Protein AF-0000000076350198 (afdb_homodimer)

InterPro domains:
  IPR001647 DNA-binding HTH domain, TetR-type [PF00440] (26-71)
  IPR001647 DNA-binding HTH domain, TetR-type [PR00455] (26-39)
  IPR001647 DNA-binding HTH domain, TetR-type [PR00455] (47-70)
  IPR001647 DNA-binding HTH domain, TetR-type [PS50977] (20-80)
  IPR009057 Homedomain-like superfamily [SSF46689] (16-76)
  IPR036271 Tetracyclin repressor-like, C-terminal domain superfamily [SSF48498] (87-195)
  IPR041678 Tetracyclin repressor-like, C-terminal domain 16 [PF17920] (88-193)
  IPR050109 HTH-type, TetR-like transcriptional regulator [PTHR30055] (11-186)

Radius of gyration: 24.88 Å; Cα contacts (8 Å, |Δi|>4): 495; chains: 2; bounding box: 140×50×43 Å

Foldseek 3Di:
DDPPPPPPPPVVVVVVVVLVLLLVLLLLLLLVCVLPDALVPDDLCSSQVRSVHDSVSVCVVQVDSVSSVVVSLACQVVQCQLQVDQLQCNLLSNLLSLVVCCVVSFLSSLSSLVCLVVHVPSSVSSVVNCCVRHQVVLLVNADDPPSSVLSVVLVVLSSVLSCVCRPVNPPVSVVDDSNVCSVVRSVVSSCSRDPD/DDPPPPPPPPVVVVVVVVLVLLLVLLLLLLLVCVLPDALVPDDLCSSQVRSVHDSVSVCVVQVDSVSSVVVSLACQVVQCQLQVDQLQCNLLSNLLSLVVCCVVSFLSSLSSLVCLVVHVPSSVSSVVNCCVRHQVVLLVNADDPPSSVLSVVLVVLSSVLSCVCRPVNPPVSVVDDSNVCSVVRSVVSSCSRDPD

Organism: Streptomyces venezuelae (NCBI:txid54571)

Solvent-accessible surface area (backbone atoms only — not comparable to full-atom values): 20639 Å² total; per-residue (Å²): 136,84,79,78,74,80,75,76,68,70,60,58,60,52,50,49,52,49,47,52,52,48,50,50,32,38,47,52,26,42,39,52,47,56,49,76,41,44,66,91,75,60,48,64,58,58,27,17,59,67,36,71,48,56,50,68,54,52,33,69,75,41,63,42,71,66,53,44,48,55,55,57,51,48,41,52,73,60,29,54,66,50,61,66,49,57,76,92,49,27,26,44,47,32,45,43,44,52,53,53,46,32,72,72,65,40,44,52,80,61,32,52,52,70,44,18,82,68,33,60,72,61,14,54,50,35,33,50,32,41,40,56,42,40,37,46,51,48,15,72,70,35,71,74,81,62,24,55,37,29,26,43,52,36,52,10,37,50,50,6,45,46,40,30,49,50,60,50,47,37,65,51,57,69,71,44,55,66,68,56,52,26,68,68,49,14,60,59,37,29,43,45,57,58,64,130,136,84,80,78,74,79,76,75,70,69,60,59,60,55,51,49,52,49,47,52,50,48,52,50,33,38,46,53,27,42,40,52,46,55,50,73,41,47,66,92,74,60,48,63,59,58,28,16,59,66,37,71,49,55,48,69,55,52,35,69,75,42,61,44,71,67,52,44,48,53,56,56,52,48,40,52,73,62,31,53,65,48,62,65,49,60,74,92,49,28,26,46,47,33,44,44,46,52,54,51,47,32,74,73,66,40,45,53,79,60,33,50,52,70,43,19,81,70,33,61,73,60,14,53,50,34,35,51,34,42,42,56,43,40,37,45,50,48,16,73,70,37,70,72,80,62,23,55,37,29,25,42,52,36,51,10,36,51,50,6,46,47,40,32,48,51,62,49,46,37,66,50,56,70,71,44,54,66,68,59,52,26,67,68,49,15,60,59,35,28,44,45,57,58,65,128

Nearest PDB structures (foldseek):
  2guh-assembly1_B  TM=8.917E-01  e=3.271E-09  Rhodococcus jostii RHA1
  5nz1-assembly2_C  TM=6.014E-01  e=7.403E-03  Mycobacterium tuberculosis H37Rv
  2pz9-assembly1_A-2  TM=5.288E-01  e=4.277E-03  Streptomyces coelicolor A3(2)
  3q0v-assembly1_A  TM=5.458E-01  e=6.166E-03  Mycobacterium tuberculosis
  5cw8-assembly1_A  TM=5.151E-01  e=6.756E-03  Mycobacterium tuberculosis H37Rv

Sequence (392 aa):
MKDAGDRSHPAQSGGRRDAEASKAAIVRAARHLLARHAHGDITLKAVADRAGVSAPLVLKYFGNKDALFSQVMSFEADADTFLDAPVDDLGRHMVLHLLTVQAERGADPILRIVFAPLHGEQGDILRANFRVQVAQRLSERLAGPDAGLRAELAVGMLLGLGVMYGIARGPHLRATEIAEITDRYAPAVQALLTPHMKDAGDRSHPAQSGGRRDAEASKAAIVRAARHLLARHAHGDITLKAVADRAGVSAPLVLKYFGNKDALFSQVMSFEADADTFLDAPVDDLGRHMVLHLLTVQAERGADPILRIVFAPLHGEQGDILRANFRVQVAQRLSERLAGPDAGLRAELAVGMLLGLGVMYGIARGPHLRATEIAEITDRYAPAVQALLTPH

Secondary structure (DSSP, 8-state):
---------THHHHHHHHHHHHHHHHHHHHHHHHTTS-GGG--HHHHHHHHTS-HHHHHHHHSSHHHHHHHHH--HHHHHHHT-S-HHHHHHHHHHHHHHHHHHHTTHHHHHHHTGGGGHHHHHHHHHHHIIIIIHHHHHH--STTHHHHHHHHHHHHHHHHIIIIIS--HHHHHS-HHHHHHHHHHHHHHHHS--/---------THHHHHHHHHHHHHHHHHHHHHHHHTTS-GGG--HHHHHHHHTS-HHHHHHHHSSHHHHHHHHH--HHHHHHHT-S-HHHHHHHHHHHHHHHHHHHTTHHHHHHHTGGGGHHHHHHHHHHHIIIIIHHHHHH--STTHHHHHHHHHHHHHHHHIIIIIS--HHHHHS-HHHHHHHHHHHHHHHHS--

pLDDT: mean 90.04, std 13.98, range [31.53, 98.88]

Structure (mmCIF, N/CA/C/O backbone):
data_AF-0000000076350198-model_v1
#
loop_
_entity.id
_entity.type
_entity.pdbx_description
1 polymer 'TetR family transcriptional regulator'
#
loop_
_atom_site.group_PDB
_atom_site.id
_atom_site.type_symbol
_atom_site.label_atom_id
_atom_site.label_alt_id
_atom_site.label_comp_id
_atom_site.label_asym_id
_atom_site.label_entity_id
_atom_site.label_seq_id
_atom_site.pdbx_PDB_ins_code
_atom_site.Cartn_x
_atom_site.Cartn_y
_atom_site.Cartn_z
_atom_site.occupancy
_atom_site.B_iso_or_equiv
_atom_site.auth_seq_id
_atom_site.auth_comp_id
_atom_site.auth_asym_id
_atom_site.auth_atom_id
_atom_site.pdbx_PDB_model_num
ATOM 1 N N . MET A 1 1 ? 71.688 3.539 1.487 1 32.88 1 MET A N 1
ATOM 2 C CA . MET A 1 1 ? 70.562 3.98 0.705 1 32.88 1 MET A CA 1
ATOM 3 C C . MET A 1 1 ? 69.25 3.432 1.288 1 32.88 1 MET A C 1
ATOM 5 O O . MET A 1 1 ? 69 2.232 1.204 1 32.88 1 MET A O 1
ATOM 9 N N . LYS A 1 2 ? 68.75 3.988 2.447 1 39.25 2 LYS A N 1
ATOM 10 C CA . LYS A 1 2 ? 67.562 3.668 3.26 1 39.25 2 LYS A CA 1
ATOM 11 C C . LYS A 1 2 ? 66.312 3.738 2.434 1 39.25 2 LYS A C 1
ATOM 13 O O . LYS A 1 2 ? 66.062 4.75 1.788 1 39.25 2 LYS A O 1
ATOM 18 N N . ASP A 1 3 ? 65.75 2.654 1.967 1 36 3 ASP A N 1
ATOM 19 C CA . ASP A 1 3 ? 64.5 2.438 1.242 1 36 3 ASP A CA 1
ATOM 20 C C . ASP A 1 3 ? 63.312 2.977 2.029 1 36 3 ASP A C 1
ATOM 22 O O . ASP A 1 3 ? 63.062 2.541 3.152 1 36 3 ASP A O 1
ATOM 26 N N . ALA A 1 4 ? 63 4.301 1.953 1 43.69 4 ALA A N 1
ATOM 27 C CA . ALA A 1 4 ? 61.75 4.887 2.461 1 43.69 4 ALA A CA 1
ATOM 28 C C . ALA A 1 4 ? 60.531 4.09 1.998 1 43.69 4 ALA A C 1
ATOM 30 O O . ALA A 1 4 ? 60.25 4.031 0.801 1 43.69 4 ALA A O 1
ATOM 31 N N . GLY A 1 5 ? 60.188 2.986 2.619 1 41 5 GLY A N 1
ATOM 32 C CA . GLY A 1 5 ? 58.938 2.281 2.381 1 41 5 GLY A CA 1
ATOM 33 C C . GLY A 1 5 ? 57.75 3.211 2.223 1 41 5 GLY A C 1
ATOM 34 O O . GLY A 1 5 ? 57.656 4.219 2.924 1 41 5 GLY A O 1
ATOM 35 N N . ASP A 1 6 ? 57.219 3.365 1.048 1 42.31 6 ASP A N 1
ATOM 36 C CA . ASP A 1 6 ? 55.969 4.012 0.636 1 42.31 6 ASP A CA 1
ATOM 37 C C . ASP A 1 6 ? 54.844 3.682 1.599 1 42.31 6 ASP A C 1
ATOM 39 O O . ASP A 1 6 ? 54.375 2.537 1.666 1 42.31 6 ASP A O 1
ATOM 43 N N . ARG A 1 7 ? 54.812 4.172 2.844 1 41.44 7 ARG A N 1
ATOM 44 C CA . ARG A 1 7 ? 53.594 4.086 3.639 1 41.44 7 ARG A CA 1
ATOM 45 C C . ARG A 1 7 ? 52.375 4.547 2.836 1 41.44 7 ARG A C 1
ATOM 47 O O . ARG A 1 7 ? 52.156 5.75 2.654 1 41.44 7 ARG A O 1
ATOM 54 N N . SER A 1 8 ? 52 3.857 1.79 1 45.38 8 SER A N 1
ATOM 55 C CA . SER A 1 8 ? 50.656 4.008 1.201 1 45.38 8 SER A CA 1
ATOM 56 C C . SER A 1 8 ? 49.625 4.246 2.273 1 45.38 8 SER A C 1
ATOM 58 O O . SER A 1 8 ? 49.562 3.514 3.264 1 45.38 8 SER A O 1
ATOM 60 N N . HIS A 1 9 ? 49.188 5.453 2.607 1 45.12 9 HIS A N 1
ATOM 61 C CA . HIS A 1 9 ? 48.25 6.016 3.576 1 45.12 9 HIS A CA 1
ATOM 62 C C . HIS A 1 9 ? 46.938 5.234 3.596 1 45.12 9 HIS A C 1
ATOM 64 O O . HIS A 1 9 ? 46.188 5.242 2.619 1 45.12 9 HIS A O 1
ATOM 70 N N . PRO A 1 10 ? 46.688 4.176 4.273 1 48.28 10 PRO A N 1
ATOM 71 C CA . PRO A 1 10 ? 45.406 3.561 4.621 1 48.28 10 PRO A CA 1
ATOM 72 C C . PRO A 1 10 ? 44.312 4.59 4.895 1 48.28 10 PRO A C 1
ATOM 74 O O . PRO A 1 10 ? 43.156 4.227 5.09 1 48.28 10 PRO A O 1
ATOM 77 N N . ALA A 1 11 ? 44.562 5.895 5.078 1 51.19 11 ALA A N 1
ATOM 78 C CA . ALA A 1 11 ? 43.594 6.926 5.438 1 51.19 11 ALA A CA 1
ATOM 79 C C . ALA A 1 11 ? 42.594 7.145 4.312 1 51.19 11 ALA A C 1
ATOM 81 O O . ALA A 1 11 ? 41.469 7.574 4.555 1 51.19 11 ALA A O 1
ATOM 82 N N . GLN A 1 12 ? 43 6.961 3.09 1 56.25 12 GLN A N 1
ATOM 83 C CA . GLN A 1 12 ? 42.094 7.246 1.979 1 56.25 12 GLN A CA 1
ATOM 84 C C . GLN A 1 12 ? 40.906 6.273 1.967 1 56.25 12 GLN A C 1
ATOM 86 O O . GLN A 1 12 ? 39.781 6.664 1.668 1 56.25 12 GLN A O 1
ATOM 91 N N . SER A 1 13 ? 41.188 4.996 2.279 1 61.12 13 SER A N 1
ATOM 92 C CA . SER A 1 13 ? 40.125 3.998 2.266 1 61.12 13 SER A CA 1
ATOM 93 C C . SER A 1 13 ? 39.094 4.266 3.361 1 61.12 13 SER A C 1
ATOM 95 O O . SER A 1 13 ? 37.906 4.105 3.148 1 61.12 13 SER A O 1
ATOM 97 N N . GLY A 1 14 ? 39.594 4.699 4.48 1 62.28 14 GLY A N 1
ATOM 98 C CA . GLY A 1 14 ? 38.719 5.039 5.586 1 62.28 14 GLY A CA 1
ATOM 99 C C . GLY A 1 14 ? 37.812 6.219 5.285 1 62.28 14 GLY A C 1
ATOM 100 O O . GLY A 1 14 ? 36.625 6.184 5.578 1 62.28 14 GLY A O 1
ATOM 101 N N . GLY A 1 15 ? 38.438 7.195 4.66 1 67.38 15 GLY A N 1
ATOM 102 C CA . GLY A 1 15 ? 37.719 8.391 4.281 1 67.38 15 GLY A CA 1
ATOM 103 C C . GLY A 1 15 ? 36.594 8.109 3.275 1 67.38 15 GLY A C 1
ATOM 104 O O . GLY A 1 15 ? 35.5 8.633 3.4 1 67.38 15 GLY A O 1
ATOM 105 N N . ARG A 1 16 ? 37.062 7.305 2.26 1 70.56 16 ARG A N 1
ATOM 106 C CA . ARG A 1 16 ? 36.062 6.961 1.238 1 70.56 16 ARG A CA 1
ATOM 107 C C . ARG A 1 16 ? 34.938 6.152 1.835 1 70.56 16 ARG A C 1
ATOM 109 O O . ARG A 1 16 ? 33.75 6.387 1.508 1 70.56 16 ARG A O 1
ATOM 116 N N . ARG A 1 17 ? 35.25 5.176 2.699 1 72.88 17 ARG A N 1
ATOM 117 C CA . ARG A 1 17 ? 34.219 4.363 3.363 1 72.88 17 ARG A CA 1
ATOM 118 C C . ARG A 1 17 ? 33.312 5.23 4.223 1 72.88 17 ARG A C 1
ATOM 120 O O . ARG A 1 17 ? 32.094 5.012 4.262 1 72.88 17 ARG A O 1
ATOM 127 N N . ASP A 1 18 ? 33.906 6.195 4.77 1 82.5 18 ASP A N 1
ATOM 128 C CA . ASP A 1 18 ? 33.125 7.117 5.598 1 82.5 18 ASP A CA 1
ATOM 129 C C . ASP A 1 18 ? 32.219 7.988 4.746 1 82.5 18 ASP A C 1
ATOM 131 O O . ASP A 1 18 ? 31.078 8.242 5.117 1 82.5 18 ASP A O 1
ATOM 135 N N . ALA A 1 19 ? 32.781 8.266 3.527 1 87.12 19 ALA A N 1
ATOM 136 C CA . ALA A 1 19 ? 31.969 9.094 2.623 1 87.12 19 ALA A CA 1
ATOM 137 C C . ALA A 1 19 ? 30.766 8.32 2.096 1 87.12 19 ALA A C 1
ATOM 139 O O . ALA A 1 19 ? 29.656 8.852 2.059 1 87.12 19 ALA A O 1
ATOM 140 N N . GLU A 1 20 ? 31.031 7.102 1.723 1 89.69 20 GLU A N 1
ATOM 141 C CA . GLU A 1 20 ? 29.938 6.266 1.207 1 89.69 20 GLU A CA 1
ATOM 142 C C . GLU A 1 20 ? 28.891 5.992 2.283 1 89.69 20 GLU A C 1
ATOM 144 O O . GLU A 1 20 ? 27.703 5.984 2.002 1 89.69 20 GLU A O 1
ATOM 149 N N . ALA A 1 21 ? 29.359 5.762 3.402 1 92 21 ALA A N 1
ATOM 150 C CA . ALA A 1 21 ? 28.469 5.527 4.527 1 92 21 ALA A CA 1
ATOM 151 C C . ALA A 1 21 ? 27.609 6.762 4.812 1 92 21 ALA A C 1
ATOM 153 O O . ALA A 1 21 ? 26.422 6.652 5.082 1 92 21 ALA A O 1
ATOM 154 N N . SER A 1 22 ? 28.219 7.922 4.734 1 93.75 22 SER A N 1
ATOM 155 C CA . SER A 1 22 ? 27.5 9.164 4.961 1 93.75 22 SER A CA 1
ATOM 156 C C . SER A 1 22 ? 26.469 9.414 3.865 1 93.75 22 SER A C 1
ATOM 158 O O . SER A 1 22 ? 25.328 9.805 4.148 1 93.75 22 SER A O 1
ATOM 160 N N . LYS A 1 23 ? 26.844 9.125 2.625 1 94.06 23 LYS A N 1
ATOM 161 C CA . LYS A 1 23 ? 25.922 9.289 1.513 1 94.06 23 LYS A CA 1
ATOM 162 C C . LYS A 1 23 ? 24.703 8.383 1.676 1 94.06 23 LYS A C 1
ATOM 164 O O . LYS A 1 23 ? 23.562 8.82 1.485 1 94.06 23 LYS A O 1
ATOM 169 N N . ALA A 1 24 ? 25 7.172 2.086 1 91.88 24 ALA A N 1
ATOM 170 C CA . ALA A 1 24 ? 23.922 6.211 2.289 1 91.88 24 ALA A CA 1
ATOM 171 C C . ALA A 1 24 ? 23 6.656 3.426 1 91.88 24 ALA A C 1
ATOM 173 O O . ALA A 1 24 ? 21.781 6.531 3.328 1 91.88 24 ALA A O 1
ATOM 174 N N . ALA A 1 25 ? 23.562 7.145 4.434 1 94.5 25 ALA A N 1
ATOM 175 C CA . ALA A 1 25 ? 22.797 7.625 5.574 1 94.5 25 ALA A CA 1
ATOM 176 C C . ALA A 1 25 ? 21.906 8.797 5.18 1 94.5 25 ALA A C 1
ATOM 178 O O . ALA A 1 25 ? 20.75 8.891 5.613 1 94.5 25 ALA A O 1
ATOM 179 N N . ILE A 1 26 ? 22.453 9.672 4.375 1 95.5 26 ILE A N 1
ATOM 180 C CA . ILE A 1 26 ? 21.719 10.844 3.926 1 95.5 26 ILE A CA 1
ATOM 181 C C . ILE A 1 26 ? 20.531 10.414 3.059 1 95.5 26 ILE A C 1
ATOM 183 O O . ILE A 1 26 ? 19.406 10.891 3.244 1 95.5 26 ILE A O 1
ATOM 187 N N . VAL A 1 27 ? 20.828 9.461 2.184 1 92.62 27 VAL A N 1
ATOM 188 C CA . VAL A 1 27 ? 19.766 8.984 1.301 1 92.62 27 VAL A CA 1
ATOM 189 C C . VAL A 1 27 ? 18.672 8.297 2.123 1 92.62 27 VAL A C 1
ATOM 191 O O . VAL A 1 27 ? 17.484 8.531 1.913 1 92.62 27 VAL A O 1
ATOM 194 N N . ARG A 1 28 ? 19.078 7.492 3.061 1 91.12 28 ARG A N 1
ATOM 195 C CA . ARG A 1 28 ? 18.125 6.805 3.934 1 91.12 28 ARG A CA 1
ATOM 196 C C . ARG A 1 28 ? 17.297 7.801 4.727 1 91.12 28 ARG A C 1
ATOM 198 O O . ARG A 1 28 ? 16.078 7.621 4.883 1 91.12 28 ARG A O 1
ATOM 205 N N . ALA A 1 29 ? 17.906 8.812 5.188 1 94.12 29 ALA A N 1
ATOM 206 C CA . ALA A 1 29 ? 17.219 9.852 5.945 1 94.12 29 ALA A CA 1
ATOM 207 C C . ALA A 1 29 ? 16.203 10.586 5.066 1 94.12 29 ALA A C 1
ATOM 209 O O . ALA A 1 29 ? 15.062 10.805 5.473 1 94.12 29 ALA A O 1
ATOM 210 N N . ALA A 1 30 ? 16.672 10.977 3.881 1 93.5 30 ALA A N 1
ATOM 211 C CA . ALA A 1 30 ? 15.805 11.695 2.953 1 93.5 30 ALA A CA 1
ATOM 212 C C . ALA A 1 30 ? 14.609 10.836 2.557 1 93.5 30 ALA A C 1
ATOM 214 O O . ALA A 1 30 ? 13.477 11.328 2.482 1 93.5 30 ALA A O 1
ATOM 215 N N . ARG A 1 31 ? 14.844 9.523 2.359 1 89.75 31 ARG A N 1
ATOM 216 C CA . ARG A 1 31 ? 13.766 8.602 2.018 1 89.75 31 ARG A CA 1
ATOM 217 C C . ARG A 1 31 ? 12.766 8.484 3.162 1 89.75 31 ARG A C 1
ATOM 219 O O . ARG A 1 31 ? 11.547 8.492 2.934 1 89.75 31 ARG A O 1
ATOM 226 N N . HIS A 1 32 ? 13.289 8.367 4.289 1 87.94 32 HIS A N 1
ATOM 227 C CA . HIS A 1 32 ? 12.445 8.289 5.477 1 87.94 32 HIS A CA 1
ATOM 228 C C . HIS A 1 32 ? 11.539 9.508 5.598 1 87.94 32 HIS A C 1
ATOM 230 O O . HIS A 1 32 ? 10.344 9.375 5.848 1 87.94 32 HIS A O 1
ATOM 236 N N . LEU A 1 33 ? 12.078 10.664 5.375 1 87.88 33 LEU A N 1
ATOM 237 C CA . LEU A 1 33 ? 11.32 11.906 5.504 1 87.88 33 LEU A CA 1
ATOM 238 C C . LEU A 1 33 ? 10.305 12.039 4.371 1 87.88 33 LEU A C 1
ATOM 240 O O . LEU A 1 33 ? 9.172 12.469 4.598 1 87.88 33 LEU A O 1
ATOM 244 N N . LEU A 1 34 ? 10.742 11.625 3.172 1 85.5 34 LEU A N 1
ATOM 245 C CA . LEU A 1 34 ? 9.859 11.727 2.014 1 85.5 34 LEU A CA 1
ATOM 246 C C . LEU A 1 34 ? 8.664 10.789 2.164 1 85.5 34 LEU A C 1
ATOM 248 O O . LEU A 1 34 ? 7.602 11.031 1.583 1 85.5 34 LEU A O 1
ATOM 252 N N . ALA A 1 35 ? 8.844 9.734 2.945 1 79.38 35 ALA A N 1
ATOM 253 C CA . ALA A 1 35 ? 7.785 8.75 3.158 1 79.38 35 ALA A CA 1
ATOM 254 C C . ALA A 1 35 ? 6.75 9.266 4.156 1 79.38 35 ALA A C 1
ATOM 256 O O . ALA A 1 35 ? 5.691 8.656 4.332 1 79.38 35 ALA A O 1
ATOM 257 N N . ARG A 1 36 ? 6.977 10.422 4.754 1 76.94 36 ARG A N 1
ATOM 258 C CA . ARG A 1 36 ? 6.133 10.836 5.871 1 76.94 36 ARG A CA 1
ATOM 259 C C . ARG A 1 36 ? 5.711 12.289 5.727 1 76.94 36 ARG A C 1
ATOM 261 O O . ARG A 1 36 ? 4.762 12.734 6.375 1 76.94 36 ARG A O 1
ATOM 268 N N . HIS A 1 37 ? 6.438 13.023 4.871 1 78.19 37 HIS A N 1
ATOM 269 C CA . HIS A 1 37 ? 6.191 14.453 4.719 1 78.19 37 HIS A CA 1
ATOM 270 C C . HIS A 1 37 ? 6.113 14.844 3.244 1 78.19 37 HIS A C 1
ATOM 272 O O . HIS A 1 37 ? 6.707 14.18 2.391 1 78.19 37 HIS A O 1
ATOM 278 N N . ALA A 1 38 ? 5.352 15.953 3.059 1 78.06 38 ALA A N 1
ATOM 279 C CA . ALA A 1 38 ? 5.402 16.531 1.721 1 78.06 38 ALA A CA 1
ATOM 280 C C . ALA A 1 38 ? 6.805 17.031 1.396 1 78.06 38 ALA A C 1
ATOM 282 O O . ALA A 1 38 ? 7.496 17.578 2.266 1 78.06 38 ALA A O 1
ATOM 283 N N . HIS A 1 39 ? 7.125 16.875 0.152 1 82.62 39 HIS A N 1
ATOM 284 C CA . HIS A 1 39 ? 8.453 17.25 -0.317 1 82.62 39 HIS A CA 1
ATOM 285 C C . HIS A 1 39 ? 8.805 18.672 0.101 1 82.62 39 HIS A C 1
ATOM 287 O O . HIS A 1 39 ? 9.922 18.938 0.554 1 82.62 39 HIS A O 1
ATOM 293 N N . GLY A 1 40 ? 7.879 19.609 -0.09 1 83.06 40 GLY A N 1
ATOM 294 C CA . GLY A 1 40 ? 8.102 21.016 0.215 1 83.06 40 GLY A CA 1
ATOM 295 C C . GLY A 1 40 ? 8.375 21.266 1.686 1 83.06 40 GLY A C 1
ATOM 296 O O . GLY A 1 40 ? 8.961 22.297 2.045 1 83.06 40 GLY A O 1
ATOM 297 N N . ASP A 1 41 ? 8.078 20.359 2.535 1 84.69 41 ASP A N 1
ATOM 298 C CA . ASP A 1 41 ? 8.211 20.516 3.98 1 84.69 41 ASP A CA 1
ATOM 299 C C . ASP A 1 41 ? 9.523 19.922 4.484 1 84.69 41 ASP A C 1
ATOM 301 O O . ASP A 1 41 ? 9.859 20.047 5.664 1 84.69 41 ASP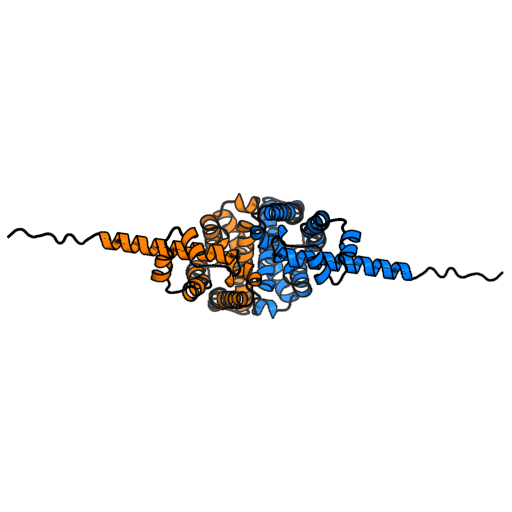 A O 1
ATOM 305 N N . ILE A 1 42 ? 10.195 19.297 3.621 1 89.62 42 ILE A N 1
ATOM 306 C CA . ILE A 1 42 ? 11.438 18.641 4.023 1 89.62 42 ILE A CA 1
ATOM 307 C C . ILE A 1 42 ? 12.609 19.594 3.795 1 89.62 42 ILE A C 1
ATOM 309 O O . ILE A 1 42 ? 12.781 20.125 2.695 1 89.62 42 ILE A O 1
ATOM 313 N N . THR A 1 43 ? 13.414 19.828 4.855 1 93.06 43 THR A N 1
ATOM 314 C CA . THR A 1 43 ? 14.57 20.703 4.746 1 93.06 43 THR A CA 1
ATOM 315 C C . THR A 1 43 ? 15.867 19.891 4.742 1 93.06 43 THR A C 1
ATOM 317 O O . THR A 1 43 ? 15.891 18.75 5.215 1 93.06 43 THR A O 1
ATOM 320 N N . LEU A 1 44 ? 16.859 20.5 4.246 1 94.31 44 LEU A N 1
ATOM 321 C CA . LEU A 1 44 ? 18.172 19.859 4.285 1 94.31 44 LEU A CA 1
ATOM 322 C C . LEU A 1 44 ? 18.641 19.672 5.727 1 94.31 44 LEU A C 1
ATOM 324 O O . LEU A 1 44 ? 19.328 18.688 6.043 1 94.31 44 LEU A O 1
ATOM 328 N N . LYS A 1 45 ? 18.312 20.578 6.52 1 95.06 45 LYS A N 1
ATOM 329 C CA . LYS A 1 45 ? 18.672 20.469 7.934 1 95.06 45 LYS A CA 1
ATOM 330 C C . LYS A 1 45 ? 18.031 19.25 8.57 1 95.06 45 LYS A C 1
ATOM 332 O O . LYS A 1 45 ? 18.688 18.5 9.297 1 95.06 45 LYS A O 1
ATOM 337 N N . ALA A 1 46 ? 16.781 19.047 8.258 1 95.81 46 ALA A N 1
ATOM 338 C CA . ALA A 1 46 ? 16.094 17.875 8.805 1 95.81 46 ALA A CA 1
ATOM 339 C C . ALA A 1 46 ? 16.719 16.578 8.32 1 95.81 46 ALA A C 1
ATOM 341 O O . ALA A 1 46 ? 16.859 15.625 9.086 1 95.81 46 ALA A O 1
ATOM 342 N N . VAL A 1 47 ? 17.062 16.562 7.066 1 97 47 VAL A N 1
ATOM 343 C CA . VAL A 1 47 ? 17.719 15.391 6.492 1 97 47 VAL A CA 1
ATOM 344 C C . VAL A 1 47 ? 19.062 15.164 7.18 1 97 47 VAL A C 1
ATOM 346 O O . VAL A 1 47 ? 19.375 14.039 7.586 1 97 47 VAL A O 1
ATOM 349 N N . ALA A 1 48 ? 19.828 16.25 7.312 1 97.38 48 ALA A N 1
ATOM 350 C CA . ALA A 1 48 ? 21.141 16.172 7.941 1 97.38 48 ALA A CA 1
ATOM 351 C C . ALA A 1 48 ? 21.031 15.68 9.383 1 97.38 48 ALA A C 1
ATOM 353 O O . ALA A 1 48 ? 21.766 14.781 9.789 1 97.38 48 ALA A O 1
ATOM 354 N N . ASP A 1 49 ? 20.156 16.219 10.109 1 97.5 49 ASP A N 1
ATOM 355 C CA . ASP A 1 49 ? 19.938 15.836 11.5 1 97.5 49 ASP A CA 1
ATOM 356 C C . ASP A 1 49 ? 19.625 14.344 11.625 1 97.5 49 ASP A C 1
ATOM 358 O O . ASP A 1 49 ? 20.188 13.648 12.461 1 97.5 49 ASP A O 1
ATOM 362 N N . ARG A 1 50 ? 18.797 13.852 10.766 1 95.12 50 ARG A N 1
ATOM 363 C CA . ARG A 1 50 ? 18.406 12.445 10.82 1 95.12 50 ARG A CA 1
ATOM 364 C C . ARG A 1 50 ? 19.562 11.539 10.406 1 95.12 50 ARG A C 1
ATOM 366 O O . ARG A 1 50 ? 19.719 10.438 10.93 1 95.12 50 ARG A O 1
ATOM 373 N N . ALA A 1 51 ? 20.281 12.031 9.484 1 96.81 51 ALA A N 1
ATOM 374 C CA . ALA A 1 51 ? 21.406 11.234 8.977 1 96.81 51 ALA A CA 1
ATOM 375 C C . ALA A 1 51 ? 22.578 11.273 9.938 1 96.81 51 ALA A C 1
ATOM 377 O O . ALA A 1 51 ? 23.531 10.484 9.805 1 96.81 51 ALA A O 1
ATOM 378 N N . GLY A 1 52 ? 22.562 12.203 10.883 1 97.06 52 GLY A N 1
ATOM 379 C CA . GLY A 1 52 ? 23.672 12.359 11.812 1 97.06 52 GLY A CA 1
ATOM 380 C C . GLY A 1 52 ? 24.891 13.016 11.188 1 97.06 52 GLY A C 1
ATOM 381 O O . GLY A 1 52 ? 26.016 12.633 11.484 1 97.06 52 GLY A O 1
ATOM 382 N N . VAL A 1 53 ? 24.641 13.891 10.258 1 96.62 53 VAL A N 1
ATOM 383 C CA . VAL A 1 53 ? 25.719 14.617 9.602 1 96.62 53 VAL A CA 1
ATOM 384 C C . VAL A 1 53 ? 25.422 16.109 9.602 1 96.62 53 VAL A C 1
ATOM 386 O O . VAL A 1 53 ? 24.328 16.531 10.031 1 96.62 53 VAL A O 1
ATOM 389 N N . SER A 1 54 ? 26.422 16.891 9.188 1 94.31 54 SER A N 1
ATOM 390 C CA . SER A 1 54 ? 26.219 18.328 9.086 1 94.31 54 SER A CA 1
ATOM 391 C C . SER A 1 54 ? 25.531 18.688 7.766 1 94.31 54 SER A C 1
ATOM 393 O O . SER A 1 54 ? 25.719 18 6.758 1 94.31 54 SER A O 1
ATOM 395 N N . ALA A 1 55 ? 24.781 19.75 7.738 1 93.69 55 ALA A N 1
ATOM 396 C CA . ALA A 1 55 ? 24.109 20.219 6.531 1 93.69 55 ALA A CA 1
ATOM 397 C C . ALA A 1 55 ? 25.109 20.531 5.426 1 93.69 55 ALA A C 1
ATOM 399 O O . ALA A 1 55 ? 24.891 20.172 4.262 1 93.69 55 ALA A O 1
ATOM 400 N N . PRO A 1 56 ? 26.266 21.125 5.715 1 94.12 56 PRO A N 1
ATOM 401 C CA . PRO A 1 56 ? 27.266 21.375 4.668 1 94.12 56 PRO A CA 1
ATOM 402 C C . PRO A 1 56 ? 27.766 20.094 4.008 1 94.12 56 PRO A C 1
ATOM 404 O O . PRO A 1 56 ? 28.062 20.078 2.812 1 94.12 56 PRO A O 1
ATOM 407 N N . LEU A 1 57 ? 27.766 19.062 4.738 1 94.75 57 LEU A N 1
ATOM 408 C CA . LEU A 1 57 ? 28.188 17.781 4.188 1 94.75 57 LEU A CA 1
ATOM 409 C C . LEU A 1 57 ? 27.172 17.25 3.184 1 94.75 57 LEU A C 1
ATOM 411 O O . LEU A 1 57 ? 27.531 16.625 2.182 1 94.75 57 LEU A O 1
ATOM 415 N N . VAL A 1 58 ? 25.875 17.453 3.49 1 96.12 58 VAL A N 1
ATOM 416 C CA . VAL A 1 58 ? 24.828 17.062 2.545 1 96.12 58 VAL A CA 1
ATOM 417 C C . VAL A 1 58 ? 25.016 17.812 1.231 1 96.12 58 VAL A C 1
ATOM 419 O O . VAL A 1 58 ? 24.953 17.219 0.153 1 96.12 58 VAL A O 1
ATOM 422 N N . LEU A 1 59 ? 25.344 19.109 1.318 1 95 59 LEU A N 1
ATOM 423 C CA . LEU A 1 59 ? 25.547 19.938 0.138 1 95 59 LEU A CA 1
ATOM 424 C C . LEU A 1 59 ? 26.797 19.5 -0.627 1 95 59 LEU A C 1
ATOM 426 O O . LEU A 1 59 ? 26.812 19.531 -1.859 1 95 59 LEU A O 1
ATOM 430 N N . LYS A 1 60 ? 27.703 19.156 0.149 1 94.75 60 LYS A N 1
ATOM 431 C CA . LYS A 1 60 ? 28.953 18.703 -0.47 1 94.75 60 LYS A CA 1
ATOM 432 C C . LYS A 1 60 ? 28.719 17.469 -1.327 1 94.75 60 LYS A C 1
ATOM 434 O O . LYS A 1 60 ? 29.203 17.391 -2.457 1 94.75 60 LYS A O 1
ATOM 439 N N . TYR A 1 61 ? 27.938 16.547 -0.819 1 94.94 61 TYR A N 1
ATOM 440 C CA . TYR A 1 61 ? 27.781 15.266 -1.486 1 94.94 61 TYR A CA 1
ATOM 441 C C . TYR A 1 61 ? 26.703 15.344 -2.572 1 94.94 61 TYR A C 1
ATOM 443 O O . TYR A 1 61 ? 26.797 14.648 -3.588 1 94.94 61 TYR A O 1
ATOM 451 N N . PHE A 1 62 ? 25.688 16.156 -2.396 1 95.62 62 PHE A N 1
ATOM 452 C CA . PHE A 1 62 ? 24.547 16.062 -3.303 1 95.62 62 PHE A CA 1
ATOM 453 C C . PHE A 1 62 ? 24.312 17.406 -4.012 1 95.62 62 PHE A C 1
ATOM 455 O O . PHE A 1 62 ? 23.531 17.469 -4.961 1 95.62 62 PHE A O 1
ATOM 462 N N . GLY A 1 63 ? 25.031 18.453 -3.604 1 92.88 63 GLY A N 1
ATOM 463 C CA . GLY A 1 63 ? 24.953 19.75 -4.258 1 92.88 63 GLY A CA 1
ATOM 464 C C . GLY A 1 63 ? 23.828 20.609 -3.732 1 92.88 63 GLY A C 1
ATOM 465 O O . GLY A 1 63 ? 24.078 21.656 -3.125 1 92.88 63 GLY A O 1
ATOM 466 N N . ASN A 1 64 ? 22.562 20.219 -4 1 90.69 64 ASN A N 1
ATOM 467 C CA . ASN A 1 64 ? 21.391 20.953 -3.543 1 90.69 64 ASN A CA 1
ATOM 468 C C . ASN A 1 64 ? 20.234 20.031 -3.219 1 90.69 64 ASN A C 1
ATOM 470 O O . ASN A 1 64 ? 20.312 18.828 -3.451 1 90.69 64 ASN A O 1
ATOM 474 N N . LYS A 1 65 ? 19.219 20.609 -2.688 1 90.62 65 LYS A N 1
ATOM 475 C CA . LYS A 1 65 ? 18.047 19.859 -2.238 1 90.62 65 LYS A CA 1
ATOM 476 C C . LYS A 1 65 ? 17.391 19.109 -3.398 1 90.62 65 LYS A C 1
ATOM 478 O O . LYS A 1 65 ? 17.031 17.938 -3.26 1 90.62 65 LYS A O 1
ATOM 483 N N . ASP A 1 66 ? 17.375 19.719 -4.551 1 89.94 66 ASP A N 1
ATOM 484 C CA . ASP A 1 66 ? 16.719 19.125 -5.711 1 89.94 66 ASP A CA 1
ATOM 485 C C . ASP A 1 66 ? 17.484 17.891 -6.188 1 89.94 66 ASP A C 1
ATOM 487 O O . ASP A 1 66 ? 16.875 16.875 -6.539 1 89.94 66 ASP A O 1
ATOM 491 N N . ALA A 1 67 ? 18.719 18.016 -6.195 1 93.19 67 ALA A N 1
ATOM 492 C CA . ALA A 1 67 ? 19.547 16.875 -6.609 1 93.19 67 ALA A CA 1
ATOM 493 C C . ALA A 1 67 ? 19.406 15.711 -5.641 1 93.19 67 ALA A C 1
ATOM 495 O O . ALA A 1 67 ? 19.297 14.555 -6.059 1 93.19 67 ALA A O 1
ATOM 496 N N . LEU A 1 68 ? 19.422 15.992 -4.359 1 94.19 68 LEU A N 1
ATOM 497 C CA . LEU A 1 68 ? 19.234 14.953 -3.35 1 94.19 68 LEU A CA 1
ATOM 498 C C . LEU A 1 68 ? 17.891 14.258 -3.527 1 94.19 68 LEU A C 1
ATOM 500 O O . LEU A 1 68 ? 17.828 13.031 -3.586 1 94.19 68 LEU A O 1
ATOM 504 N N . PHE A 1 69 ? 16.891 14.977 -3.771 1 91.44 69 PHE A N 1
ATOM 505 C CA . PHE A 1 69 ? 15.555 14.406 -3.822 1 91.44 69 PHE A CA 1
ATOM 506 C C . PHE A 1 69 ? 15.32 13.695 -5.152 1 91.44 69 PHE A C 1
ATOM 508 O O . PHE A 1 69 ? 14.594 12.711 -5.219 1 91.44 69 PHE A O 1
ATOM 515 N N . SER A 1 70 ? 15.984 14.25 -6.168 1 91.75 70 SER A N 1
ATOM 516 C CA . SER A 1 70 ? 15.938 13.508 -7.426 1 91.75 70 SER A CA 1
ATOM 517 C C . SER A 1 70 ? 16.469 12.086 -7.25 1 91.75 70 SER A C 1
ATOM 519 O O . SER A 1 70 ? 15.898 11.141 -7.789 1 91.75 70 SER A O 1
ATOM 521 N N . GLN A 1 71 ? 17.469 11.938 -6.477 1 91.38 71 GLN A N 1
ATOM 522 C CA . GLN A 1 71 ? 18.031 10.625 -6.215 1 91.38 71 GLN A CA 1
ATOM 523 C C . GLN A 1 71 ? 17.094 9.781 -5.355 1 91.38 71 GLN A C 1
ATOM 525 O O . GLN A 1 71 ? 16.938 8.578 -5.594 1 91.38 71 GLN A O 1
ATOM 530 N N . VAL A 1 72 ? 16.484 10.375 -4.438 1 90.88 72 VAL A N 1
ATOM 531 C CA . VAL A 1 72 ? 15.617 9.664 -3.508 1 90.88 72 VAL A CA 1
ATOM 532 C C . VAL A 1 72 ? 14.352 9.219 -4.227 1 90.88 72 VAL A C 1
ATOM 534 O O . VAL A 1 72 ? 13.773 8.18 -3.9 1 90.88 72 VAL A O 1
ATOM 537 N N . MET A 1 73 ? 14.016 9.961 -5.219 1 91.94 73 MET A N 1
ATOM 538 C CA . MET A 1 73 ? 12.789 9.672 -5.949 1 91.94 73 MET A CA 1
ATOM 539 C C . MET A 1 73 ? 13.016 8.594 -7.004 1 91.94 73 MET A C 1
ATOM 541 O O . MET A 1 73 ? 12.062 8.055 -7.562 1 91.94 73 MET A O 1
ATOM 545 N N . SER A 1 74 ? 14.242 8.305 -7.262 1 93.56 74 SER A N 1
ATOM 546 C CA . SER A 1 74 ? 14.586 7.25 -8.219 1 93.56 74 SER A CA 1
ATOM 547 C C . SER A 1 74 ? 14.477 5.871 -7.578 1 93.56 74 SER A C 1
ATOM 549 O O . SER A 1 74 ? 14.852 5.684 -6.418 1 93.56 74 SER A O 1
ATOM 551 N N . PHE A 1 75 ? 14 4.863 -8.406 1 94.06 75 PHE A N 1
ATOM 552 C CA . PHE A 1 75 ? 13.906 3.482 -7.953 1 94.06 75 PHE A CA 1
ATOM 553 C C . PHE A 1 75 ? 14.984 2.625 -8.602 1 94.06 75 PHE A C 1
ATOM 555 O O . PHE A 1 75 ? 15 1.403 -8.438 1 94.06 75 PHE A O 1
ATOM 562 N N . GLU A 1 76 ? 15.891 3.201 -9.289 1 93.62 76 GLU A N 1
ATOM 563 C CA . GLU A 1 76 ? 16.844 2.477 -10.117 1 93.62 76 GLU A CA 1
ATOM 564 C C . GLU A 1 76 ? 17.688 1.519 -9.281 1 93.62 76 GLU A C 1
ATOM 566 O O . GLU A 1 76 ? 17.797 0.334 -9.609 1 93.62 76 GLU A O 1
ATOM 571 N N . ALA A 1 77 ? 18.25 2.021 -8.211 1 88.81 77 ALA A N 1
ATOM 572 C CA . ALA A 1 77 ? 19.109 1.184 -7.391 1 88.81 77 ALA A CA 1
ATOM 573 C C . ALA A 1 77 ? 18.328 0.028 -6.77 1 88.81 77 ALA A C 1
ATOM 575 O O . ALA A 1 77 ? 18.828 -1.102 -6.715 1 88.81 77 ALA A O 1
ATOM 576 N N . ASP A 1 78 ? 17.156 0.292 -6.301 1 91.44 78 ASP A N 1
ATOM 577 C CA . ASP A 1 78 ? 16.297 -0.748 -5.758 1 91.44 78 ASP A CA 1
ATOM 578 C C . ASP A 1 78 ? 15.953 -1.789 -6.82 1 91.44 78 ASP A C 1
ATOM 580 O O . ASP A 1 78 ? 16 -2.992 -6.555 1 91.44 78 ASP A O 1
ATOM 584 N N . ALA A 1 79 ? 15.641 -1.284 -8.023 1 95.62 79 ALA A N 1
ATOM 585 C CA . ALA A 1 79 ? 15.234 -2.156 -9.117 1 95.62 79 ALA A CA 1
ATOM 586 C C . ALA A 1 79 ? 16.375 -3.07 -9.555 1 95.62 79 ALA A C 1
ATOM 588 O O . ALA A 1 79 ? 16.156 -4.238 -9.883 1 95.62 79 ALA A O 1
ATOM 589 N N . ASP A 1 80 ? 17.578 -2.557 -9.516 1 96.06 80 ASP A N 1
ATOM 590 C CA . ASP A 1 80 ? 18.734 -3.336 -9.953 1 96.06 80 ASP A CA 1
ATOM 591 C C . ASP A 1 80 ? 18.859 -4.625 -9.141 1 96.06 80 ASP A C 1
ATOM 593 O O . ASP A 1 80 ? 19.031 -5.707 -9.703 1 96.06 80 ASP A O 1
ATOM 597 N N . THR A 1 81 ? 18.719 -4.488 -7.828 1 96.19 81 THR A N 1
ATOM 598 C CA . THR A 1 81 ? 18.859 -5.652 -6.965 1 96.19 81 THR A CA 1
ATOM 599 C C . THR A 1 81 ? 17.594 -6.492 -6.973 1 96.19 81 THR A C 1
ATOM 601 O O . THR A 1 81 ? 17.656 -7.727 -6.969 1 96.19 81 THR A O 1
ATOM 604 N N . PHE A 1 82 ? 16.516 -5.895 -7.133 1 97.44 82 PHE A N 1
ATOM 605 C CA . PHE A 1 82 ? 15.188 -6.516 -7.102 1 97.44 82 PHE A CA 1
ATOM 606 C C . PHE A 1 82 ? 14.977 -7.402 -8.32 1 97.44 82 PHE A C 1
ATOM 608 O O . PHE A 1 82 ? 14.359 -8.461 -8.227 1 97.44 82 PHE A O 1
ATOM 615 N N . LEU A 1 83 ? 15.547 -7 -9.445 1 98.44 83 LEU A N 1
ATOM 616 C CA . LEU A 1 83 ? 15.328 -7.703 -10.711 1 98.44 83 LEU A CA 1
ATOM 617 C C . LEU A 1 83 ? 16.562 -8.523 -11.094 1 98.44 83 LEU A C 1
ATOM 619 O O . LEU A 1 83 ? 16.641 -9.016 -12.219 1 98.44 83 LEU A O 1
ATOM 623 N N . ASP A 1 84 ? 17.406 -8.664 -10.094 1 98.19 84 ASP A N 1
ATOM 624 C CA . ASP A 1 84 ? 18.703 -9.242 -10.414 1 98.19 84 ASP A CA 1
ATOM 625 C C . ASP A 1 84 ? 18.672 -10.766 -10.312 1 98.19 84 ASP A C 1
ATOM 627 O O . ASP A 1 84 ? 19.375 -11.352 -9.484 1 98.19 84 ASP A O 1
ATOM 631 N N . ALA A 1 85 ? 18.047 -11.438 -11.164 1 98.75 85 ALA A N 1
ATOM 632 C CA . ALA A 1 85 ? 17.969 -12.883 -11.305 1 98.75 85 ALA A CA 1
ATOM 633 C C . ALA A 1 85 ? 17.422 -13.273 -12.672 1 98.75 85 ALA A C 1
ATOM 635 O O . ALA A 1 85 ? 16.719 -12.492 -13.312 1 98.75 85 ALA A O 1
ATOM 636 N N . PRO A 1 86 ? 17.781 -14.453 -13.148 1 98.5 86 PRO A N 1
ATOM 637 C CA . PRO A 1 86 ? 17.125 -14.922 -14.375 1 98.5 86 PRO A CA 1
ATOM 638 C C . PRO A 1 86 ? 15.609 -15.031 -14.234 1 98.5 86 PRO A C 1
ATOM 640 O O . PRO A 1 86 ? 15.109 -15.32 -13.148 1 98.5 86 PRO A O 1
ATOM 643 N N . VAL A 1 87 ? 14.891 -14.805 -15.375 1 98.56 87 VAL A N 1
ATOM 644 C CA . VAL A 1 87 ? 13.43 -14.758 -15.367 1 98.56 87 VAL A CA 1
ATOM 645 C C . VAL A 1 87 ? 12.875 -16.031 -14.734 1 98.56 87 VAL A C 1
ATOM 647 O O . VAL A 1 87 ? 11.898 -15.984 -13.984 1 98.56 87 VAL A O 1
ATOM 650 N N . ASP A 1 88 ? 13.516 -17.141 -14.914 1 98 88 ASP A N 1
ATOM 651 C CA . ASP A 1 88 ? 13.031 -18.438 -14.438 1 98 88 ASP A CA 1
ATOM 652 C C . ASP A 1 88 ? 13.109 -18.516 -12.914 1 98 88 ASP A C 1
ATOM 654 O O . ASP A 1 88 ? 12.414 -19.328 -12.297 1 98 88 ASP A O 1
ATOM 658 N N . ASP A 1 89 ? 13.969 -17.688 -12.305 1 98.25 89 ASP A N 1
ATOM 659 C CA . ASP A 1 89 ? 14.148 -17.703 -10.852 1 98.25 89 ASP A CA 1
ATOM 660 C C . ASP A 1 89 ? 13.711 -16.375 -10.242 1 98.25 89 ASP A C 1
ATOM 662 O O . ASP A 1 89 ? 13.938 -16.141 -9.055 1 98.25 89 ASP A O 1
ATOM 666 N N . LEU A 1 90 ? 13.164 -15.539 -11.039 1 98.81 90 LEU A N 1
ATOM 667 C CA . LEU A 1 90 ? 12.961 -14.141 -10.656 1 98.81 90 LEU A CA 1
ATOM 668 C C . LEU A 1 90 ? 11.867 -14.023 -9.602 1 98.81 90 LEU A C 1
ATOM 670 O O . LEU A 1 90 ? 11.938 -13.164 -8.719 1 98.81 90 LEU A O 1
ATOM 674 N N . GLY A 1 91 ? 10.82 -14.891 -9.703 1 98.75 91 GLY A N 1
ATOM 675 C CA . GLY A 1 91 ? 9.773 -14.867 -8.695 1 98.75 91 GLY A CA 1
ATOM 676 C C . GLY A 1 91 ? 10.297 -15.062 -7.285 1 98.75 91 GLY A C 1
ATOM 677 O O . GLY A 1 91 ? 10 -14.266 -6.395 1 98.75 91 GLY A O 1
ATOM 678 N N . ARG A 1 92 ? 11.086 -16.078 -7.113 1 98.81 92 ARG A N 1
ATOM 679 C CA . ARG A 1 92 ? 11.68 -16.375 -5.812 1 98.81 92 ARG A CA 1
ATOM 680 C C . ARG A 1 92 ? 12.625 -15.266 -5.375 1 98.81 92 ARG A C 1
ATOM 682 O O . ARG A 1 92 ? 12.602 -14.844 -4.219 1 98.81 92 ARG A O 1
ATOM 689 N N . HIS A 1 93 ? 13.43 -14.844 -6.273 1 98.88 93 HIS A N 1
ATOM 690 C CA . HIS A 1 93 ? 14.383 -13.781 -5.969 1 98.88 93 HIS A CA 1
ATOM 691 C C . HIS A 1 93 ? 13.664 -12.523 -5.484 1 98.88 93 HIS A C 1
ATOM 693 O O . HIS A 1 93 ? 14.039 -11.945 -4.461 1 98.88 93 HIS A O 1
ATOM 699 N N . MET A 1 94 ? 12.664 -12.102 -6.188 1 98.75 94 MET A N 1
ATOM 700 C CA . MET A 1 94 ? 11.938 -10.875 -5.867 1 98.75 94 MET A CA 1
ATOM 701 C C . MET A 1 94 ? 11.266 -10.977 -4.5 1 98.75 94 MET A C 1
ATOM 703 O O . MET A 1 94 ? 11.328 -10.047 -3.701 1 98.75 94 MET A O 1
ATOM 707 N N . VAL A 1 95 ? 10.625 -12.117 -4.18 1 98.81 95 VAL A N 1
ATOM 708 C CA . VAL A 1 95 ? 9.945 -12.312 -2.904 1 98.81 95 VAL A CA 1
ATOM 709 C C . VAL A 1 95 ? 10.969 -12.273 -1.767 1 98.81 95 VAL A C 1
ATOM 711 O O . VAL A 1 95 ? 10.789 -11.539 -0.791 1 98.81 95 VAL A O 1
ATOM 714 N N . LEU A 1 96 ? 12.016 -13.016 -1.94 1 98.69 96 LEU A N 1
ATOM 715 C CA . LEU A 1 96 ? 13.062 -13.078 -0.921 1 98.69 96 LEU A CA 1
ATOM 716 C C . LEU A 1 96 ? 13.688 -11.703 -0.702 1 98.69 96 LEU A C 1
ATOM 718 O O . LEU A 1 96 ? 13.875 -11.281 0.44 1 98.69 96 LEU A O 1
ATOM 722 N N . HIS A 1 97 ? 14.008 -11.078 -1.758 1 97.75 97 HIS A N 1
ATOM 723 C CA . HIS A 1 97 ? 14.609 -9.75 -1.684 1 97.75 97 HIS A CA 1
ATOM 724 C C . HIS A 1 97 ? 13.695 -8.773 -0.951 1 97.75 97 HIS A C 1
ATOM 726 O O . HIS A 1 97 ? 14.148 -8.047 -0.058 1 97.75 97 HIS A O 1
ATOM 732 N N . LEU A 1 98 ? 12.461 -8.727 -1.352 1 97.56 98 LEU A N 1
ATOM 733 C CA . LEU A 1 98 ? 11.484 -7.828 -0.749 1 97.56 98 LEU A CA 1
ATOM 734 C C . LEU A 1 98 ? 11.398 -8.047 0.759 1 97.56 98 LEU A C 1
ATOM 736 O O . LEU A 1 98 ? 11.484 -7.094 1.534 1 97.56 98 LEU A O 1
ATOM 740 N N . LEU A 1 99 ? 11.258 -9.281 1.19 1 97.81 99 LEU A N 1
ATOM 741 C CA . LEU A 1 99 ? 11.102 -9.594 2.607 1 97.81 99 LEU A CA 1
ATOM 742 C C . LEU A 1 99 ? 12.375 -9.281 3.375 1 97.81 99 LEU A C 1
ATOM 744 O O . LEU A 1 99 ? 12.328 -8.758 4.492 1 97.81 99 LEU A O 1
ATOM 748 N N . THR A 1 100 ? 13.492 -9.578 2.783 1 96.38 100 THR A N 1
ATOM 749 C CA . THR A 1 100 ? 14.773 -9.305 3.43 1 96.38 100 THR A CA 1
ATOM 750 C C . THR A 1 100 ? 14.977 -7.801 3.605 1 96.38 100 THR A C 1
ATOM 752 O O . THR A 1 100 ? 15.383 -7.344 4.676 1 96.38 100 THR A O 1
ATOM 755 N N . VAL A 1 101 ? 14.727 -7.086 2.566 1 93.62 101 VAL A N 1
ATOM 756 C CA . VAL A 1 101 ? 14.867 -5.633 2.611 1 93.62 101 VAL A CA 1
ATOM 757 C C . VAL A 1 101 ? 13.906 -5.055 3.652 1 93.62 101 VAL A C 1
ATOM 759 O O . VAL A 1 101 ? 14.281 -4.16 4.418 1 93.62 101 VAL A O 1
ATOM 762 N N . GLN A 1 102 ? 12.672 -5.547 3.678 1 92.06 102 GLN A N 1
ATOM 763 C CA . GLN A 1 102 ? 11.703 -5.078 4.668 1 92.06 102 GLN A CA 1
ATOM 764 C C . GLN A 1 102 ? 12.18 -5.387 6.086 1 92.06 102 GLN A C 1
ATOM 766 O O . GLN A 1 102 ? 12.016 -4.566 6.992 1 92.06 102 GLN A O 1
ATOM 771 N N . ALA A 1 103 ? 12.672 -6.512 6.266 1 92.31 103 ALA A N 1
ATOM 772 C CA . ALA A 1 103 ? 13.148 -6.906 7.586 1 92.31 103 ALA A CA 1
ATOM 773 C C . ALA A 1 103 ? 14.328 -6.035 8.023 1 92.31 103 ALA A C 1
ATOM 775 O O . ALA A 1 103 ? 14.461 -5.719 9.211 1 92.31 103 ALA A O 1
ATOM 776 N N . GLU A 1 104 ? 15.102 -5.605 7.094 1 87.44 104 GLU A N 1
ATOM 777 C CA . GLU A 1 104 ? 16.328 -4.871 7.398 1 87.44 104 GLU A CA 1
ATOM 778 C C . GLU A 1 104 ? 16.062 -3.369 7.473 1 87.44 104 GLU A C 1
ATOM 780 O O . GLU A 1 104 ? 16.609 -2.68 8.336 1 87.44 104 GLU A O 1
ATOM 785 N N . ARG A 1 105 ? 15.25 -2.891 6.512 1 83 105 ARG A N 1
ATOM 786 C CA . ARG A 1 105 ? 15.141 -1.448 6.328 1 83 105 ARG A CA 1
ATOM 787 C C . ARG A 1 105 ? 13.734 -0.956 6.68 1 83 105 ARG A C 1
ATOM 789 O O . ARG A 1 105 ? 13.453 0.241 6.598 1 83 105 ARG A O 1
ATOM 796 N N . GLY A 1 106 ? 12.93 -1.872 7.004 1 83.81 106 GLY A N 1
ATOM 797 C CA . GLY A 1 106 ? 11.555 -1.473 7.266 1 83.81 106 GLY A CA 1
ATOM 798 C C . GLY A 1 106 ? 10.75 -1.224 6 1 83.81 106 GLY A C 1
ATOM 799 O O . GLY A 1 106 ? 11.094 -1.737 4.934 1 83.81 106 GLY A O 1
ATOM 800 N N . ALA A 1 107 ? 9.68 -0.491 6.129 1 78.31 107 ALA A N 1
ATOM 801 C CA . ALA A 1 107 ? 8.703 -0.351 5.047 1 78.31 107 ALA A CA 1
ATOM 802 C C . ALA A 1 107 ? 9.078 0.801 4.121 1 78.31 107 ALA A C 1
ATOM 804 O O . ALA A 1 107 ? 8.398 1.053 3.125 1 78.31 107 ALA A O 1
ATOM 805 N N . ASP A 1 108 ? 10.141 1.44 4.223 1 79.38 108 ASP A N 1
ATOM 806 C CA . ASP A 1 108 ? 10.492 2.676 3.533 1 79.38 108 ASP A CA 1
ATOM 807 C C . ASP A 1 108 ? 10.492 2.48 2.02 1 79.38 108 ASP A C 1
ATOM 809 O O . ASP A 1 108 ? 9.938 3.295 1.283 1 79.38 108 ASP A O 1
ATOM 813 N N . PRO A 1 109 ? 11.008 1.325 1.551 1 77.69 109 PRO A N 1
ATOM 814 C CA . PRO A 1 109 ? 11.078 1.188 0.094 1 77.69 109 PRO A CA 1
ATOM 815 C C . PRO A 1 109 ? 9.695 1.135 -0.56 1 77.69 109 PRO A C 1
ATOM 817 O O . PRO A 1 109 ? 9.508 1.684 -1.647 1 77.69 109 PRO A O 1
ATOM 820 N N . ILE A 1 110 ? 8.734 0.549 0.099 1 87.62 110 ILE A N 1
ATOM 821 C CA . ILE A 1 110 ? 7.402 0.412 -0.485 1 87.62 110 ILE A CA 1
ATOM 822 C C . ILE A 1 110 ? 6.598 1.684 -0.234 1 87.62 110 ILE A C 1
ATOM 824 O O . ILE A 1 110 ? 5.762 2.07 -1.058 1 87.62 110 ILE A O 1
ATOM 828 N N . LEU A 1 111 ? 6.926 2.416 0.861 1 87.25 111 LEU A N 1
ATOM 829 C CA . LEU A 1 111 ? 6.199 3.619 1.247 1 87.25 111 LEU A CA 1
ATOM 830 C C . LEU A 1 111 ? 6.379 4.719 0.206 1 87.25 111 LEU A C 1
ATOM 832 O O . LEU A 1 111 ? 5.484 5.547 0.011 1 87.25 111 LEU A O 1
ATOM 836 N N . ARG A 1 112 ? 7.5 4.68 -0.49 1 87.44 112 ARG A N 1
ATOM 837 C CA . ARG A 1 112 ? 7.777 5.723 -1.473 1 87.44 112 ARG A CA 1
ATOM 838 C C . ARG A 1 112 ? 6.699 5.766 -2.551 1 87.44 112 ARG A C 1
ATOM 840 O O . ARG A 1 112 ? 6.211 6.84 -2.904 1 87.44 112 ARG A O 1
ATOM 847 N N . ILE A 1 113 ? 6.293 4.605 -2.988 1 90.94 113 ILE A N 1
ATOM 848 C CA . ILE A 1 113 ? 5.293 4.602 -4.051 1 90.94 113 ILE A CA 1
ATOM 849 C C . ILE A 1 113 ? 3.895 4.652 -3.439 1 90.94 113 ILE A C 1
ATOM 851 O O . ILE A 1 113 ? 2.988 5.27 -4 1 90.94 113 ILE A O 1
ATOM 855 N N . VAL A 1 114 ? 3.713 4.07 -2.266 1 89.62 114 VAL A N 1
ATOM 856 C CA . VAL A 1 114 ? 2.412 4.016 -1.605 1 89.62 114 VAL A CA 1
ATOM 857 C C . VAL A 1 114 ? 1.988 5.418 -1.181 1 89.62 114 VAL A C 1
ATOM 859 O O . VAL A 1 114 ? 0.798 5.742 -1.181 1 89.62 114 VAL A O 1
ATOM 862 N N . PHE A 1 115 ? 2.938 6.289 -0.932 1 83.5 115 PHE A N 1
ATOM 863 C CA . PHE A 1 115 ? 2.611 7.621 -0.434 1 83.5 115 PHE A CA 1
ATOM 864 C C . PHE A 1 115 ? 2.658 8.648 -1.56 1 83.5 115 PHE A C 1
ATOM 866 O O . PHE A 1 115 ? 2.582 9.852 -1.312 1 83.5 115 PHE A O 1
ATOM 873 N N . ALA A 1 116 ? 2.723 8.219 -2.771 1 87.56 116 ALA A N 1
ATOM 874 C CA . ALA A 1 116 ? 2.725 9.117 -3.928 1 87.56 116 ALA A CA 1
ATOM 875 C C . ALA A 1 116 ? 1.514 10.039 -3.906 1 87.56 116 ALA A C 1
ATOM 877 O O . ALA A 1 116 ? 1.626 11.227 -4.223 1 87.56 116 ALA A O 1
ATOM 878 N N . PRO A 1 117 ? 0.365 9.602 -3.521 1 81.38 117 PRO A N 1
ATOM 879 C CA . PRO A 1 117 ? -0.811 10.477 -3.527 1 81.38 117 PRO A CA 1
ATOM 880 C C . PRO A 1 117 ? -0.668 11.664 -2.578 1 81.38 117 PRO A C 1
ATOM 882 O O . PRO A 1 117 ? -1.352 12.68 -2.744 1 81.38 117 PRO A O 1
ATOM 885 N N . LEU A 1 118 ? 0.197 11.609 -1.658 1 76.19 118 LEU A N 1
ATOM 886 C CA . LEU A 1 118 ? 0.367 12.664 -0.665 1 76.19 118 LEU A CA 1
ATOM 887 C C . LEU A 1 118 ? 1.27 13.766 -1.197 1 76.19 118 LEU A C 1
ATOM 889 O O . LEU A 1 118 ? 1.379 14.836 -0.585 1 76.19 118 LEU A O 1
ATOM 893 N N . HIS A 1 119 ? 1.825 13.531 -2.416 1 81.31 119 HIS A N 1
ATOM 894 C CA . HIS A 1 119 ? 2.891 14.438 -2.836 1 81.31 119 HIS A CA 1
ATOM 895 C C . HIS A 1 119 ? 2.461 15.273 -4.035 1 81.31 119 HIS A C 1
ATOM 897 O O . HIS A 1 119 ? 3.295 15.906 -4.688 1 81.31 119 HIS A O 1
ATOM 903 N N . GLY A 1 120 ? 1.242 15.336 -4.359 1 81 120 GLY A N 1
ATOM 904 C CA . GLY A 1 120 ? 0.79 16.141 -5.484 1 81 120 GLY A CA 1
ATOM 905 C C . GLY A 1 120 ? 1.556 15.859 -6.762 1 81 120 GLY A C 1
ATOM 906 O O . GLY A 1 120 ? 1.654 14.711 -7.195 1 81 120 GLY A O 1
ATOM 907 N N . GLU A 1 121 ? 2.26 16.922 -7.254 1 85.19 121 GLU A N 1
ATOM 908 C CA . GLU A 1 121 ? 3.014 16.781 -8.5 1 85.19 121 GLU A CA 1
ATOM 909 C C . GLU A 1 121 ? 4.203 15.844 -8.32 1 85.19 121 GLU A C 1
ATOM 911 O O . GLU A 1 121 ? 4.562 15.102 -9.242 1 85.19 121 GLU A O 1
ATOM 916 N N . GLN A 1 122 ? 4.816 15.867 -7.207 1 86.56 122 GLN A N 1
ATOM 917 C CA . GLN A 1 122 ? 5.934 14.961 -6.945 1 86.56 122 GLN A CA 1
ATOM 918 C C . GLN A 1 122 ? 5.473 13.508 -6.93 1 86.56 122 GLN A C 1
ATOM 920 O O . GLN A 1 122 ? 6.262 12.602 -7.191 1 86.56 122 GLN A O 1
ATOM 925 N N . GLY A 1 123 ? 4.242 13.328 -6.656 1 89.94 123 GLY A N 1
ATOM 926 C CA . GLY A 1 123 ? 3.666 11.992 -6.742 1 89.94 123 GLY A CA 1
ATOM 927 C C . GLY A 1 123 ? 3.646 11.445 -8.156 1 89.94 123 GLY A C 1
ATOM 928 O O . GLY A 1 123 ? 3.865 10.25 -8.367 1 89.94 123 GLY A O 1
ATOM 929 N N . ASP A 1 124 ? 3.42 12.367 -9.094 1 93.81 124 ASP A N 1
ATOM 930 C CA . ASP A 1 124 ? 3.426 11.961 -10.5 1 93.81 124 ASP A CA 1
ATOM 931 C C . ASP A 1 124 ? 4.828 11.547 -10.945 1 93.81 124 ASP A C 1
ATOM 933 O O . ASP A 1 124 ? 4.98 10.617 -11.742 1 93.81 124 ASP A O 1
ATOM 937 N N . ILE A 1 125 ? 5.777 12.227 -10.391 1 93.12 125 ILE A N 1
ATOM 938 C CA . ILE A 1 125 ? 7.16 11.883 -10.688 1 93.12 125 ILE A CA 1
ATOM 939 C C . ILE A 1 125 ? 7.484 10.508 -10.117 1 93.12 125 ILE A C 1
ATOM 941 O O . ILE A 1 125 ? 8.094 9.672 -10.789 1 93.12 125 ILE A O 1
ATOM 945 N N . LEU A 1 126 ? 7.09 10.242 -8.922 1 93.31 126 LEU A N 1
ATOM 946 C CA . LEU A 1 126 ? 7.309 8.945 -8.289 1 93.31 126 LEU A CA 1
ATOM 947 C C . LEU A 1 126 ? 6.637 7.832 -9.086 1 93.31 126 LEU A C 1
ATOM 949 O O . LEU A 1 126 ? 7.238 6.777 -9.312 1 93.31 126 LEU A O 1
ATOM 953 N N . ARG A 1 127 ? 5.414 8.109 -9.562 1 96.38 127 ARG A N 1
ATOM 954 C CA . ARG A 1 127 ? 4.691 7.117 -10.359 1 96.38 127 ARG A CA 1
ATOM 955 C C . ARG A 1 127 ? 5.41 6.832 -11.672 1 96.38 127 ARG A C 1
ATOM 957 O O . ARG A 1 127 ? 5.535 5.676 -12.078 1 96.38 127 ARG A O 1
ATOM 964 N N . ALA A 1 128 ? 5.852 7.906 -12.305 1 96.88 128 ALA A N 1
ATOM 965 C CA . ALA A 1 128 ? 6.551 7.746 -13.578 1 96.88 128 ALA A CA 1
ATOM 966 C C . ALA A 1 128 ? 7.848 6.969 -13.398 1 96.88 128 ALA A C 1
ATOM 968 O O . ALA A 1 128 ? 8.148 6.055 -14.172 1 96.88 128 ALA A O 1
ATOM 969 N N . ASN A 1 129 ? 8.609 7.352 -12.367 1 96.62 129 ASN A N 1
ATOM 970 C CA . ASN A 1 129 ? 9.859 6.648 -12.086 1 96.62 129 ASN A CA 1
ATOM 971 C C . ASN A 1 129 ? 9.609 5.176 -11.758 1 96.62 129 ASN A C 1
ATOM 973 O O . ASN A 1 129 ? 10.312 4.297 -12.258 1 96.62 129 ASN A O 1
ATOM 977 N N . PHE A 1 130 ? 8.641 4.914 -10.977 1 97.44 130 PHE A N 1
ATOM 978 C CA . PHE A 1 130 ? 8.297 3.545 -10.609 1 97.44 130 PHE A CA 1
ATOM 979 C C . PHE A 1 130 ? 7.902 2.736 -11.836 1 97.44 130 PHE A C 1
ATOM 981 O O . PHE A 1 130 ? 8.336 1.594 -12 1 97.44 130 PHE A O 1
ATOM 988 N N . ARG A 1 131 ? 7.082 3.336 -12.664 1 97.88 131 ARG A N 1
ATOM 989 C CA . ARG A 1 131 ? 6.637 2.689 -13.898 1 97.88 131 ARG A CA 1
ATOM 990 C C . ARG A 1 131 ? 7.82 2.342 -14.789 1 97.88 131 ARG A C 1
ATOM 992 O O . ARG A 1 131 ? 7.969 1.193 -15.219 1 97.88 131 ARG A O 1
ATOM 999 N N . VAL A 1 132 ? 8.672 3.268 -15.031 1 98.12 132 VAL A N 1
ATOM 1000 C CA . VAL A 1 132 ? 9.75 3.117 -16 1 98.12 132 VAL A CA 1
ATOM 1001 C C . VAL A 1 132 ? 10.852 2.238 -15.406 1 98.12 132 VAL A C 1
ATOM 1003 O O . VAL A 1 132 ? 11.367 1.341 -16.078 1 98.12 132 VAL A O 1
ATOM 1006 N N . GLN A 1 133 ? 11.109 2.428 -14.172 1 97.88 133 GLN A N 1
ATOM 1007 C CA . GLN A 1 133 ? 12.336 1.854 -13.617 1 97.88 133 GLN A CA 1
ATOM 1008 C C . GLN A 1 133 ? 12.07 0.481 -13.008 1 97.88 133 GLN A C 1
ATOM 1010 O O . GLN A 1 133 ? 13 -0.298 -12.789 1 97.88 133 GLN A O 1
ATOM 1015 N N . VAL A 1 134 ? 10.82 0.173 -12.727 1 98.19 134 VAL A N 1
ATOM 1016 C CA . VAL A 1 134 ? 10.539 -1.112 -12.094 1 98.19 134 VAL A CA 1
ATOM 1017 C C . VAL A 1 134 ? 9.617 -1.939 -12.992 1 98.19 134 VAL A C 1
ATOM 1019 O O . VAL A 1 134 ? 10.055 -2.914 -13.602 1 98.19 134 VAL A O 1
ATOM 1022 N N . ALA A 1 135 ? 8.391 -1.472 -13.18 1 98.56 135 ALA A N 1
ATOM 1023 C CA . ALA A 1 135 ? 7.387 -2.271 -13.883 1 98.56 135 ALA A CA 1
ATOM 1024 C C . ALA A 1 135 ? 7.773 -2.473 -15.344 1 98.56 135 ALA A C 1
ATOM 1026 O O . ALA A 1 135 ? 7.707 -3.59 -15.867 1 98.56 135 ALA A O 1
ATOM 1027 N N . GLN A 1 136 ? 8.133 -1.396 -16 1 98.44 136 GLN A N 1
ATOM 1028 C CA . GLN A 1 136 ? 8.492 -1.493 -17.406 1 98.44 136 GLN A CA 1
ATOM 1029 C C . GLN A 1 136 ? 9.766 -2.314 -17.594 1 98.44 136 GLN A C 1
ATOM 1031 O O . GLN A 1 136 ? 9.875 -3.096 -18.547 1 98.44 136 GLN A O 1
ATOM 1036 N N . ARG A 1 137 ? 10.719 -2.119 -16.734 1 98.56 137 ARG A N 1
ATOM 1037 C CA . ARG A 1 137 ? 11.938 -2.916 -16.812 1 98.56 137 ARG A CA 1
ATOM 1038 C C . ARG A 1 137 ? 11.633 -4.402 -16.656 1 98.56 137 ARG A C 1
ATOM 1040 O O . ARG A 1 137 ? 12.203 -5.234 -17.359 1 98.56 137 ARG A O 1
ATOM 1047 N N . LEU A 1 138 ? 10.789 -4.727 -15.742 1 98.81 138 LEU A N 1
ATOM 1048 C CA . LEU A 1 138 ? 10.383 -6.117 -15.594 1 98.81 138 LEU A CA 1
ATOM 1049 C C . LEU A 1 138 ? 9.664 -6.605 -16.844 1 98.81 138 LEU A C 1
ATOM 1051 O O . LEU A 1 138 ? 9.961 -7.691 -17.359 1 98.81 138 LEU A O 1
ATOM 1055 N N . SER A 1 139 ? 8.742 -5.809 -17.328 1 98.81 139 SER A N 1
ATOM 1056 C CA . SER A 1 139 ? 7.977 -6.148 -18.516 1 98.81 139 SER A CA 1
ATOM 1057 C C . SER A 1 139 ? 8.898 -6.473 -19.703 1 98.81 139 SER A C 1
ATOM 1059 O O . SER A 1 139 ? 8.633 -7.406 -20.453 1 98.81 139 SER A O 1
ATOM 1061 N N . GLU A 1 140 ? 9.938 -5.773 -19.828 1 98.31 140 GLU A N 1
ATOM 1062 C CA . GLU A 1 140 ? 10.867 -5.91 -20.938 1 98.31 140 GLU A CA 1
ATOM 1063 C C . GLU A 1 140 ? 11.633 -7.23 -20.859 1 98.31 140 GLU A C 1
ATOM 1065 O O . GLU A 1 140 ? 12.188 -7.688 -21.859 1 98.31 140 GLU A O 1
ATOM 1070 N N . ARG A 1 141 ? 11.625 -7.805 -19.719 1 98.25 141 ARG A N 1
ATOM 1071 C CA . ARG A 1 141 ? 12.312 -9.086 -19.562 1 98.25 141 ARG A CA 1
ATOM 1072 C C . ARG A 1 141 ? 11.367 -10.25 -19.859 1 98.25 141 ARG A C 1
ATOM 1074 O O . ARG A 1 141 ? 11.805 -11.398 -19.953 1 98.25 141 ARG A O 1
ATOM 1081 N N . LEU A 1 142 ? 10.117 -9.969 -19.922 1 98.44 142 LEU A N 1
ATOM 1082 C CA . LEU A 1 142 ? 9.125 -11.039 -20.016 1 98.44 142 LEU A CA 1
ATOM 1083 C C . LEU A 1 142 ? 8.773 -11.328 -21.469 1 98.44 142 LEU A C 1
ATOM 1085 O O . LEU A 1 142 ? 8.539 -10.398 -22.25 1 98.44 142 LEU A O 1
ATOM 1089 N N . ALA A 1 143 ? 8.789 -12.586 -21.781 1 96.94 143 ALA A N 1
ATOM 1090 C CA . ALA A 1 143 ? 8.367 -13.031 -23.109 1 96.94 143 ALA A CA 1
ATOM 1091 C C . ALA A 1 143 ? 6.871 -13.328 -23.141 1 96.94 143 ALA A C 1
ATOM 1093 O O . ALA A 1 143 ? 6.25 -13.531 -22.094 1 96.94 143 ALA A O 1
ATOM 1094 N N . GLY A 1 144 ? 6.262 -13.312 -24.375 1 95.88 144 GLY A N 1
ATOM 1095 C CA . GLY A 1 144 ? 4.879 -13.727 -24.547 1 95.88 144 GLY A CA 1
ATOM 1096 C C . GLY A 1 144 ? 3.895 -12.578 -24.453 1 95.88 144 GLY A C 1
ATOM 1097 O O . GLY A 1 144 ? 4.293 -11.422 -24.312 1 95.88 144 GLY A O 1
ATOM 1098 N N . PRO A 1 145 ? 2.656 -12.836 -24.5 1 96.5 145 PRO A N 1
ATOM 1099 C CA . PRO A 1 145 ? 1.623 -11.797 -24.531 1 96.5 145 PRO A CA 1
ATOM 1100 C C . PRO A 1 145 ? 1.396 -11.141 -23.172 1 96.5 145 PRO A C 1
ATOM 1102 O O . PRO A 1 145 ? 1.691 -11.742 -22.141 1 96.5 145 PRO A O 1
ATOM 1105 N N . ASP A 1 146 ? 0.959 -9.938 -23.219 1 97.81 146 ASP A N 1
ATOM 1106 C CA . ASP A 1 146 ? 0.511 -9.188 -22.047 1 97.81 146 ASP A CA 1
ATOM 1107 C C . ASP A 1 146 ? 1.636 -9.039 -21.031 1 97.81 146 ASP A C 1
ATOM 1109 O O . ASP A 1 146 ? 1.395 -9.086 -19.828 1 97.81 146 ASP A O 1
ATOM 1113 N N . ALA A 1 147 ? 2.877 -8.938 -21.516 1 98.44 147 ALA A N 1
ATOM 1114 C CA . ALA A 1 147 ? 4.035 -8.805 -20.625 1 98.44 147 ALA A CA 1
ATOM 1115 C C . ALA A 1 147 ? 3.871 -7.625 -19.672 1 98.44 147 ALA A C 1
ATOM 1117 O O . ALA A 1 147 ? 4.227 -7.719 -18.5 1 98.44 147 ALA A O 1
ATOM 1118 N N . GLY A 1 148 ? 3.348 -6.523 -20.172 1 98.62 148 GLY A N 1
ATOM 1119 C CA . GLY A 1 148 ? 3.133 -5.355 -19.344 1 98.62 148 GLY A CA 1
ATOM 1120 C C . GLY A 1 148 ? 2.172 -5.609 -18.188 1 98.62 148 GLY A C 1
ATOM 1121 O O . GLY A 1 148 ? 2.463 -5.27 -17.047 1 98.62 148 GLY A O 1
ATOM 1122 N N . LEU A 1 149 ? 1.053 -6.23 -18.516 1 98.75 149 LEU A N 1
ATOM 1123 C CA . LEU A 1 149 ? 0.067 -6.551 -17.484 1 98.75 149 LEU A CA 1
ATOM 1124 C C . LEU A 1 149 ? 0.629 -7.559 -16.484 1 98.75 149 LEU A C 1
ATOM 1126 O O . LEU A 1 149 ? 0.481 -7.383 -15.281 1 98.75 149 LEU A O 1
ATOM 1130 N N . ARG A 1 150 ? 1.256 -8.547 -17.016 1 98.75 150 ARG A N 1
ATOM 1131 C CA . ARG A 1 150 ? 1.828 -9.57 -16.141 1 98.75 150 ARG A CA 1
ATOM 1132 C C . ARG A 1 150 ? 2.867 -8.977 -15.203 1 98.75 150 ARG A C 1
ATOM 1134 O O . ARG A 1 150 ? 2.926 -9.336 -14.023 1 98.75 150 ARG A O 1
ATOM 1141 N N . ALA A 1 151 ? 3.68 -8.062 -15.695 1 98.88 151 ALA A N 1
ATOM 1142 C CA . ALA A 1 151 ? 4.684 -7.387 -14.875 1 98.88 151 ALA A CA 1
ATOM 1143 C C . ALA A 1 151 ? 4.023 -6.559 -13.773 1 98.88 151 ALA A C 1
ATOM 1145 O O . ALA A 1 151 ? 4.434 -6.621 -12.609 1 98.88 151 ALA A O 1
ATOM 1146 N N . GLU A 1 152 ? 3.041 -5.785 -14.109 1 98.88 152 GLU A N 1
ATOM 1147 C CA . GLU A 1 152 ? 2.363 -4.941 -13.125 1 98.88 152 GLU A CA 1
ATOM 1148 C C . GLU A 1 152 ? 1.655 -5.789 -12.07 1 98.88 152 GLU A C 1
ATOM 1150 O O . GLU A 1 152 ? 1.656 -5.441 -10.891 1 98.88 152 GLU A O 1
ATOM 1155 N N . LEU A 1 153 ? 1.066 -6.914 -12.469 1 98.88 153 LEU A N 1
ATOM 1156 C CA . LEU A 1 153 ? 0.424 -7.809 -11.508 1 98.88 153 LEU A CA 1
ATOM 1157 C C . LEU A 1 153 ? 1.451 -8.422 -10.562 1 98.88 153 LEU A C 1
ATOM 1159 O O . LEU A 1 153 ? 1.217 -8.508 -9.359 1 98.88 153 LEU A O 1
ATOM 1163 N N . ALA A 1 154 ? 2.586 -8.844 -11.102 1 98.88 154 ALA A N 1
ATOM 1164 C CA . ALA A 1 154 ? 3.645 -9.406 -10.273 1 98.88 154 ALA A CA 1
ATOM 1165 C C . ALA A 1 154 ? 4.18 -8.375 -9.281 1 98.88 154 ALA A C 1
ATOM 1167 O O . ALA A 1 154 ? 4.316 -8.664 -8.086 1 98.88 154 ALA A O 1
ATOM 1168 N N . VAL A 1 155 ? 4.461 -7.195 -9.773 1 98.62 155 VAL A N 1
ATOM 1169 C CA . VAL A 1 155 ? 4.93 -6.117 -8.906 1 98.62 155 VAL A CA 1
ATOM 1170 C C . VAL A 1 155 ? 3.871 -5.797 -7.855 1 98.62 155 VAL A C 1
ATOM 1172 O O . VAL A 1 155 ? 4.195 -5.562 -6.688 1 98.62 155 VAL A O 1
ATOM 1175 N N . GLY A 1 156 ? 2.621 -5.809 -8.266 1 98.38 156 GLY A N 1
ATOM 1176 C CA . GLY A 1 156 ? 1.534 -5.617 -7.316 1 98.38 156 GLY A CA 1
ATOM 1177 C C . GLY A 1 156 ? 1.536 -6.633 -6.191 1 98.38 156 GLY A C 1
ATOM 1178 O O . GLY A 1 156 ? 1.324 -6.281 -5.027 1 98.38 156 GLY A O 1
ATOM 1179 N N . MET A 1 157 ? 1.725 -7.891 -6.539 1 98.75 157 MET A N 1
ATOM 1180 C CA . MET A 1 157 ? 1.79 -8.93 -5.516 1 98.75 157 MET A CA 1
ATOM 1181 C C . MET A 1 157 ? 2.893 -8.633 -4.504 1 98.75 157 MET A C 1
ATOM 1183 O O . MET A 1 157 ? 2.695 -8.789 -3.299 1 98.75 157 MET A O 1
ATOM 1187 N N . LEU A 1 158 ? 3.992 -8.195 -4.996 1 98.44 158 LEU A N 1
ATOM 1188 C CA . LEU A 1 158 ? 5.125 -7.898 -4.125 1 98.44 158 LEU A CA 1
ATOM 1189 C C . LEU A 1 158 ? 4.832 -6.684 -3.254 1 98.44 158 LEU A C 1
ATOM 1191 O O . LEU A 1 158 ? 5.145 -6.68 -2.061 1 98.44 158 LEU A O 1
ATOM 1195 N N . LEU A 1 159 ? 4.293 -5.656 -3.842 1 97.31 159 LEU A N 1
ATOM 1196 C CA . LEU A 1 159 ? 3.881 -4.496 -3.059 1 97.31 159 LEU A CA 1
ATOM 1197 C C . LEU A 1 159 ? 2.939 -4.906 -1.933 1 97.31 159 LEU A C 1
ATOM 1199 O O . LEU A 1 159 ? 3.096 -4.465 -0.792 1 97.31 159 LEU A O 1
ATOM 1203 N N . GLY A 1 160 ? 1.978 -5.746 -2.281 1 97.88 160 GLY A N 1
ATOM 1204 C CA . GLY A 1 160 ? 1.025 -6.203 -1.282 1 97.88 160 GLY A CA 1
ATOM 1205 C C . GLY A 1 160 ? 1.675 -6.977 -0.15 1 97.88 160 GLY A C 1
ATOM 1206 O O . GLY A 1 160 ? 1.304 -6.812 1.015 1 97.88 160 GLY A O 1
ATOM 1207 N N . LEU A 1 161 ? 2.588 -7.828 -0.492 1 98.31 161 LEU A N 1
ATOM 1208 C CA . LEU A 1 161 ? 3.334 -8.57 0.517 1 98.31 161 LEU A CA 1
ATOM 1209 C C . LEU A 1 161 ? 4.098 -7.621 1.437 1 98.31 161 LEU A C 1
ATOM 1211 O O . LEU A 1 161 ? 4.09 -7.793 2.658 1 98.31 161 LEU A O 1
ATOM 1215 N N . GLY A 1 162 ? 4.727 -6.66 0.843 1 96.88 162 GLY A N 1
ATOM 1216 C CA . GLY A 1 162 ? 5.43 -5.668 1.634 1 96.88 162 GLY A CA 1
ATOM 1217 C C . GLY A 1 162 ? 4.52 -4.875 2.551 1 96.88 162 GLY A C 1
ATOM 1218 O O . GLY A 1 162 ? 4.859 -4.625 3.709 1 96.88 162 GLY A O 1
ATOM 1219 N N . VAL A 1 163 ? 3.424 -4.477 2.074 1 96.25 163 VAL A N 1
ATOM 1220 C CA . VAL A 1 163 ? 2.451 -3.73 2.867 1 96.25 163 VAL A CA 1
ATOM 1221 C C . VAL A 1 163 ? 1.969 -4.586 4.035 1 96.25 163 VAL A C 1
ATOM 1223 O O . VAL A 1 163 ? 1.928 -4.125 5.176 1 96.25 163 VAL A O 1
ATOM 1226 N N . MET A 1 164 ? 1.616 -5.812 3.764 1 97.25 164 MET A N 1
ATOM 1227 C CA . MET A 1 164 ? 1.116 -6.699 4.809 1 97.25 164 MET A CA 1
ATOM 1228 C C . MET A 1 164 ? 2.188 -6.953 5.863 1 97.25 164 MET A C 1
ATOM 1230 O O . MET A 1 164 ? 1.889 -7.008 7.059 1 97.25 164 MET A O 1
ATOM 1234 N N . TYR A 1 165 ? 3.412 -7.039 5.449 1 97.19 165 TYR A N 1
ATOM 1235 C CA . TYR A 1 165 ? 4.527 -7.344 6.344 1 97.19 165 TYR A CA 1
ATOM 1236 C C . TYR A 1 165 ? 4.957 -6.102 7.113 1 97.19 165 TYR A C 1
ATOM 1238 O O . TYR A 1 165 ? 5.09 -6.141 8.344 1 97.19 165 TYR A O 1
ATOM 1246 N N . GLY A 1 166 ? 5.098 -5.059 6.402 1 94 166 GLY A N 1
ATOM 1247 C CA . GLY A 1 166 ? 5.793 -3.916 6.98 1 94 166 GLY A CA 1
ATOM 1248 C C . GLY A 1 166 ? 4.848 -2.84 7.484 1 94 166 GLY A C 1
ATOM 1249 O O . GLY A 1 166 ? 5.219 -2.035 8.344 1 94 166 GLY A O 1
ATOM 1250 N N . ILE A 1 167 ? 3.686 -2.756 6.965 1 93.38 167 ILE A N 1
ATOM 1251 C CA . ILE A 1 167 ? 2.768 -1.678 7.312 1 93.38 167 ILE A CA 1
ATOM 1252 C C . ILE A 1 167 ? 1.617 -2.232 8.148 1 93.38 167 ILE A C 1
ATOM 1254 O O . ILE A 1 167 ? 1.467 -1.878 9.32 1 93.38 167 ILE A O 1
ATOM 1258 N N . ALA A 1 168 ? 0.856 -3.17 7.598 1 95.75 168 ALA A N 1
ATOM 1259 C CA . ALA A 1 168 ? -0.23 -3.789 8.352 1 95.75 168 ALA A CA 1
ATOM 1260 C C . ALA A 1 168 ? 0.314 -4.688 9.461 1 95.75 168 ALA A C 1
ATOM 1262 O O . ALA A 1 168 ? -0.384 -4.973 10.438 1 95.75 168 ALA A O 1
ATOM 1263 N N . ARG A 1 169 ? 1.544 -5.207 9.273 1 96 169 ARG A N 1
ATOM 1264 C CA . ARG A 1 169 ? 2.264 -6.016 10.25 1 96 169 ARG A CA 1
ATOM 1265 C C . ARG A 1 169 ? 1.461 -7.25 10.633 1 96 169 ARG A C 1
ATOM 1267 O O . ARG A 1 169 ? 1.25 -7.516 11.82 1 96 169 ARG A O 1
ATOM 1274 N N . GLY A 1 170 ? 1.104 -8.023 9.609 1 97.5 170 GLY A N 1
ATOM 1275 C CA . GLY A 1 170 ? 0.396 -9.266 9.867 1 97.5 170 GLY A CA 1
ATOM 1276 C C . GLY A 1 170 ? 1.147 -10.195 10.797 1 97.5 170 GLY A C 1
ATOM 1277 O O . GLY A 1 170 ? 2.283 -10.586 10.516 1 97.5 170 GLY A O 1
ATOM 1278 N N . PRO A 1 171 ? 0.515 -10.539 11.914 1 98.12 171 PRO A N 1
ATOM 1279 C CA . PRO A 1 171 ? 1.248 -11.289 12.938 1 98.12 171 PRO A CA 1
ATOM 1280 C C . PRO A 1 171 ? 1.704 -12.664 12.445 1 98.12 171 PRO A C 1
ATOM 1282 O O . PRO A 1 171 ? 2.789 -13.125 12.805 1 98.12 171 PRO A O 1
ATOM 1285 N N . HIS A 1 172 ? 0.941 -13.375 11.648 1 98.56 172 HIS A N 1
ATOM 1286 C CA . HIS A 1 172 ? 1.322 -14.688 11.141 1 98.56 172 HIS A CA 1
ATOM 1287 C C . HIS A 1 172 ? 2.453 -14.578 10.125 1 98.56 172 HIS A C 1
ATOM 1289 O O . HIS A 1 172 ? 3.381 -15.391 10.133 1 98.56 172 HIS A O 1
ATOM 1295 N N . LEU A 1 173 ? 2.316 -13.562 9.305 1 98.38 173 LEU A N 1
ATOM 1296 C CA . LEU A 1 173 ? 3.357 -13.312 8.312 1 98.38 173 LEU A CA 1
ATOM 1297 C C . LEU A 1 173 ? 4.684 -12.984 8.992 1 98.38 173 LEU A C 1
ATOM 1299 O O . LEU A 1 173 ? 5.719 -13.562 8.648 1 98.38 173 LEU A O 1
ATOM 1303 N N . ARG A 1 174 ? 4.723 -12.156 9.984 1 97.44 174 ARG A N 1
ATOM 1304 C CA . ARG A 1 174 ? 5.941 -11.695 10.648 1 97.44 174 ARG A CA 1
ATOM 1305 C C . ARG A 1 174 ? 6.512 -12.781 11.555 1 97.44 174 ARG A C 1
ATOM 1307 O O . ARG A 1 174 ? 7.695 -12.75 11.891 1 97.44 174 ARG A O 1
ATOM 1314 N N . ALA A 1 175 ? 5.664 -13.734 11.938 1 98.19 175 ALA A N 1
ATOM 1315 C CA . ALA A 1 175 ? 6.121 -14.828 12.797 1 98.19 175 ALA A CA 1
ATOM 1316 C C . ALA A 1 175 ? 6.695 -15.969 11.969 1 98.19 175 ALA A C 1
ATOM 1318 O O . ALA A 1 175 ? 7.352 -16.859 12.5 1 98.19 175 ALA A O 1
ATOM 1319 N N . THR A 1 176 ? 6.422 -16 10.688 1 98.5 176 THR A N 1
ATOM 1320 C CA . THR A 1 176 ? 6.859 -17.078 9.805 1 98.5 176 THR A CA 1
ATOM 1321 C C . THR A 1 176 ? 8.25 -16.781 9.242 1 98.5 176 THR A C 1
ATOM 1323 O O . THR A 1 176 ? 8.562 -15.625 8.922 1 98.5 176 THR A O 1
ATOM 1326 N N . GLU A 1 177 ? 9.031 -17.766 9.047 1 98.38 177 GLU A N 1
ATOM 1327 C CA . GLU A 1 177 ? 10.359 -17.594 8.469 1 98.38 177 GLU A CA 1
ATOM 1328 C C . GLU A 1 177 ? 10.281 -17.094 7.031 1 98.38 177 GLU A C 1
ATOM 1330 O O . GLU A 1 177 ? 9.438 -17.547 6.254 1 98.38 177 GLU A O 1
ATOM 1335 N N . ILE A 1 178 ? 11.172 -16.219 6.715 1 98.31 178 ILE A N 1
ATOM 1336 C CA . ILE A 1 178 ? 11.203 -15.602 5.395 1 98.31 178 ILE A CA 1
ATOM 1337 C C . ILE A 1 178 ? 11.297 -16.672 4.316 1 98.31 178 ILE A C 1
ATOM 1339 O O . ILE A 1 178 ? 10.625 -16.594 3.285 1 98.31 178 ILE A O 1
ATOM 1343 N N . ALA A 1 179 ? 12.117 -17.656 4.57 1 98.38 179 ALA A N 1
ATOM 1344 C CA . ALA A 1 179 ? 12.289 -18.734 3.602 1 98.38 179 ALA A CA 1
ATOM 1345 C C . ALA A 1 179 ? 10.969 -19.453 3.346 1 98.38 179 ALA A C 1
ATOM 1347 O O . ALA A 1 179 ? 10.656 -19.812 2.205 1 98.38 179 ALA A O 1
ATOM 1348 N N . GLU A 1 180 ? 10.211 -19.641 4.391 1 98.38 180 GLU A N 1
ATOM 1349 C CA . GLU A 1 180 ? 8.93 -20.328 4.258 1 98.38 180 GLU A CA 1
ATOM 1350 C C . GLU A 1 180 ? 7.926 -19.484 3.488 1 98.38 180 GLU A C 1
ATOM 1352 O O . GLU A 1 180 ? 7.203 -19.984 2.627 1 98.38 180 GLU A O 1
ATOM 1357 N N . ILE A 1 181 ? 7.844 -18.234 3.773 1 98.75 181 ILE A N 1
ATOM 1358 C CA . ILE A 1 181 ? 6.969 -17.328 3.027 1 98.75 181 ILE A CA 1
ATOM 1359 C C . ILE A 1 181 ? 7.355 -17.344 1.55 1 98.75 181 ILE A C 1
ATOM 1361 O O . ILE A 1 181 ? 6.488 -17.422 0.675 1 98.75 181 ILE A O 1
ATOM 1365 N N . THR A 1 182 ? 8.688 -17.281 1.347 1 98.81 182 THR A N 1
ATOM 1366 C CA . THR A 1 182 ? 9.188 -17.266 -0.024 1 98.81 182 THR A CA 1
ATOM 1367 C C . THR A 1 182 ? 8.742 -18.516 -0.773 1 98.81 182 THR A C 1
ATOM 1369 O O . THR A 1 182 ? 8.234 -18.438 -1.894 1 98.81 182 THR A O 1
ATOM 1372 N N . ASP A 1 183 ? 8.875 -19.609 -0.149 1 98.31 183 ASP A N 1
ATOM 1373 C CA . ASP A 1 183 ? 8.492 -20.875 -0.768 1 98.31 183 ASP A CA 1
ATOM 1374 C C . ASP A 1 183 ? 7.004 -20.891 -1.109 1 98.31 183 ASP A C 1
ATOM 1376 O O . ASP A 1 183 ? 6.602 -21.438 -2.137 1 98.31 183 ASP A O 1
ATOM 1380 N N . ARG A 1 184 ? 6.191 -20.281 -0.329 1 97.5 184 ARG A N 1
ATOM 1381 C CA . ARG A 1 184 ? 4.742 -20.328 -0.484 1 97.5 184 ARG A CA 1
ATOM 1382 C C . ARG A 1 184 ? 4.27 -19.281 -1.503 1 97.5 184 ARG A C 1
ATOM 1384 O O . ARG A 1 184 ? 3.301 -19.516 -2.227 1 97.5 184 ARG A O 1
ATOM 1391 N N . TYR A 1 185 ? 4.938 -18.172 -1.577 1 98.69 185 TYR A N 1
ATOM 1392 C CA . TYR A 1 185 ? 4.434 -17.016 -2.305 1 98.69 185 TYR A CA 1
ATOM 1393 C C . TYR A 1 185 ? 5.059 -16.938 -3.693 1 98.69 185 TYR A C 1
ATOM 1395 O O . TYR A 1 185 ? 4.418 -16.469 -4.641 1 98.69 185 TYR A O 1
ATOM 1403 N N . ALA A 1 186 ? 6.301 -17.438 -3.854 1 98.75 186 ALA A N 1
ATOM 1404 C CA . ALA A 1 186 ? 7.098 -17.25 -5.066 1 98.75 186 ALA A CA 1
ATOM 1405 C C . ALA A 1 186 ? 6.43 -17.922 -6.262 1 98.75 186 ALA A C 1
ATOM 1407 O O . ALA A 1 186 ? 6.449 -17.391 -7.371 1 98.75 186 ALA A O 1
ATOM 1408 N N . PRO A 1 187 ? 5.836 -19.094 -6.086 1 98.12 187 PRO A N 1
ATOM 1409 C CA . PRO A 1 187 ? 5.242 -19.75 -7.258 1 98.12 187 PRO A CA 1
ATOM 1410 C C . PRO A 1 187 ? 4.137 -18.922 -7.898 1 98.12 187 PRO A C 1
ATOM 1412 O O . PRO A 1 187 ? 4.012 -18.891 -9.125 1 98.12 187 PRO A O 1
ATOM 1415 N N . ALA A 1 188 ? 3.334 -18.281 -7.078 1 98.12 188 ALA A N 1
ATOM 1416 C CA . ALA A 1 188 ? 2.27 -17.438 -7.629 1 98.12 188 ALA A CA 1
ATOM 1417 C C . ALA A 1 188 ? 2.846 -16.266 -8.406 1 98.12 188 ALA A C 1
ATOM 1419 O O . ALA A 1 188 ? 2.346 -15.922 -9.484 1 98.12 188 ALA A O 1
ATOM 1420 N N . VAL A 1 189 ? 3.9 -15.656 -7.895 1 98.81 189 VAL A N 1
ATOM 1421 C CA . VAL A 1 189 ? 4.57 -14.562 -8.602 1 98.81 189 VAL A CA 1
ATOM 1422 C C . VAL A 1 189 ? 5.184 -15.086 -9.898 1 98.81 189 VAL A C 1
ATOM 1424 O O . VAL A 1 189 ? 5.023 -14.477 -10.953 1 98.81 189 VAL A O 1
ATOM 1427 N N . GLN A 1 190 ? 5.852 -16.234 -9.805 1 98.75 190 GLN A N 1
ATOM 1428 C CA . GLN A 1 190 ? 6.551 -16.812 -10.953 1 98.75 190 GLN A CA 1
ATOM 1429 C C . GLN A 1 190 ? 5.578 -17.156 -12.078 1 98.75 190 GLN A C 1
ATOM 1431 O O . GLN A 1 190 ? 5.918 -17.031 -13.258 1 98.75 190 GLN A O 1
ATOM 1436 N N . ALA A 1 191 ? 4.379 -17.547 -11.734 1 98 191 ALA A N 1
ATOM 1437 C CA . ALA A 1 191 ? 3.373 -17.906 -12.727 1 98 191 ALA A CA 1
ATOM 1438 C C . ALA A 1 191 ? 2.998 -16.719 -13.594 1 98 191 ALA A C 1
ATOM 1440 O O . ALA A 1 191 ? 2.639 -16.875 -14.766 1 98 191 ALA A O 1
ATOM 1441 N N . LEU A 1 192 ? 3.078 -15.508 -13.047 1 98.19 192 LEU A N 1
ATOM 1442 C CA . LEU A 1 192 ? 2.82 -14.289 -13.812 1 98.19 192 LEU A CA 1
ATOM 1443 C C . LEU A 1 192 ? 4 -13.961 -14.719 1 98.19 192 LEU A C 1
ATOM 1445 O O . LEU A 1 192 ? 3.822 -13.383 -15.797 1 98.19 192 LEU A O 1
ATOM 1449 N N . LEU A 1 193 ? 5.184 -14.352 -14.266 1 98.5 193 LEU A N 1
ATOM 1450 C CA . LEU A 1 193 ? 6.391 -14.023 -15.008 1 98.5 193 LEU A CA 1
ATOM 1451 C C . LEU A 1 193 ? 6.609 -15.008 -16.156 1 98.5 193 LEU A C 1
ATOM 1453 O O . LEU A 1 193 ? 7.055 -14.617 -17.234 1 98.5 193 LEU A O 1
ATOM 1457 N N . THR A 1 194 ? 6.355 -16.266 -15.906 1 96.75 194 THR A N 1
ATOM 1458 C CA . THR A 1 194 ? 6.523 -17.328 -16.891 1 96.75 194 THR A CA 1
ATOM 1459 C C . THR A 1 194 ? 5.277 -18.203 -16.953 1 96.75 194 THR A C 1
ATOM 1461 O O . THR A 1 194 ? 5.293 -19.359 -16.5 1 96.75 194 THR A O 1
ATOM 1464 N N . PRO A 1 195 ? 4.242 -17.609 -17.641 1 88.5 195 PRO A N 1
ATOM 1465 C CA . PRO A 1 195 ? 3.021 -18.406 -17.719 1 88.5 195 PRO A CA 1
ATOM 1466 C C . PRO A 1 195 ? 3.221 -19.703 -18.5 1 88.5 195 PRO A C 1
ATOM 1468 O O . PRO A 1 195 ? 4.035 -19.766 -19.422 1 88.5 195 PRO A O 1
ATOM 1471 N N . HIS A 1 196 ? 2.719 -20.766 -17.969 1 74.62 196 HIS A N 1
ATOM 1472 C CA . HIS A 1 196 ? 2.795 -22.031 -18.672 1 74.62 196 HIS A CA 1
ATOM 1473 C C . HIS A 1 196 ? 1.861 -22.062 -19.875 1 74.62 196 HIS A C 1
ATOM 1475 O O . HIS A 1 196 ? 0.833 -21.375 -19.891 1 74.62 196 HIS A O 1
ATOM 1481 N N . MET B 1 1 ? -70.625 11.07 3.699 1 31.53 1 MET B N 1
ATOM 1482 C CA . MET B 1 1 ? -69.562 10.617 4.559 1 31.53 1 MET B CA 1
ATOM 1483 C C . MET B 1 1 ? -68.312 10.406 3.748 1 31.53 1 MET B C 1
ATOM 1485 O O . MET B 1 1 ? -68.125 9.391 3.061 1 31.53 1 MET B O 1
ATOM 1489 N N . LYS B 1 2 ? -67.688 11.43 3.139 1 38.66 2 LYS B N 1
ATOM 1490 C CA . LYS B 1 2 ? -66.5 11.5 2.266 1 38.66 2 LYS B CA 1
ATOM 1491 C C . LYS B 1 2 ? -65.25 10.953 2.965 1 38.66 2 LYS B C 1
ATOM 1493 O O . LYS B 1 2 ? -65 11.32 4.105 1 38.66 2 LYS B O 1
ATOM 1498 N N . ASP B 1 3 ? -64.75 9.773 2.619 1 34.03 3 ASP B N 1
ATOM 1499 C CA . ASP B 1 3 ? -63.562 9.008 3.037 1 34.03 3 ASP B CA 1
ATOM 1500 C C . ASP B 1 3 ? -62.281 9.812 2.814 1 34.03 3 ASP B C 1
ATOM 1502 O O . ASP B 1 3 ? -61.969 10.203 1.686 1 34.03 3 ASP B O 1
ATOM 1506 N N . ALA B 1 4 ? -61.875 10.68 3.734 1 43.09 4 ALA B N 1
ATOM 1507 C CA . ALA B 1 4 ? -60.562 11.344 3.752 1 43.09 4 ALA B CA 1
ATOM 1508 C C . ALA B 1 4 ? -59.438 10.344 3.553 1 43.09 4 ALA B C 1
ATOM 1510 O O . ALA B 1 4 ? -59.188 9.484 4.41 1 43.09 4 ALA B O 1
ATOM 1511 N N . GLY B 1 5 ? -59.094 9.922 2.35 1 39.91 5 GLY B N 1
ATOM 1512 C CA . GLY B 1 5 ? -57.938 9.094 2.055 1 39.91 5 GLY B CA 1
ATOM 1513 C C . GLY B 1 5 ? -56.688 9.531 2.799 1 39.91 5 GLY B C 1
ATOM 1514 O O . GLY B 1 5 ? -56.5 10.719 3.025 1 39.91 5 GLY B O 1
ATOM 1515 N N . ASP B 1 6 ? -56.188 8.758 3.691 1 41.88 6 ASP B N 1
ATOM 1516 C CA . ASP B 1 6 ? -54.906 8.789 4.422 1 41.88 6 ASP B CA 1
ATOM 1517 C C . ASP B 1 6 ? -53.75 9.133 3.494 1 41.88 6 ASP B C 1
ATOM 1519 O O . ASP B 1 6 ? -53.406 8.352 2.609 1 41.88 6 ASP B O 1
ATOM 1523 N N . ARG B 1 7 ? -53.594 10.328 2.982 1 41.03 7 ARG B N 1
ATOM 1524 C CA . ARG B 1 7 ? -52.344 10.711 2.334 1 41.03 7 ARG B CA 1
ATOM 1525 C C . ARG B 1 7 ? -51.156 10.344 3.197 1 41.03 7 ARG B C 1
ATOM 1527 O O . ARG B 1 7 ? -50.844 11.023 4.184 1 41.03 7 ARG B O 1
ATOM 1534 N N . SER B 1 8 ? -50.844 9.078 3.396 1 45 8 SER B N 1
ATOM 1535 C CA . SER B 1 8 ? -49.531 8.609 3.877 1 45 8 SER B CA 1
ATOM 1536 C C . SER B 1 8 ? -48.406 9.453 3.309 1 45 8 SER B C 1
ATOM 1538 O O . SER B 1 8 ? -48.344 9.68 2.098 1 45 8 SER B O 1
ATOM 1540 N N . HIS B 1 9 ? -47.812 10.438 3.963 1 44.69 9 HIS B N 1
ATOM 1541 C CA . HIS B 1 9 ? -46.781 11.422 3.705 1 44.69 9 HIS B CA 1
ATOM 1542 C C . HIS B 1 9 ? -45.531 10.773 3.08 1 44.69 9 HIS B C 1
ATOM 1544 O O . HIS B 1 9 ? -44.844 9.984 3.732 1 44.69 9 HIS B O 1
ATOM 1550 N N . PRO B 1 10 ? -45.344 10.516 1.853 1 47.84 10 PRO B N 1
ATOM 1551 C CA . PRO B 1 10 ? -44.125 10.211 1.116 1 47.84 10 PRO B CA 1
ATOM 1552 C C . PRO B 1 10 ? -42.906 11.023 1.608 1 47.84 10 PRO B C 1
ATOM 1554 O O . PRO B 1 10 ? -41.781 10.789 1.168 1 47.84 10 PRO B O 1
ATOM 1557 N N . ALA B 1 11 ? -43.031 12.062 2.438 1 50.75 11 ALA B N 1
ATOM 1558 C CA . ALA B 1 11 ? -41.969 12.938 2.875 1 50.75 11 ALA B CA 1
ATOM 1559 C C . ALA B 1 11 ? -40.969 12.188 3.768 1 50.75 11 ALA B C 1
ATOM 1561 O O . ALA B 1 11 ? -39.812 12.57 3.863 1 50.75 11 ALA B O 1
ATOM 1562 N N . GLN B 1 12 ? -41.406 11.227 4.504 1 56.25 12 GLN B N 1
ATOM 1563 C CA . GLN B 1 12 ? -40.5 10.539 5.434 1 56.25 12 GLN B CA 1
ATOM 1564 C C . GLN B 1 12 ? -39.438 9.75 4.684 1 56.25 12 GLN B C 1
ATOM 1566 O O . GLN B 1 12 ? -38.281 9.688 5.121 1 56.25 12 GLN B O 1
ATOM 1571 N N . SER B 1 13 ? -39.812 9.133 3.543 1 60.16 13 SER B N 1
ATOM 1572 C CA . SER B 1 13 ? -38.875 8.344 2.785 1 60.16 13 SER B CA 1
ATOM 1573 C C . SER B 1 13 ? -37.781 9.219 2.178 1 60.16 13 SER B C 1
ATOM 1575 O O . SER B 1 13 ? -36.594 8.844 2.156 1 60.16 13 SER B O 1
ATOM 1577 N N . GLY B 1 14 ? -38.188 10.375 1.729 1 61.09 14 GLY B N 1
ATOM 1578 C CA . GLY B 1 14 ? -37.219 11.32 1.174 1 61.09 14 GLY B CA 1
ATOM 1579 C C . GLY B 1 14 ? -36.219 11.82 2.195 1 61.09 14 GLY B C 1
ATOM 1580 O O . GLY B 1 14 ? -35.031 11.891 1.917 1 61.09 14 GLY B O 1
ATOM 1581 N N . GLY B 1 15 ? -36.781 12.094 3.363 1 65.94 15 GLY B N 1
ATOM 1582 C CA . GLY B 1 15 ? -35.938 12.562 4.453 1 65.94 15 GLY B CA 1
ATOM 1583 C C . GLY B 1 15 ? -34.906 11.547 4.898 1 65.94 15 GLY B C 1
ATOM 1584 O O . GLY B 1 15 ? -33.75 11.891 5.148 1 65.94 15 GLY B O 1
ATOM 1585 N N . ARG B 1 16 ? -35.469 10.297 5.031 1 69.56 16 ARG B N 1
ATOM 1586 C CA . ARG B 1 16 ? -34.562 9.234 5.445 1 69.56 16 ARG B CA 1
ATOM 1587 C C . ARG B 1 16 ? -33.5 9 4.402 1 69.56 16 ARG B C 1
ATOM 1589 O O . ARG B 1 16 ? -32.312 8.812 4.746 1 69.56 16 ARG B O 1
ATOM 1596 N N . ARG B 1 17 ? -33.875 8.984 3.121 1 72.62 17 ARG B N 1
ATOM 1597 C CA . ARG B 1 17 ? -32.906 8.812 2.035 1 72.62 17 ARG B CA 1
ATOM 1598 C C . ARG B 1 17 ? -31.891 9.938 2.025 1 72.62 17 ARG B C 1
ATOM 1600 O O . ARG B 1 17 ? -30.703 9.703 1.793 1 72.62 17 ARG B O 1
ATOM 1607 N N . ASP B 1 18 ? -32.375 11.047 2.367 1 82 18 ASP B N 1
ATOM 1608 C CA . ASP B 1 18 ? -31.469 12.211 2.424 1 82 18 ASP B CA 1
ATOM 1609 C C . ASP B 1 18 ? -30.5 12.102 3.602 1 82 18 ASP B C 1
ATOM 1611 O O . ASP B 1 18 ? -29.328 12.438 3.477 1 82 18 ASP B O 1
ATOM 1615 N N . ALA B 1 19 ? -31.062 11.461 4.664 1 86.88 19 ALA B N 1
ATOM 1616 C CA . ALA B 1 19 ? -30.234 11.297 5.852 1 86.88 19 ALA B CA 1
ATOM 1617 C C . ALA B 1 19 ? -29.125 10.281 5.609 1 86.88 19 ALA B C 1
ATOM 1619 O O . ALA B 1 19 ? -27.969 10.516 5.965 1 86.88 19 ALA B O 1
ATOM 1620 N N . GLU B 1 20 ? -29.516 9.195 4.996 1 89.69 20 GLU B N 1
ATOM 1621 C CA . GLU B 1 20 ? -28.547 8.148 4.703 1 89.69 20 GLU B CA 1
ATOM 1622 C C . GLU B 1 20 ? -27.484 8.633 3.717 1 89.69 20 GLU B C 1
ATOM 1624 O O . GLU B 1 20 ? -26.312 8.312 3.855 1 89.69 20 GLU B O 1
ATOM 1629 N N . ALA B 1 21 ? -27.922 9.328 2.805 1 91.88 21 ALA B N 1
ATOM 1630 C CA . ALA B 1 21 ? -27 9.891 1.822 1 91.88 21 ALA B CA 1
ATOM 1631 C C . ALA B 1 21 ? -26.031 10.867 2.48 1 91.88 21 ALA B C 1
ATOM 1633 O O . ALA B 1 21 ? -24.828 10.867 2.164 1 91.88 21 ALA B O 1
ATOM 1634 N N . SER B 1 22 ? -26.516 11.664 3.389 1 93.75 22 SER B N 1
ATOM 1635 C CA . SER B 1 22 ? -25.672 12.609 4.105 1 93.75 22 SER B CA 1
ATOM 1636 C C . SER B 1 22 ? -24.656 11.883 4.992 1 93.75 22 SER B C 1
ATOM 1638 O O . SER B 1 22 ? -23.484 12.25 5.035 1 93.75 22 SER B O 1
ATOM 1640 N N . LYS B 1 23 ? -25.125 10.836 5.66 1 94 23 LYS B N 1
ATOM 1641 C CA . LYS B 1 23 ? -24.234 10.055 6.508 1 94 23 LYS B CA 1
ATOM 1642 C C . LYS B 1 23 ? -23.109 9.43 5.688 1 94 23 LYS B C 1
ATOM 1644 O O . LYS B 1 23 ? -21.938 9.484 6.086 1 94 23 LYS B O 1
ATOM 1649 N N . ALA B 1 24 ? -23.5 8.922 4.547 1 91.88 24 ALA B N 1
ATOM 1650 C CA . ALA B 1 24 ? -22.516 8.312 3.668 1 91.88 24 ALA B CA 1
ATOM 1651 C C . ALA B 1 24 ? -21.516 9.344 3.162 1 91.88 24 ALA B C 1
ATOM 1653 O O . ALA B 1 24 ? -20.312 9.07 3.088 1 91.88 24 ALA B O 1
ATOM 1654 N N . ALA B 1 25 ? -21.984 10.453 2.842 1 94.44 25 ALA B N 1
ATOM 1655 C CA . ALA B 1 25 ? -21.125 11.531 2.367 1 94.44 25 ALA B CA 1
ATOM 1656 C C . ALA B 1 25 ? -20.141 11.969 3.451 1 94.44 25 ALA B C 1
ATOM 1658 O O . ALA B 1 25 ? -18.969 12.242 3.17 1 94.44 25 ALA B O 1
ATOM 1659 N N . ILE B 1 26 ? -20.625 12.047 4.656 1 95.5 26 ILE B N 1
ATOM 1660 C CA . ILE B 1 26 ? -19.797 12.453 5.785 1 95.5 26 ILE B CA 1
ATOM 1661 C C . ILE B 1 26 ? -18.703 11.422 6.023 1 95.5 26 ILE B C 1
ATOM 1663 O O . ILE B 1 26 ? -17.531 11.773 6.195 1 95.5 26 ILE B O 1
ATOM 1667 N N . VAL B 1 27 ? -19.125 10.164 5.949 1 92.62 27 VAL B N 1
ATOM 1668 C CA . VAL B 1 27 ? -18.156 9.094 6.164 1 92.62 27 VAL B CA 1
ATOM 1669 C C . VAL B 1 27 ? -17.109 9.109 5.055 1 92.62 27 VAL B C 1
ATOM 1671 O O . VAL B 1 27 ? -15.906 9.008 5.32 1 92.62 27 VAL B O 1
ATOM 1674 N N . ARG B 1 28 ? -17.547 9.273 3.842 1 91.12 28 ARG B N 1
ATOM 1675 C CA . ARG B 1 28 ? -16.625 9.336 2.703 1 91.12 28 ARG B CA 1
ATOM 1676 C C . ARG B 1 28 ? -15.672 10.516 2.84 1 91.12 28 ARG B C 1
ATOM 1678 O O . ARG B 1 28 ? -14.477 10.383 2.555 1 91.12 28 ARG B O 1
ATOM 1685 N N . ALA B 1 29 ? -16.172 11.594 3.283 1 94.12 29 ALA B N 1
ATOM 1686 C CA . ALA B 1 29 ? -15.344 12.789 3.482 1 94.12 29 ALA B CA 1
ATOM 1687 C C . ALA B 1 29 ? -14.305 12.562 4.582 1 94.12 29 ALA B C 1
ATOM 1689 O O . ALA B 1 29 ? -13.133 12.891 4.41 1 94.12 29 ALA B O 1
ATOM 1690 N N . ALA B 1 30 ? -14.781 12.023 5.699 1 93.62 30 ALA B N 1
ATOM 1691 C CA . ALA B 1 30 ? -13.883 11.758 6.82 1 93.62 30 ALA B CA 1
ATOM 1692 C C . ALA B 1 30 ? -12.797 10.766 6.43 1 93.62 30 ALA B C 1
ATOM 1694 O O . ALA B 1 30 ? -11.625 10.938 6.789 1 93.62 30 ALA B O 1
ATOM 1695 N N . ARG B 1 31 ? -13.164 9.758 5.637 1 89.88 31 ARG B N 1
ATOM 1696 C CA . ARG B 1 31 ? -12.203 8.766 5.164 1 89.88 31 ARG B CA 1
ATOM 1697 C C . ARG B 1 31 ? -11.164 9.414 4.246 1 89.88 31 ARG B C 1
ATOM 1699 O O . ARG B 1 31 ? -9.969 9.133 4.355 1 89.88 31 ARG B O 1
ATOM 1706 N N . HIS B 1 32 ? -11.648 10.195 3.395 1 88 32 HIS B N 1
ATOM 1707 C CA . HIS B 1 32 ? -10.766 10.914 2.479 1 88 32 HIS B CA 1
ATOM 1708 C C . HIS B 1 32 ? -9.742 11.75 3.24 1 88 32 HIS B C 1
ATOM 1710 O O . HIS B 1 32 ? -8.555 11.727 2.92 1 88 32 HIS B O 1
ATOM 1716 N N . LEU B 1 33 ? -10.172 12.438 4.25 1 88.06 33 LEU B N 1
ATOM 1717 C CA . LEU B 1 33 ? -9.297 13.305 5.027 1 88.06 33 LEU B CA 1
ATOM 1718 C C . LEU B 1 33 ? -8.32 12.484 5.863 1 88.06 33 LEU B C 1
ATOM 1720 O O . LEU B 1 33 ? -7.141 12.828 5.969 1 88.06 33 LEU B O 1
ATOM 1724 N N . LEU B 1 34 ? -8.844 11.383 6.406 1 85.62 34 LEU B N 1
ATOM 1725 C CA . LEU B 1 34 ? -8.008 10.523 7.234 1 85.62 34 LEU B CA 1
ATOM 1726 C C . LEU B 1 34 ? -6.902 9.875 6.406 1 85.62 34 LEU B C 1
ATOM 1728 O O . LEU B 1 34 ? -5.852 9.508 6.938 1 85.62 34 LEU B O 1
ATOM 1732 N N . ALA B 1 35 ? -7.152 9.727 5.113 1 79.44 35 ALA B N 1
ATOM 1733 C CA . ALA B 1 35 ? -6.191 9.102 4.211 1 79.44 35 ALA B CA 1
ATOM 1734 C C . ALA B 1 35 ? -5.07 10.078 3.846 1 79.44 35 ALA B C 1
ATOM 1736 O O . ALA B 1 35 ? -4.078 9.68 3.229 1 79.44 35 ALA B O 1
ATOM 1737 N N . ARG B 1 36 ? -5.145 11.336 4.297 1 76.81 36 ARG B N 1
ATOM 1738 C CA . ARG B 1 36 ? -4.219 12.344 3.791 1 76.81 36 ARG B CA 1
ATOM 1739 C C . ARG B 1 36 ? -3.664 13.195 4.926 1 76.81 36 ARG B C 1
ATOM 1741 O O . ARG B 1 36 ? -2.646 13.867 4.762 1 76.81 36 ARG B O 1
ATOM 1748 N N . HIS B 1 37 ? -4.363 13.156 6.07 1 78.19 37 HIS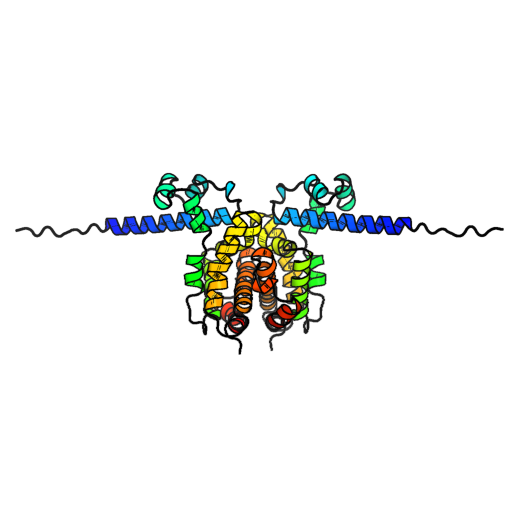 B N 1
ATOM 1749 C CA . HIS B 1 37 ? -3.986 14 7.199 1 78.19 37 HIS B CA 1
ATOM 1750 C C . HIS B 1 37 ? -3.936 13.195 8.492 1 78.19 37 HIS B C 1
ATOM 1752 O O . HIS B 1 37 ? -4.629 12.188 8.633 1 78.19 37 HIS B O 1
ATOM 1758 N N . ALA B 1 38 ? -3.076 13.75 9.391 1 78.25 38 ALA B N 1
ATOM 1759 C CA . ALA B 1 38 ? -3.131 13.188 10.734 1 78.25 38 ALA B CA 1
ATOM 1760 C C . ALA B 1 38 ? -4.488 13.438 11.383 1 78.25 38 ALA B C 1
ATOM 1762 O O . ALA B 1 38 ? -5.082 14.5 11.203 1 78.25 38 ALA B O 1
ATOM 1763 N N . HIS B 1 39 ? -4.871 12.453 12.148 1 82.81 39 HIS B N 1
ATOM 1764 C CA . HIS B 1 39 ? -6.176 12.5 12.797 1 82.81 39 HIS B CA 1
ATOM 1765 C C . HIS B 1 39 ? -6.371 13.812 13.547 1 82.81 39 HIS B C 1
ATOM 1767 O O . HIS B 1 39 ? -7.438 14.43 13.469 1 82.81 39 HIS B O 1
ATOM 1773 N N . GLY B 1 40 ? -5.359 14.234 14.312 1 83.19 40 GLY B N 1
ATOM 1774 C CA . GLY B 1 40 ? -5.434 15.438 15.125 1 83.19 40 GLY B CA 1
ATOM 1775 C C . GLY B 1 40 ? -5.621 16.703 14.305 1 83.19 40 GLY B C 1
ATOM 1776 O O . GLY B 1 40 ? -6.078 17.719 14.82 1 83.19 40 GLY B O 1
ATOM 1777 N N . ASP B 1 41 ? -5.379 16.656 13.047 1 84.88 41 ASP B N 1
ATOM 1778 C CA . ASP B 1 41 ? -5.43 17.828 12.172 1 84.88 41 ASP B CA 1
ATOM 1779 C C . ASP B 1 41 ? -6.77 17.906 11.438 1 84.88 41 ASP B C 1
ATOM 1781 O O . ASP B 1 41 ? -7.039 18.875 10.727 1 84.88 41 ASP B O 1
ATOM 1785 N N . ILE B 1 42 ? -7.539 16.922 11.625 1 89.81 42 ILE B N 1
ATOM 1786 C CA . ILE B 1 42 ? -8.82 16.891 10.93 1 89.81 42 ILE B CA 1
ATOM 1787 C C . ILE B 1 42 ? -9.906 17.484 11.82 1 89.81 42 ILE B C 1
ATOM 1789 O O . ILE B 1 42 ? -10.07 17.062 12.969 1 89.81 42 ILE B O 1
ATOM 1793 N N . THR B 1 43 ? -10.641 18.484 11.289 1 93.19 43 THR B N 1
ATOM 1794 C CA . THR B 1 43 ? -11.711 19.109 12.047 1 93.19 43 THR B CA 1
ATOM 1795 C C . THR B 1 43 ? -13.078 18.688 11.516 1 93.19 43 THR B C 1
ATOM 1797 O O . THR B 1 43 ? -13.188 18.25 10.367 1 93.19 43 THR B O 1
ATOM 1800 N N . LEU B 1 44 ? -14.039 18.828 12.328 1 94.25 44 LEU B N 1
ATOM 1801 C CA . LEU B 1 44 ? -15.398 18.547 11.898 1 94.25 44 LEU B CA 1
ATOM 1802 C C . LEU B 1 44 ? -15.828 19.5 10.789 1 94.25 44 LEU B C 1
ATOM 1804 O O . LEU B 1 44 ? -16.578 19.125 9.891 1 94.25 44 LEU B O 1
ATOM 1808 N N . LYS B 1 45 ? -15.391 20.672 10.883 1 95.12 45 LYS B N 1
ATOM 1809 C CA . LYS B 1 45 ? -15.688 21.656 9.844 1 95.12 45 LYS B CA 1
ATOM 1810 C C . LYS B 1 45 ? -15.141 21.203 8.492 1 95.12 45 LYS B C 1
ATOM 1812 O O . LYS B 1 45 ? -15.836 21.297 7.477 1 95.12 45 LYS B O 1
ATOM 1817 N N . ALA B 1 46 ? -13.938 20.719 8.5 1 95.88 46 ALA B N 1
ATOM 1818 C CA . ALA B 1 46 ? -13.328 20.25 7.254 1 95.88 46 ALA B CA 1
ATOM 1819 C C . ALA B 1 46 ? -14.102 19.078 6.68 1 95.88 46 ALA B C 1
ATOM 1821 O O . ALA B 1 46 ? -14.305 18.984 5.469 1 95.88 46 ALA B O 1
ATOM 1822 N N . VAL B 1 47 ? -14.5 18.188 7.555 1 97 47 VAL B N 1
ATOM 1823 C CA . VAL B 1 47 ? -15.289 17.031 7.129 1 97 47 VAL B CA 1
ATOM 1824 C C . VAL B 1 47 ? -16.625 17.5 6.543 1 97 47 VAL B C 1
ATOM 1826 O O . VAL B 1 47 ? -17.016 17.062 5.465 1 97 47 VAL B O 1
ATOM 1829 N N . ALA B 1 48 ? -17.266 18.422 7.262 1 97.38 48 ALA B N 1
ATOM 1830 C CA . ALA B 1 48 ? -18.547 18.953 6.824 1 97.38 48 ALA B CA 1
ATOM 1831 C C . ALA B 1 48 ? -18.422 19.641 5.469 1 97.38 48 ALA B C 1
ATOM 1833 O O . ALA B 1 48 ? -19.234 19.391 4.566 1 97.38 48 ALA B O 1
ATOM 1834 N N . ASP B 1 49 ? -17.469 20.438 5.32 1 97.5 49 ASP B N 1
ATOM 1835 C CA . ASP B 1 49 ? -17.234 21.172 4.078 1 97.5 49 ASP B CA 1
ATOM 1836 C C . ASP B 1 49 ? -17.062 20.203 2.904 1 97.5 49 ASP B C 1
ATOM 1838 O O . ASP B 1 49 ? -17.656 20.391 1.844 1 97.5 49 ASP B O 1
ATOM 1842 N N . ARG B 1 50 ? -16.312 19.156 3.105 1 95.19 50 ARG B N 1
ATOM 1843 C CA . ARG B 1 50 ? -16.062 18.188 2.037 1 95.19 50 ARG B CA 1
ATOM 1844 C C . ARG B 1 50 ? -17.312 17.391 1.718 1 95.19 50 ARG B C 1
ATOM 1846 O O . ARG B 1 50 ? -17.547 17.031 0.562 1 95.19 50 ARG B O 1
ATOM 1853 N N . ALA B 1 51 ? -18.031 17.141 2.732 1 96.81 51 ALA B N 1
ATOM 1854 C CA . ALA B 1 51 ? -19.234 16.344 2.555 1 96.81 51 ALA B CA 1
ATOM 1855 C C . ALA B 1 51 ? -20.375 17.172 1.962 1 96.81 51 ALA B C 1
ATOM 1857 O O . ALA B 1 51 ? -21.391 16.625 1.521 1 96.81 51 ALA B O 1
ATOM 1858 N N . GLY B 1 52 ? -20.219 18.484 1.988 1 97.06 52 GLY B N 1
ATOM 1859 C CA . GLY B 1 52 ? -21.266 19.375 1.501 1 97.06 52 GLY B CA 1
ATOM 1860 C C . GLY B 1 52 ? -22.453 19.484 2.453 1 97.06 52 GLY B C 1
ATOM 1861 O O . GLY B 1 52 ? -23.594 19.547 2.021 1 97.06 52 GLY B O 1
ATOM 1862 N N . VAL B 1 53 ? -22.156 19.391 3.723 1 96.56 53 VAL B N 1
ATOM 1863 C CA . VAL B 1 53 ? -23.188 19.516 4.75 1 96.56 53 VAL B CA 1
ATOM 1864 C C . VAL B 1 53 ? -22.734 20.516 5.812 1 96.56 53 VAL B C 1
ATOM 1866 O O . VAL B 1 53 ? -21.609 21.016 5.766 1 96.56 53 VAL B O 1
ATOM 1869 N N . SER B 1 54 ? -23.688 20.844 6.703 1 94.25 54 SER B N 1
ATOM 1870 C CA . SER B 1 54 ? -23.344 21.734 7.805 1 94.25 54 SER B CA 1
ATOM 1871 C C . SER B 1 54 ? -22.688 20.969 8.953 1 94.25 54 SER B C 1
ATOM 1873 O O . SER B 1 54 ? -22.984 19.797 9.164 1 94.25 54 SER B O 1
ATOM 1875 N N . ALA B 1 55 ? -21.844 21.609 9.711 1 93.75 55 ALA B N 1
ATOM 1876 C CA . ALA B 1 55 ? -21.188 21 10.859 1 93.75 55 ALA B CA 1
ATOM 1877 C C . ALA B 1 55 ? -22.203 20.5 11.883 1 93.75 55 ALA B C 1
ATOM 1879 O O . ALA B 1 55 ? -22.062 19.406 12.43 1 93.75 55 ALA B O 1
ATOM 1880 N N . PRO B 1 56 ? -23.281 21.234 12.156 1 94.12 56 PRO B N 1
ATOM 1881 C CA . PRO B 1 56 ? -24.297 20.734 13.102 1 94.12 56 PRO B CA 1
ATOM 1882 C C . PRO B 1 56 ? -24.938 19.438 12.648 1 94.12 56 PRO B C 1
ATOM 1884 O O . PRO B 1 56 ? -25.281 18.594 13.477 1 94.12 56 PRO B O 1
ATOM 1887 N N . LEU B 1 57 ? -25 19.25 11.406 1 94.69 57 LEU B N 1
ATOM 1888 C CA . LEU B 1 57 ? -25.562 18.016 10.883 1 94.69 57 LEU B CA 1
ATOM 1889 C C . LEU B 1 57 ? -24.641 16.828 11.148 1 94.69 57 LEU B C 1
ATOM 1891 O O . LEU B 1 57 ? -25.109 15.727 11.414 1 94.69 57 LEU B O 1
ATOM 1895 N N . VAL B 1 58 ? -23.328 17.078 11.016 1 96.19 58 VAL B N 1
ATOM 1896 C CA . VAL B 1 58 ? -22.359 16.031 11.352 1 96.19 58 VAL B CA 1
ATOM 1897 C C . VAL B 1 58 ? -22.531 15.617 12.812 1 96.19 58 VAL B C 1
ATOM 1899 O O . VAL B 1 58 ? -22.562 14.422 13.125 1 96.19 58 VAL B O 1
ATOM 1902 N N . LEU B 1 59 ? -22.734 16.609 13.695 1 95 59 LEU B N 1
ATOM 1903 C CA . LEU B 1 59 ? -22.906 16.344 15.125 1 95 59 LEU B CA 1
ATOM 1904 C C . LEU B 1 59 ? -24.203 15.602 15.391 1 95 59 LEU B C 1
ATOM 1906 O O . LEU B 1 59 ? -24.266 14.734 16.25 1 95 59 LEU B O 1
ATOM 1910 N N . LYS B 1 60 ? -25.125 16 14.648 1 94.75 60 LYS B N 1
ATOM 1911 C CA . LYS B 1 60 ? -26.422 15.367 14.797 1 94.75 60 LYS B CA 1
ATOM 1912 C C . LYS B 1 60 ? -26.344 13.875 14.484 1 94.75 60 LYS B C 1
ATOM 1914 O O . LYS B 1 60 ? -26.891 13.047 15.219 1 94.75 60 LYS B O 1
ATOM 1919 N N . TYR B 1 61 ? -25.641 13.547 13.445 1 94.94 61 TYR B N 1
ATOM 1920 C CA . TYR B 1 61 ? -25.625 12.164 12.969 1 94.94 61 TYR B CA 1
ATOM 1921 C C . TYR B 1 61 ? -24.609 11.336 13.727 1 94.94 61 TYR B C 1
ATOM 1923 O O . TYR B 1 61 ? -24.797 10.133 13.93 1 94.94 61 TYR B O 1
ATOM 1931 N N . PHE B 1 62 ? -23.5 11.922 14.156 1 95.62 62 PHE B N 1
ATOM 1932 C CA . PHE B 1 62 ? -22.406 11.102 14.672 1 95.62 62 PHE B CA 1
ATOM 1933 C C . PHE B 1 62 ? -22.078 11.477 16.109 1 95.62 62 PHE B C 1
ATOM 1935 O O . PHE B 1 62 ? -21.344 10.766 16.797 1 95.62 62 PHE B O 1
ATOM 1942 N N . GLY B 1 63 ? -22.672 12.562 16.609 1 93 63 GLY B N 1
ATOM 1943 C CA . GLY B 1 63 ? -22.5 12.969 18 1 93 63 GLY B CA 1
ATOM 1944 C C . GLY B 1 63 ? -21.266 13.836 18.219 1 93 63 GLY B C 1
ATOM 1945 O O . GLY B 1 63 ? -21.391 15.016 18.547 1 93 63 GLY B O 1
ATOM 1946 N N . ASN B 1 64 ? -20.078 13.242 18.062 1 90.81 64 ASN B N 1
ATOM 1947 C CA . ASN B 1 64 ? -18.828 13.977 18.234 1 90.81 64 ASN B CA 1
ATOM 1948 C C . ASN B 1 64 ? -17.734 13.461 17.297 1 90.81 64 ASN B C 1
ATOM 1950 O O . ASN B 1 64 ? -17.938 12.469 16.594 1 90.81 64 ASN B O 1
ATOM 1954 N N . LYS B 1 65 ? -16.656 14.156 17.312 1 90.75 65 LYS B N 1
ATOM 1955 C CA . LYS B 1 65 ? -15.547 13.852 16.406 1 90.75 65 LYS B CA 1
ATOM 1956 C C . LYS B 1 65 ? -15.023 12.438 16.641 1 90.75 65 LYS B C 1
ATOM 1958 O O . LYS B 1 65 ? -14.766 11.695 15.695 1 90.75 65 LYS B O 1
ATOM 1963 N N . ASP B 1 66 ? -14.977 12.023 17.875 1 90 66 ASP B N 1
ATOM 1964 C CA . ASP B 1 66 ? -14.43 10.711 18.219 1 90 66 ASP B CA 1
ATOM 1965 C C . ASP B 1 66 ? -15.32 9.586 17.688 1 90 66 ASP B C 1
ATOM 1967 O O . ASP B 1 66 ? -14.82 8.578 17.172 1 90 66 ASP B O 1
ATOM 1971 N N . ALA B 1 67 ? -16.547 9.797 17.828 1 93.19 67 ALA B N 1
ATOM 1972 C CA . ALA B 1 67 ? -17.484 8.805 17.328 1 93.19 67 ALA B CA 1
ATOM 1973 C C . ALA B 1 67 ? -17.422 8.688 15.812 1 93.19 67 ALA B C 1
ATOM 1975 O O . ALA B 1 67 ? -17.453 7.578 15.266 1 93.19 67 ALA B O 1
ATOM 1976 N N . LEU B 1 68 ? -17.375 9.797 15.133 1 94.25 68 LEU B N 1
ATOM 1977 C CA . LEU B 1 68 ? -17.25 9.797 13.68 1 94.25 68 LEU B CA 1
ATOM 1978 C C . LEU B 1 68 ? -15.984 9.062 13.242 1 94.25 68 LEU B C 1
ATOM 1980 O O . LEU B 1 68 ? -16.047 8.164 12.398 1 94.25 68 LEU B O 1
ATOM 1984 N N . PHE B 1 69 ? -14.93 9.281 13.891 1 91.5 69 PHE B N 1
ATOM 1985 C CA . PHE B 1 69 ? -13.664 8.719 13.453 1 91.5 69 PHE B CA 1
ATOM 1986 C C . PHE B 1 69 ? -13.547 7.258 13.859 1 91.5 69 PHE B C 1
ATOM 1988 O O . PHE B 1 69 ? -12.906 6.461 13.164 1 91.5 69 PHE B O 1
ATOM 1995 N N . SER B 1 70 ? -14.195 6.969 14.984 1 91.81 70 SER B N 1
ATOM 1996 C CA . SER B 1 70 ? -14.266 5.551 15.32 1 91.81 70 SER B CA 1
ATOM 1997 C C . SER B 1 70 ? -14.922 4.754 14.195 1 91.81 70 SER B C 1
ATOM 1999 O O . SER B 1 70 ? -14.469 3.654 13.867 1 91.81 70 SER B O 1
ATOM 2001 N N . GLN B 1 71 ? -15.898 5.305 13.602 1 91.44 71 GLN B N 1
ATOM 2002 C CA . GLN B 1 71 ? -16.578 4.645 12.492 1 91.44 71 GLN B CA 1
ATOM 2003 C C . GLN B 1 71 ? -15.695 4.59 11.25 1 91.44 71 GLN B C 1
ATOM 2005 O O . GLN B 1 71 ? -15.664 3.578 10.547 1 91.44 71 GLN B O 1
ATOM 2010 N N . VAL B 1 72 ? -14.992 5.605 11.023 1 91 72 VAL B N 1
ATOM 2011 C CA . VAL B 1 72 ? -14.164 5.699 9.836 1 91 72 VAL B CA 1
ATOM 2012 C C . VAL B 1 72 ? -12.961 4.758 9.961 1 91 72 VAL B C 1
ATOM 2014 O O . VAL B 1 72 ? -12.477 4.223 8.969 1 91 72 VAL B O 1
ATOM 2017 N N . MET B 1 73 ? -12.617 4.527 11.164 1 92.06 73 MET B N 1
ATOM 2018 C CA . MET B 1 73 ? -11.445 3.688 11.422 1 92.06 73 MET B CA 1
ATOM 2019 C C . MET B 1 73 ? -11.82 2.209 11.383 1 92.06 73 MET B C 1
ATOM 2021 O O . MET B 1 73 ? -10.945 1.343 11.352 1 92.06 73 MET B O 1
ATOM 2025 N N . SER B 1 74 ? -13.078 1.93 11.398 1 93.69 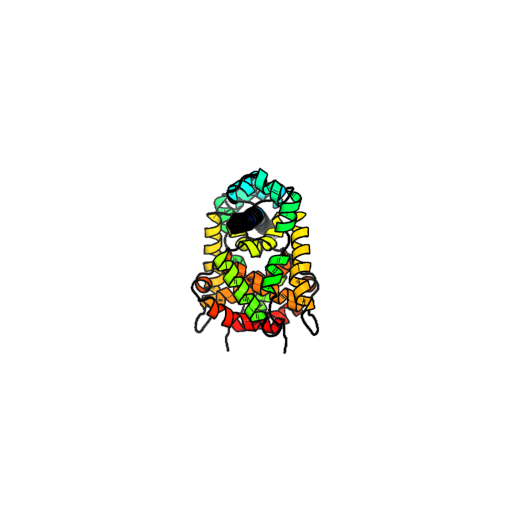74 SER B N 1
ATOM 2026 C CA . SER B 1 74 ? -13.555 0.553 11.312 1 93.69 74 SER B CA 1
ATOM 2027 C C . SER B 1 74 ? -13.555 0.054 9.875 1 93.69 74 SER B C 1
ATOM 2029 O 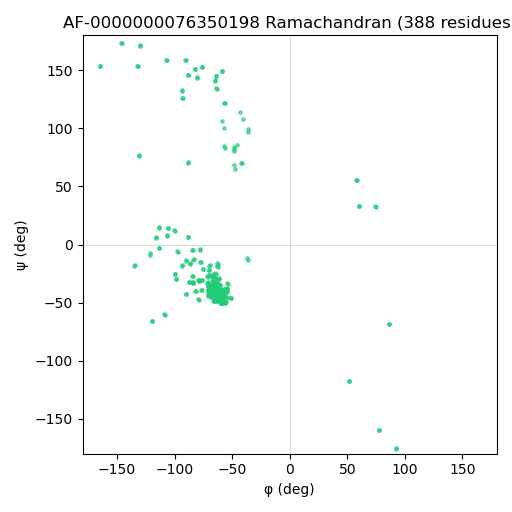O . SER B 1 74 ? -13.898 0.798 8.953 1 93.69 74 SER B O 1
ATOM 2031 N N . PHE B 1 75 ? -13.219 -1.275 9.703 1 94.31 75 PHE B N 1
ATOM 2032 C CA . PHE B 1 75 ? -13.242 -1.908 8.391 1 94.31 75 PHE B CA 1
ATOM 2033 C C . PHE B 1 75 ? -14.43 -2.859 8.266 1 94.31 75 PHE B C 1
ATOM 2035 O O . PHE B 1 75 ? -14.555 -3.58 7.273 1 94.31 75 PHE B O 1
ATOM 2042 N N . GLU B 1 76 ? -15.289 -2.873 9.195 1 93.69 76 GLU B N 1
ATOM 2043 C CA . GLU B 1 76 ? -16.344 -3.879 9.297 1 93.69 76 GLU B CA 1
ATOM 2044 C C . GLU B 1 76 ? -17.25 -3.857 8.062 1 93.69 76 GLU B C 1
ATOM 2046 O O . GLU B 1 76 ? -17.484 -4.895 7.441 1 93.69 76 GLU B O 1
ATOM 2051 N N . ALA B 1 77 ? -17.719 -2.686 7.711 1 88.88 77 ALA B N 1
ATOM 2052 C CA . ALA B 1 77 ? -18.625 -2.588 6.574 1 88.88 77 ALA B CA 1
ATOM 2053 C C . ALA B 1 77 ? -17.938 -3.016 5.281 1 88.88 77 ALA B C 1
ATOM 2055 O O . ALA B 1 77 ? -18.531 -3.703 4.449 1 88.88 77 ALA B O 1
ATOM 2056 N N . ASP B 1 78 ? -16.719 -2.615 5.086 1 91.62 78 ASP B N 1
ATOM 2057 C CA . ASP B 1 78 ? -15.945 -3.025 3.926 1 91.62 78 ASP B CA 1
ATOM 2058 C C . ASP B 1 78 ? -15.75 -4.539 3.902 1 91.62 78 ASP B C 1
ATOM 2060 O O . ASP B 1 78 ? -15.906 -5.176 2.859 1 91.62 78 ASP B O 1
ATOM 2064 N N . ALA B 1 79 ? -15.43 -5.078 5.09 1 95.75 79 ALA B N 1
ATOM 2065 C CA . ALA B 1 79 ? -15.156 -6.508 5.211 1 95.75 79 ALA B CA 1
ATOM 2066 C C . ALA B 1 79 ? -16.391 -7.336 4.902 1 95.75 79 ALA B C 1
ATOM 2068 O O . ALA B 1 79 ? -16.297 -8.398 4.281 1 95.75 79 ALA B O 1
ATOM 2069 N N . ASP B 1 80 ? -17.547 -6.844 5.293 1 96.12 80 ASP B N 1
ATOM 2070 C CA . ASP B 1 80 ? -18.781 -7.578 5.082 1 96.12 80 ASP B CA 1
ATOM 2071 C C . ASP B 1 80 ? -19 -7.867 3.6 1 96.12 80 ASP B C 1
ATOM 2073 O O . ASP B 1 80 ? -19.297 -9 3.219 1 96.12 80 ASP B O 1
ATOM 2077 N N . THR B 1 81 ? -18.812 -6.848 2.781 1 96.25 81 THR B N 1
ATOM 2078 C CA . THR B 1 81 ? -19.031 -7.016 1.349 1 96.25 81 THR B CA 1
ATOM 2079 C C . THR B 1 81 ? -17.844 -7.723 0.695 1 96.25 81 THR B C 1
ATOM 2081 O O . THR B 1 81 ? -18.031 -8.562 -0.189 1 96.25 81 THR B O 1
ATOM 2084 N N . PHE B 1 82 ? -16.719 -7.539 1.191 1 97.56 82 PHE B N 1
ATOM 2085 C CA . PHE B 1 82 ? -15.461 -8.07 0.667 1 97.56 82 PHE B CA 1
ATOM 2086 C C . PHE B 1 82 ? -15.391 -9.586 0.866 1 97.56 82 PHE B C 1
ATOM 2088 O O . PHE B 1 82 ? -14.875 -10.305 0.01 1 97.56 82 PHE B O 1
ATOM 2095 N N . LEU B 1 83 ? -15.961 -10.055 1.956 1 98.44 83 LEU B N 1
ATOM 2096 C CA . LEU B 1 83 ? -15.867 -11.469 2.314 1 98.44 83 LEU B CA 1
ATOM 2097 C C . LEU B 1 83 ? -17.188 -12.188 2.047 1 98.44 83 LEU B C 1
ATOM 2099 O O . LEU B 1 83 ? -17.375 -13.328 2.479 1 98.44 83 LEU B O 1
ATOM 2103 N N . ASP B 1 84 ? -18 -11.484 1.293 1 98.25 84 ASP B N 1
ATOM 2104 C CA . ASP B 1 84 ? -19.375 -11.984 1.15 1 98.25 84 ASP B CA 1
ATOM 2105 C C . ASP B 1 84 ? -19.484 -12.961 -0.017 1 98.25 84 ASP B C 1
ATOM 2107 O O . ASP B 1 84 ? -20.188 -12.703 -0.988 1 98.25 84 ASP B O 1
ATOM 2111 N N . ALA B 1 85 ? -18.953 -14.102 0.069 1 98.75 85 ALA B N 1
ATOM 2112 C CA . ALA B 1 85 ? -19.031 -15.211 -0.88 1 98.75 85 ALA B CA 1
ATOM 2113 C C . ALA B 1 85 ? -18.562 -16.516 -0.239 1 98.75 85 ALA B C 1
ATOM 2115 O O . ALA B 1 85 ? -17.812 -16.5 0.739 1 98.75 85 ALA B O 1
ATOM 2116 N N . PRO B 1 86 ? -19.047 -17.641 -0.732 1 98.5 86 PRO B N 1
ATOM 2117 C CA . PRO B 1 86 ? -18.5 -18.906 -0.245 1 98.5 86 PRO B CA 1
ATOM 2118 C C . PRO B 1 86 ? -17 -19.031 -0.487 1 98.5 86 PRO B C 1
ATOM 2120 O O . PRO B 1 86 ? -16.484 -18.484 -1.469 1 98.5 86 PRO B O 1
ATOM 2123 N N . VAL B 1 87 ? -16.312 -19.766 0.432 1 98.56 87 VAL B N 1
ATOM 2124 C CA . VAL B 1 87 ? -14.859 -19.859 0.398 1 98.56 87 VAL B CA 1
ATOM 2125 C C . VAL B 1 87 ? -14.406 -20.344 -0.98 1 98.56 87 VAL B C 1
ATOM 2127 O O . VAL B 1 87 ? -13.398 -19.859 -1.507 1 98.56 87 VAL B O 1
ATOM 2130 N N . ASP B 1 88 ? -15.148 -21.172 -1.635 1 98 88 ASP B N 1
ATOM 2131 C CA . ASP B 1 88 ? -14.773 -21.766 -2.916 1 98 88 ASP B CA 1
ATOM 2132 C C . ASP B 1 88 ? -14.797 -20.719 -4.031 1 98 88 ASP B C 1
ATOM 2134 O O . ASP B 1 88 ? -14.164 -20.891 -5.07 1 98 88 ASP B O 1
ATOM 2138 N N . ASP B 1 89 ? -15.547 -19.625 -3.818 1 98.25 89 ASP B N 1
ATOM 2139 C CA . ASP B 1 89 ? -15.672 -18.562 -4.824 1 98.25 89 ASP B CA 1
ATOM 2140 C C . ASP B 1 89 ? -15.086 -17.25 -4.316 1 98.25 89 ASP B C 1
ATOM 2142 O O . ASP B 1 89 ? -15.234 -16.203 -4.957 1 98.25 89 ASP B O 1
ATOM 2146 N N . LEU B 1 90 ? -14.484 -17.312 -3.176 1 98.81 90 LEU B N 1
ATOM 2147 C CA . LEU B 1 90 ? -14.133 -16.094 -2.451 1 98.81 90 LEU B CA 1
ATOM 2148 C C . LEU B 1 90 ? -12.992 -15.352 -3.141 1 98.81 90 LEU B C 1
ATOM 2150 O O . LEU B 1 90 ? -12.945 -14.125 -3.137 1 98.81 90 LEU B O 1
ATOM 2154 N N . GLY B 1 91 ? -12.031 -16.125 -3.732 1 98.75 91 GLY B N 1
ATOM 2155 C CA . GLY B 1 91 ? -10.945 -15.484 -4.457 1 98.75 91 GLY B CA 1
ATOM 2156 C C . GLY B 1 91 ? -11.43 -14.555 -5.555 1 98.75 91 GLY B C 1
ATOM 2157 O O . GLY B 1 91 ? -11.016 -13.391 -5.617 1 98.75 91 GLY B O 1
ATOM 2158 N N . ARG B 1 92 ? -12.305 -15.055 -6.375 1 98.81 92 ARG B N 1
ATOM 2159 C CA . ARG B 1 92 ? -12.867 -14.266 -7.465 1 98.81 92 ARG B CA 1
ATOM 2160 C C . ARG B 1 92 ? -13.688 -13.102 -6.934 1 98.81 92 ARG B C 1
ATOM 2162 O O . ARG B 1 92 ? -13.57 -11.977 -7.43 1 98.81 92 ARG B O 1
ATOM 2169 N N . HIS B 1 93 ? -14.484 -13.367 -5.973 1 98.88 93 HIS B N 1
ATOM 2170 C CA . HIS B 1 93 ? -15.312 -12.328 -5.383 1 98.88 93 HIS B CA 1
ATOM 2171 C C . HIS B 1 93 ? -14.461 -11.188 -4.844 1 98.88 93 HIS B C 1
ATOM 2173 O O . HIS B 1 93 ? -14.742 -10.016 -5.125 1 98.88 93 HIS B O 1
ATOM 2179 N N . MET B 1 94 ? -13.453 -11.5 -4.098 1 98.81 94 MET B N 1
ATOM 2180 C CA . MET B 1 94 ? -12.609 -10.492 -3.465 1 98.81 94 MET B CA 1
ATOM 2181 C C . MET B 1 94 ? -11.891 -9.648 -4.516 1 98.81 94 MET B C 1
ATOM 2183 O O . MET B 1 94 ? -11.836 -8.422 -4.395 1 98.81 94 MET B O 1
ATOM 2187 N N . VAL B 1 95 ? -11.344 -10.258 -5.59 1 98.88 95 VAL B N 1
ATOM 2188 C CA . VAL B 1 95 ? -10.633 -9.539 -6.637 1 98.88 95 VAL B CA 1
ATOM 2189 C C . VAL B 1 95 ? -11.594 -8.594 -7.359 1 98.88 95 VAL B C 1
ATOM 2191 O O . VAL B 1 95 ? -11.305 -7.402 -7.512 1 98.88 95 VAL B O 1
ATOM 2194 N N . LEU B 1 96 ? -12.719 -9.125 -7.727 1 98.69 96 LEU B N 1
ATOM 2195 C CA . LEU B 1 96 ? -13.719 -8.336 -8.43 1 98.69 96 LEU B CA 1
ATOM 2196 C C . LEU B 1 96 ? -14.203 -7.172 -7.57 1 98.69 96 LEU B C 1
ATOM 2198 O O . LEU B 1 96 ? -14.297 -6.039 -8.047 1 98.69 96 LEU B O 1
ATOM 2202 N N . HI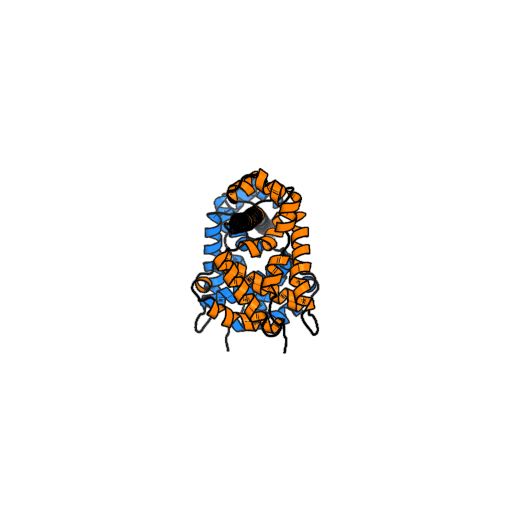S B 1 97 ? -14.5 -7.473 -6.371 1 97.81 97 HIS B N 1
ATOM 2203 C CA . HIS B 1 97 ? -14.969 -6.453 -5.438 1 97.81 97 HIS B CA 1
ATOM 2204 C C . HIS B 1 97 ? -13.938 -5.34 -5.281 1 97.81 97 HIS B C 1
ATOM 2206 O O . HIS B 1 97 ? -14.273 -4.156 -5.359 1 97.81 97 HIS B O 1
ATOM 2212 N N . LEU B 1 98 ? -12.719 -5.719 -5.027 1 97.62 98 LEU B N 1
ATOM 2213 C CA . LEU B 1 98 ? -11.633 -4.758 -4.84 1 97.62 98 LEU B CA 1
ATOM 2214 C C . LEU B 1 98 ? -11.508 -3.832 -6.043 1 97.62 98 LEU B C 1
ATOM 2216 O O . LEU B 1 98 ? -11.469 -2.609 -5.887 1 97.62 98 LEU B O 1
ATOM 2220 N N . LEU B 1 99 ? -11.469 -4.379 -7.238 1 97.88 99 LEU B N 1
ATOM 2221 C CA . LEU B 1 99 ? -11.281 -3.588 -8.445 1 97.88 99 LEU B CA 1
ATOM 2222 C C . LEU B 1 99 ? -12.492 -2.693 -8.703 1 97.88 99 LEU B C 1
ATOM 2224 O O . LEU B 1 99 ? -12.344 -1.537 -9.102 1 97.88 99 LEU B O 1
ATOM 2228 N N . THR B 1 100 ? -13.656 -3.223 -8.461 1 96.44 100 THR B N 1
ATOM 2229 C CA . THR B 1 100 ? -14.875 -2.445 -8.656 1 96.44 100 THR B CA 1
ATOM 2230 C C . THR B 1 100 ? -14.93 -1.267 -7.688 1 96.44 100 THR B C 1
ATOM 2232 O O . THR B 1 100 ? -15.242 -0.143 -8.086 1 96.44 100 THR B O 1
ATOM 2235 N N . VAL B 1 101 ? -14.648 -1.545 -6.465 1 93.75 101 VAL B N 1
ATOM 2236 C CA . VAL B 1 101 ? -14.648 -0.502 -5.441 1 93.75 101 VAL B CA 1
ATOM 2237 C C . VAL B 1 101 ? -13.594 0.553 -5.785 1 93.75 101 VAL B C 1
ATOM 2239 O O . VAL B 1 101 ? -13.844 1.753 -5.656 1 93.75 101 VAL B O 1
ATOM 2242 N N . GLN B 1 102 ? -12.414 0.104 -6.211 1 92.31 102 GLN B N 1
ATOM 2243 C CA . GLN B 1 102 ? -11.367 1.045 -6.598 1 92.31 102 GLN B CA 1
ATOM 2244 C C . GLN B 1 102 ? -11.805 1.9 -7.781 1 92.31 102 GLN B C 1
ATOM 2246 O O . GLN B 1 102 ? -11.523 3.1 -7.824 1 92.31 102 GLN B O 1
ATOM 2251 N N . ALA B 1 103 ? -12.398 1.308 -8.695 1 92.56 103 ALA B N 1
ATOM 2252 C CA . ALA B 1 103 ? -12.859 2.037 -9.875 1 92.56 103 ALA B CA 1
ATOM 2253 C C . ALA B 1 103 ? -13.922 3.064 -9.5 1 92.56 103 ALA B C 1
ATOM 2255 O O . ALA B 1 103 ? -13.977 4.148 -10.094 1 92.56 103 ALA B O 1
ATOM 2256 N N . GLU B 1 104 ? -14.688 2.76 -8.516 1 87.56 104 GLU B N 1
ATOM 2257 C CA . GLU B 1 104 ? -15.82 3.605 -8.148 1 87.56 104 GLU B CA 1
ATOM 2258 C C . GLU B 1 104 ? -15.414 4.664 -7.133 1 87.56 104 GLU B C 1
ATOM 2260 O O . GLU B 1 104 ? -15.852 5.812 -7.215 1 87.56 104 GLU B O 1
ATOM 2265 N N . ARG B 1 105 ? -14.609 4.23 -6.16 1 83.38 105 ARG B N 1
ATOM 2266 C CA . ARG B 1 105 ? -14.359 5.082 -5 1 83.38 105 ARG B CA 1
ATOM 2267 C C . ARG B 1 105 ? -12.906 5.531 -4.945 1 83.38 105 ARG B C 1
ATOM 2269 O O . ARG B 1 105 ? -12.516 6.27 -4.039 1 83.38 105 ARG B O 1
ATOM 2276 N N . GLY B 1 106 ? -12.172 5.051 -5.863 1 84 106 GLY B N 1
ATOM 2277 C CA . GLY B 1 106 ? -10.758 5.375 -5.816 1 84 106 GLY B CA 1
ATOM 2278 C C . GLY B 1 106 ? -9.992 4.559 -4.793 1 84 106 GLY B C 1
ATOM 2279 O O . GLY B 1 106 ? -10.422 3.467 -4.414 1 84 106 GLY B O 1
ATOM 2280 N N . ALA B 1 107 ? -8.836 5.055 -4.398 1 79.06 107 ALA B N 1
ATOM 2281 C CA . ALA B 1 107 ? -7.898 4.277 -3.588 1 79.06 107 ALA B CA 1
ATOM 2282 C C . ALA B 1 107 ? -8.195 4.449 -2.1 1 79.06 107 ALA B C 1
ATOM 2284 O O . ALA B 1 107 ? -7.535 3.836 -1.257 1 79.06 107 ALA B O 1
ATOM 2285 N N . ASP B 1 108 ? -9.18 5.07 -1.66 1 79.56 108 ASP B N 1
ATOM 2286 C CA . ASP B 1 108 ? -9.43 5.461 -0.277 1 79.56 108 ASP B CA 1
ATOM 2287 C C . ASP B 1 108 ? -9.523 4.238 0.633 1 79.56 108 ASP B C 1
ATOM 2289 O O . ASP B 1 108 ? -8.914 4.211 1.705 1 79.56 108 ASP B O 1
ATOM 2293 N N . PRO B 1 109 ? -10.172 3.162 0.15 1 78 109 PRO B N 1
ATOM 2294 C CA . PRO B 1 109 ? -10.312 2.025 1.062 1 78 109 PRO B CA 1
ATOM 2295 C C . PRO B 1 109 ? -8.977 1.381 1.417 1 78 109 PRO B C 1
ATOM 2297 O O . PRO B 1 109 ? -8.773 0.956 2.559 1 78 109 PRO B O 1
ATOM 2300 N N . ILE B 1 110 ? -8.055 1.353 0.505 1 87.62 110 ILE B N 1
ATOM 2301 C CA . ILE B 1 110 ? -6.77 0.708 0.753 1 87.62 110 ILE B CA 1
ATOM 2302 C C . ILE B 1 110 ? -5.832 1.682 1.465 1 87.62 110 ILE B C 1
ATOM 2304 O O . ILE B 1 110 ? -5.004 1.271 2.281 1 87.62 110 ILE B O 1
ATOM 2308 N N . LEU B 1 111 ? -6.031 3.008 1.251 1 87.31 111 LEU B N 1
ATOM 2309 C CA . LEU B 1 111 ? -5.172 4.043 1.819 1 87.31 111 LEU B CA 1
ATOM 2310 C C . LEU B 1 111 ? -5.289 4.07 3.34 1 87.31 111 LEU B C 1
ATOM 2312 O O . LEU B 1 111 ? -4.328 4.414 4.031 1 87.31 111 LEU B O 1
ATOM 2316 N N . ARG B 1 112 ? -6.441 3.654 3.84 1 87.56 112 ARG B N 1
ATOM 2317 C CA . ARG B 1 112 ? -6.656 3.691 5.285 1 87.56 112 ARG B CA 1
ATOM 2318 C C . ARG B 1 112 ? -5.625 2.838 6.012 1 87.56 112 ARG B C 1
ATOM 2320 O O . ARG B 1 112 ? -5.043 3.275 7.008 1 87.56 112 ARG B O 1
ATOM 2327 N N . ILE B 1 113 ? -5.359 1.688 5.469 1 91.12 113 ILE B N 1
ATOM 2328 C CA . ILE B 1 113 ? -4.41 0.821 6.156 1 91.12 113 ILE B CA 1
ATOM 2329 C C . ILE B 1 113 ? -2.986 1.157 5.715 1 91.12 113 ILE B C 1
ATOM 2331 O O . ILE B 1 113 ? -2.049 1.09 6.512 1 91.12 113 ILE B O 1
ATOM 2335 N N . VAL B 1 114 ? -2.807 1.584 4.477 1 89.56 114 VAL B N 1
ATOM 2336 C CA . VAL B 1 114 ? -1.49 1.896 3.928 1 89.56 114 VAL B CA 1
ATOM 2337 C C . VAL B 1 114 ? -0.916 3.125 4.629 1 89.56 114 VAL B C 1
ATOM 2339 O O . VAL B 1 114 ? 0.299 3.232 4.809 1 89.56 114 VAL B O 1
ATOM 2342 N N . PHE B 1 115 ? -1.769 3.99 5.113 1 83.62 115 PHE B N 1
ATOM 2343 C CA . PHE B 1 115 ? -1.298 5.234 5.715 1 83.62 115 PHE B CA 1
ATOM 2344 C C . PHE B 1 115 ? -1.29 5.129 7.238 1 83.62 115 PHE B C 1
ATOM 2346 O O . PHE B 1 115 ? -1.084 6.125 7.93 1 83.62 115 PHE B O 1
ATOM 2353 N N . ALA B 1 116 ? -1.444 3.977 7.77 1 87.81 116 ALA B N 1
ATOM 2354 C CA . ALA B 1 116 ? -1.411 3.758 9.219 1 87.81 116 ALA B CA 1
ATOM 2355 C C . ALA B 1 116 ? -0.117 4.293 9.82 1 87.81 116 ALA B C 1
ATOM 2357 O O . ALA B 1 116 ? -0.129 4.891 10.898 1 87.81 116 ALA B O 1
ATOM 2358 N N . PRO B 1 117 ? 0.994 4.152 9.195 1 81.75 117 PRO B N 1
ATOM 2359 C CA . PRO B 1 117 ? 2.248 4.637 9.781 1 81.75 117 PRO B CA 1
ATOM 2360 C C . PRO B 1 117 ? 2.26 6.148 9.984 1 81.75 117 PRO B C 1
ATOM 2362 O O . PRO B 1 117 ? 3.033 6.66 10.797 1 81.75 117 PRO B O 1
ATOM 2365 N N . LEU B 1 118 ? 1.434 6.863 9.328 1 76.19 118 LEU B N 1
ATOM 2366 C CA . LEU B 1 118 ? 1.407 8.32 9.406 1 76.19 118 LEU B CA 1
ATOM 2367 C C . LEU B 1 118 ? 0.59 8.781 10.609 1 76.19 118 LEU B C 1
ATOM 2369 O O . LEU B 1 118 ? 0.607 9.969 10.961 1 76.19 118 LEU B O 1
ATOM 2373 N N . HIS B 1 119 ? -0.026 7.789 11.312 1 81.5 119 HIS B N 1
ATOM 2374 C CA . HIS B 1 119 ? -1.02 8.211 12.297 1 81.5 119 HIS B CA 1
ATOM 2375 C C . HIS B 1 119 ? -0.565 7.887 13.711 1 81.5 119 HIS B C 1
ATOM 2377 O O . HIS B 1 119 ? -1.361 7.938 14.648 1 81.5 119 HIS B O 1
ATOM 2383 N N . GLY B 1 120 ? 0.647 7.582 13.93 1 81.25 120 GLY B N 1
ATOM 2384 C CA . GLY B 1 120 ? 1.123 7.281 15.273 1 81.25 120 GLY B CA 1
ATOM 2385 C C . GLY B 1 120 ? 0.279 6.246 15.984 1 81.25 120 GLY B C 1
ATOM 2386 O O . GLY B 1 120 ? 0.047 5.156 15.461 1 81.25 120 GLY B O 1
ATOM 2387 N N . GLU B 1 121 ? -0.337 6.68 17.109 1 85.62 121 GLU B N 1
ATOM 2388 C CA . GLU B 1 121 ? -1.155 5.766 17.906 1 85.62 121 GLU B CA 1
ATOM 2389 C C . GLU B 1 121 ? -2.42 5.363 17.156 1 85.62 121 GLU B C 1
ATOM 2391 O O . GLU B 1 121 ? -2.887 4.23 17.266 1 85.62 121 GLU B O 1
ATOM 2396 N N . GLN B 1 122 ? -2.982 6.25 16.422 1 86.88 122 GLN B N 1
ATOM 2397 C CA . GLN B 1 122 ? -4.164 5.93 15.633 1 86.88 122 GLN B CA 1
ATOM 2398 C C . GLN B 1 122 ? -3.844 4.895 14.562 1 86.88 122 GLN B C 1
ATOM 2400 O O . GLN B 1 122 ? -4.723 4.152 14.125 1 86.88 122 GLN B O 1
ATOM 2405 N N . GLY B 1 123 ? -2.623 4.859 14.18 1 90.06 123 GLY B N 1
ATOM 2406 C CA . GLY B 1 123 ? -2.178 3.824 13.258 1 90.06 123 GLY B CA 1
ATOM 2407 C C . GLY B 1 123 ? -2.264 2.428 13.844 1 90.06 123 GLY B C 1
ATOM 2408 O O . GLY B 1 123 ? -2.602 1.473 13.141 1 90.06 123 GLY B O 1
ATOM 2409 N N . ASP B 1 124 ? -1.986 2.361 15.148 1 93.94 124 ASP B N 1
ATOM 2410 C CA . ASP B 1 124 ? -2.088 1.075 15.836 1 93.94 124 ASP B CA 1
ATOM 2411 C C . ASP B 1 124 ? -3.539 0.603 15.898 1 93.94 124 ASP B C 1
ATOM 2413 O O . ASP B 1 124 ? -3.812 -0.594 15.789 1 93.94 124 ASP B O 1
ATOM 2417 N N . ILE B 1 125 ? -4.398 1.553 16.062 1 93.25 125 ILE B N 1
ATOM 2418 C CA . ILE B 1 125 ? -5.82 1.229 16.078 1 93.25 125 ILE B CA 1
ATOM 2419 C C . ILE B 1 125 ? -6.254 0.728 14.695 1 93.25 125 ILE B C 1
ATOM 2421 O O . ILE B 1 125 ? -6.965 -0.274 14.594 1 93.25 125 ILE B O 1
ATOM 2425 N N . LEU B 1 126 ? -5.844 1.363 13.672 1 93.5 126 LEU B N 1
ATOM 2426 C CA . LEU B 1 126 ? -6.16 0.953 12.305 1 93.5 126 LEU B CA 1
ATOM 2427 C C . LEU B 1 126 ? -5.633 -0.451 12.023 1 93.5 126 LEU B C 1
ATOM 2429 O O . LEU B 1 126 ? -6.34 -1.281 11.453 1 93.5 126 LEU B O 1
ATOM 2433 N N . ARG B 1 127 ? -4.41 -0.723 12.5 1 96.44 127 ARG B N 1
ATOM 2434 C CA . ARG B 1 127 ? -3.816 -2.043 12.297 1 96.44 127 ARG B CA 1
ATOM 2435 C C . ARG B 1 127 ? -4.613 -3.115 13.039 1 96.44 127 ARG B C 1
ATOM 2437 O O . ARG B 1 127 ? -4.867 -4.191 12.492 1 96.44 127 ARG B O 1
ATOM 2444 N N . ALA B 1 128 ? -4.977 -2.781 14.266 1 97 128 ALA B N 1
ATOM 2445 C CA . ALA B 1 128 ? -5.738 -3.738 15.062 1 97 128 ALA B CA 1
ATOM 2446 C C . ALA B 1 128 ? -7.098 -4.02 14.438 1 97 128 ALA B C 1
ATOM 2448 O O . ALA B 1 128 ? -7.512 -5.18 14.328 1 97 128 ALA B O 1
ATOM 2449 N N . ASN B 1 129 ? -7.777 -2.953 14.039 1 96.75 129 ASN B N 1
ATOM 2450 C CA . ASN B 1 129 ? -9.07 -3.113 13.383 1 96.75 129 ASN B CA 1
ATOM 2451 C C . ASN B 1 129 ? -8.953 -3.916 12.094 1 96.75 129 ASN B C 1
ATOM 2453 O O . ASN B 1 129 ? -9.758 -4.812 11.836 1 96.75 129 ASN B O 1
ATOM 2457 N N . PHE B 1 130 ? -7.996 -3.623 11.312 1 97.56 130 PHE B N 1
ATOM 2458 C CA . PHE B 1 130 ? -7.773 -4.332 10.062 1 97.56 130 PHE B CA 1
ATOM 2459 C C . PHE B 1 130 ? -7.512 -5.809 10.312 1 97.56 130 PHE B C 1
ATOM 2461 O O . PHE B 1 130 ? -8.062 -6.672 9.625 1 97.56 130 PHE B O 1
ATOM 2468 N N . ARG B 1 131 ? -6.664 -6.07 11.281 1 97.94 131 ARG B N 1
ATOM 2469 C CA . ARG B 1 131 ? -6.332 -7.441 11.648 1 97.94 131 ARG B CA 1
ATOM 2470 C C . ARG B 1 131 ? -7.578 -8.211 12.07 1 97.94 131 ARG B C 1
ATOM 2472 O O . ARG B 1 131 ? -7.852 -9.297 11.547 1 97.94 131 ARG B O 1
ATOM 2479 N N . VAL B 1 132 ? -8.352 -7.66 12.93 1 98.19 132 VAL B N 1
ATOM 2480 C CA . VAL B 1 132 ? -9.477 -8.359 13.539 1 98.19 132 VAL B CA 1
ATOM 2481 C C . VAL B 1 132 ? -10.633 -8.43 12.547 1 98.19 132 VAL B C 1
ATOM 2483 O O . VAL B 1 132 ? -11.258 -9.484 12.383 1 98.19 132 VAL B O 1
ATOM 2486 N N . GLN B 1 133 ? -10.82 -7.387 11.836 1 97.94 133 GLN B N 1
ATOM 2487 C CA . GLN B 1 133 ? -12.07 -7.266 11.094 1 97.94 133 GLN B CA 1
ATOM 2488 C C . GLN B 1 133 ? -11.914 -7.801 9.672 1 97.94 133 GLN B C 1
ATOM 2490 O O . GLN B 1 133 ? -12.906 -8.094 9 1 97.94 133 GLN B O 1
ATOM 2495 N N . VAL B 1 134 ? -10.695 -7.934 9.203 1 98.19 134 VAL B N 1
ATOM 2496 C CA . VAL B 1 134 ? -10.516 -8.391 7.828 1 98.19 134 VAL B CA 1
ATOM 2497 C C . VAL B 1 134 ? -9.719 -9.688 7.816 1 98.19 134 VAL B C 1
ATOM 2499 O O . VAL B 1 134 ? -10.273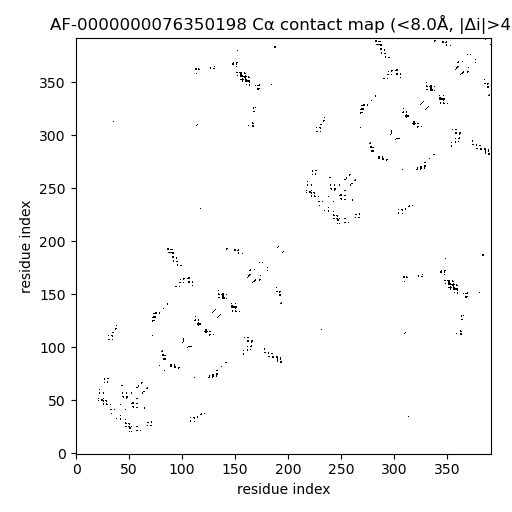 -10.766 7.559 1 98.19 134 VAL B O 1
ATOM 2502 N N . ALA B 1 135 ? -8.461 -9.625 8.234 1 98.56 135 ALA B N 1
ATOM 2503 C CA . ALA B 1 135 ? -7.566 -10.781 8.102 1 98.56 135 ALA B CA 1
ATOM 2504 C C . ALA B 1 135 ? -8.023 -11.93 8.992 1 98.56 135 ALA B C 1
ATOM 2506 O O . ALA B 1 135 ? -8.086 -13.078 8.539 1 98.56 135 ALA B O 1
ATOM 2507 N N . GLN B 1 136 ? -8.305 -11.633 10.234 1 98.5 136 GLN B N 1
ATOM 2508 C CA . GLN B 1 136 ? -8.727 -12.68 11.156 1 98.5 136 GLN B CA 1
ATOM 2509 C C . GLN B 1 136 ? -10.086 -13.25 10.75 1 98.5 136 GLN B C 1
ATOM 2511 O O . GLN B 1 136 ? -10.305 -14.461 10.852 1 98.5 136 GLN B O 1
ATOM 2516 N N . ARG B 1 137 ? -10.969 -12.414 10.344 1 98.56 137 ARG B N 1
ATOM 2517 C CA . ARG B 1 137 ? -12.266 -12.891 9.867 1 98.56 137 ARG B CA 1
ATOM 2518 C C . ARG B 1 137 ? -12.102 -13.836 8.68 1 98.56 137 ARG B C 1
ATOM 2520 O O . ARG B 1 137 ? -12.781 -14.859 8.602 1 98.56 137 ARG B O 1
ATOM 2527 N N . LEU B 1 138 ? -11.266 -13.477 7.777 1 98.81 138 LEU B N 1
ATOM 2528 C CA . LEU B 1 138 ? -10.992 -14.375 6.656 1 98.81 138 LEU B CA 1
ATOM 2529 C C . LEU B 1 138 ? -10.375 -15.68 7.148 1 98.81 138 LEU B C 1
ATOM 2531 O O . LEU B 1 138 ? -10.797 -16.766 6.73 1 98.81 138 LEU B O 1
ATOM 2535 N N . SER B 1 139 ? -9.398 -15.562 8.016 1 98.81 139 SER B N 1
ATOM 2536 C CA . SER B 1 139 ? -8.711 -16.734 8.562 1 98.81 139 SER B CA 1
ATOM 2537 C C . SER B 1 139 ? -9.703 -17.703 9.188 1 98.81 139 SER B C 1
ATOM 2539 O O . SER B 1 139 ? -9.57 -18.922 9.031 1 98.81 139 SER B O 1
ATOM 2541 N N . GLU B 1 140 ? -10.688 -17.219 9.82 1 98.31 140 GLU B N 1
ATOM 2542 C CA . GLU B 1 140 ? -11.672 -18.016 10.531 1 98.31 140 GLU B CA 1
ATOM 2543 C C . GLU B 1 140 ? -12.555 -18.797 9.562 1 98.31 140 GLU B C 1
ATOM 2545 O O . GLU B 1 140 ? -13.195 -19.781 9.945 1 98.31 140 GLU B O 1
ATOM 2550 N N . ARG B 1 141 ? -12.562 -18.375 8.359 1 98.25 141 ARG B N 1
ATOM 2551 C CA . ARG B 1 141 ? -13.359 -19.078 7.352 1 98.25 141 ARG B CA 1
ATOM 2552 C C . ARG B 1 141 ? -12.555 -20.172 6.68 1 98.25 141 ARG B C 1
ATOM 2554 O O . ARG B 1 141 ? -13.102 -21 5.945 1 98.25 141 ARG B O 1
ATOM 2561 N N . LEU B 1 142 ? -11.281 -20.141 6.867 1 98.44 142 LEU B N 1
ATOM 2562 C CA . LEU B 1 142 ? -10.406 -21.047 6.117 1 98.44 142 LEU B CA 1
ATOM 2563 C C . LEU B 1 142 ? -10.141 -22.328 6.906 1 98.44 142 LEU B C 1
ATOM 2565 O O . LEU B 1 142 ? -9.844 -22.266 8.102 1 98.44 142 LEU B O 1
ATOM 2569 N N . ALA B 1 143 ? -10.281 -23.406 6.223 1 96.94 143 ALA B N 1
ATOM 2570 C CA . ALA B 1 143 ? -9.961 -24.719 6.801 1 96.94 143 ALA B CA 1
ATOM 2571 C C . ALA B 1 143 ? -8.508 -25.094 6.539 1 96.94 143 ALA B C 1
ATOM 2573 O O . ALA B 1 143 ? -7.867 -24.531 5.645 1 96.94 143 ALA B O 1
ATOM 2574 N N . GLY B 1 144 ? -7.961 -26.031 7.367 1 95.88 144 GLY B N 1
ATOM 2575 C CA . GLY B 1 144 ? -6.633 -26.562 7.129 1 95.88 144 GLY B CA 1
ATOM 2576 C C . GLY B 1 144 ? -5.539 -25.812 7.859 1 95.88 144 GLY B C 1
ATOM 2577 O O . GLY B 1 144 ? -5.816 -24.875 8.602 1 95.88 144 GLY B O 1
ATOM 2578 N N . PRO B 1 145 ? -4.328 -26.141 7.656 1 96.5 145 PRO B N 1
ATOM 2579 C CA . PRO B 1 145 ? -3.201 -25.562 8.391 1 96.5 145 PRO B CA 1
ATOM 2580 C C . PRO B 1 145 ? -2.854 -24.156 7.914 1 96.5 145 PRO B C 1
ATOM 2582 O O . PRO B 1 145 ? -3.16 -23.797 6.777 1 96.5 145 PRO B O 1
ATOM 2585 N N . ASP B 1 146 ? -2.299 -23.406 8.797 1 97.81 146 ASP B N 1
ATOM 2586 C CA . ASP B 1 146 ? -1.733 -22.094 8.516 1 97.81 146 ASP B CA 1
ATOM 2587 C C . ASP B 1 146 ? -2.795 -21.141 7.961 1 97.81 146 ASP B C 1
ATOM 2589 O O . ASP B 1 146 ? -2.51 -20.328 7.078 1 97.81 146 ASP B O 1
ATOM 2593 N N . ALA B 1 147 ? -4.035 -21.297 8.414 1 98.44 147 ALA B N 1
ATOM 2594 C CA . ALA B 1 147 ? -5.137 -20.469 7.945 1 98.44 147 ALA B CA 1
ATOM 2595 C C . ALA B 1 147 ? -4.82 -18.984 8.125 1 98.44 147 ALA B C 1
ATOM 2597 O O . ALA B 1 147 ? -5.137 -18.172 7.258 1 98.44 147 ALA B O 1
ATOM 2598 N N . GLY B 1 148 ? -4.227 -18.625 9.234 1 98.62 148 GLY B N 1
ATOM 2599 C CA . GLY B 1 148 ? -3.865 -17.25 9.492 1 98.62 148 GLY B CA 1
ATOM 2600 C C . GLY B 1 148 ? -2.887 -16.688 8.477 1 98.62 148 GLY B C 1
ATOM 2601 O O . GLY B 1 148 ? -3.096 -15.602 7.934 1 98.62 148 GLY B O 1
ATOM 2602 N N . LEU B 1 149 ? -1.84 -17.453 8.203 1 98.75 149 LEU B N 1
ATOM 2603 C CA . LEU B 1 149 ? -0.849 -17.031 7.219 1 98.75 149 LEU B CA 1
ATOM 2604 C C . LEU B 1 149 ? -1.464 -16.953 5.828 1 98.75 149 LEU B C 1
ATOM 2606 O O . LEU B 1 149 ? -1.248 -15.969 5.105 1 98.75 149 LEU B O 1
ATOM 2610 N N . ARG B 1 150 ? -2.207 -17.953 5.492 1 98.75 150 ARG B N 1
ATOM 2611 C CA . ARG B 1 150 ? -2.84 -17.969 4.18 1 98.75 150 ARG B CA 1
ATOM 2612 C C . ARG B 1 150 ? -3.779 -16.781 4 1 98.75 150 ARG B C 1
ATOM 2614 O O . ARG B 1 150 ? -3.828 -16.188 2.928 1 98.75 150 ARG B O 1
ATOM 2621 N N . ALA B 1 151 ? -4.516 -16.438 5.047 1 98.88 151 ALA B N 1
ATOM 2622 C CA . ALA B 1 151 ? -5.414 -15.281 5 1 98.88 151 ALA B CA 1
ATOM 2623 C C . ALA B 1 151 ? -4.637 -13.984 4.805 1 98.88 151 ALA B C 1
ATOM 2625 O O . ALA B 1 151 ? -5.004 -13.148 3.975 1 98.88 151 ALA B O 1
ATOM 2626 N N . GLU B 1 152 ? -3.598 -13.789 5.555 1 98.88 152 GLU B N 1
ATOM 2627 C CA . GLU B 1 152 ? -2.803 -12.57 5.449 1 98.88 152 GLU B CA 1
ATOM 2628 C C . GLU B 1 152 ? -2.139 -12.453 4.082 1 98.88 152 GLU B C 1
ATOM 2630 O O . GLU B 1 152 ? -2.061 -11.367 3.51 1 98.88 152 GLU B O 1
ATOM 2635 N N . LEU B 1 153 ? -1.674 -13.57 3.523 1 98.81 153 LEU B N 1
ATOM 2636 C CA . LEU B 1 153 ? -1.081 -13.555 2.189 1 98.81 153 LEU B CA 1
ATOM 2637 C C . LEU B 1 153 ? -2.123 -13.195 1.137 1 98.81 153 LEU B C 1
ATOM 2639 O O . LEU B 1 153 ? -1.848 -12.406 0.23 1 98.81 153 LEU B O 1
ATOM 2643 N N . ALA B 1 154 ? -3.318 -13.758 1.25 1 98.88 154 ALA B N 1
ATOM 2644 C CA . ALA B 1 154 ? -4.391 -13.453 0.309 1 98.88 154 ALA B CA 1
ATOM 2645 C C . ALA B 1 154 ? -4.781 -11.977 0.387 1 98.88 154 ALA B C 1
ATOM 2647 O O . ALA B 1 154 ? -4.902 -11.305 -0.64 1 98.88 154 ALA B O 1
ATOM 2648 N N . VAL B 1 155 ? -4.969 -11.492 1.59 1 98.69 155 VAL B N 1
ATOM 2649 C CA . VAL B 1 155 ? -5.297 -10.086 1.787 1 98.69 155 VAL B CA 1
ATOM 2650 C C . VAL B 1 155 ? -4.168 -9.211 1.245 1 98.69 155 VAL B C 1
ATOM 2652 O O . VAL B 1 155 ? -4.422 -8.18 0.62 1 98.69 155 VAL B O 1
ATOM 2655 N N . GLY B 1 156 ? -2.945 -9.633 1.472 1 98.38 156 GLY B N 1
ATOM 2656 C CA . GLY B 1 156 ? -1.806 -8.922 0.912 1 98.38 156 GLY B CA 1
ATOM 2657 C C . GLY B 1 156 ? -1.857 -8.812 -0.601 1 98.38 156 GLY B C 1
ATOM 2658 O O . GLY B 1 156 ? -1.563 -7.754 -1.161 1 98.38 156 GLY B O 1
ATOM 2659 N N . MET B 1 157 ? -2.18 -9.914 -1.262 1 98.75 157 MET B N 1
ATOM 2660 C CA . MET B 1 157 ? -2.303 -9.883 -2.717 1 98.75 157 MET B CA 1
ATOM 2661 C C . MET B 1 157 ? -3.328 -8.844 -3.156 1 98.75 157 MET B C 1
ATOM 2663 O O . MET B 1 157 ? -3.098 -8.102 -4.113 1 98.75 157 MET B O 1
ATOM 2667 N N . LEU B 1 158 ? -4.398 -8.797 -2.457 1 98.5 158 LEU B N 1
ATOM 2668 C CA . LEU B 1 158 ? -5.457 -7.859 -2.799 1 98.5 158 LEU B CA 1
ATOM 2669 C C . LEU B 1 158 ? -5.016 -6.422 -2.543 1 98.5 158 LEU B C 1
ATOM 2671 O O . LEU B 1 158 ? -5.273 -5.535 -3.357 1 98.5 158 LEU B O 1
ATOM 2675 N N . LEU B 1 159 ? -4.402 -6.191 -1.418 1 97.44 159 LEU B N 1
ATOM 2676 C CA . LEU B 1 159 ? -3.85 -4.871 -1.143 1 97.44 159 LEU B CA 1
ATOM 2677 C C . LEU B 1 159 ? -2.906 -4.434 -2.258 1 97.44 159 LEU B C 1
ATOM 2679 O O . LEU B 1 159 ? -2.975 -3.293 -2.721 1 97.44 159 LEU B O 1
ATOM 2683 N N . GLY B 1 160 ? -2.045 -5.348 -2.66 1 97.88 160 GLY B N 1
ATOM 2684 C CA . GLY B 1 160 ? -1.102 -5.039 -3.723 1 97.88 160 GLY B CA 1
ATOM 2685 C C . GLY B 1 160 ? -1.775 -4.691 -5.039 1 97.88 160 GLY B C 1
ATOM 2686 O O . GLY B 1 160 ? -1.346 -3.773 -5.738 1 97.88 160 GLY B O 1
ATOM 2687 N N . LEU B 1 161 ? -2.783 -5.438 -5.379 1 98.38 161 LEU B N 1
ATOM 2688 C CA . LEU B 1 161 ? -3.559 -5.148 -6.582 1 98.38 161 LEU B CA 1
ATOM 2689 C C . LEU B 1 161 ? -4.188 -3.764 -6.504 1 98.38 161 LEU B C 1
ATOM 2691 O O . LEU B 1 161 ? -4.148 -3.002 -7.473 1 98.38 161 LEU B O 1
ATOM 2695 N N . GLY B 1 162 ? -4.738 -3.479 -5.371 1 96.88 162 GLY B N 1
ATOM 2696 C CA . GLY B 1 162 ? -5.312 -2.156 -5.172 1 96.88 162 GLY B CA 1
ATOM 2697 C C . GLY B 1 162 ? -4.289 -1.041 -5.277 1 96.88 162 GLY B C 1
ATOM 2698 O O . GLY B 1 162 ? -4.555 -0.003 -5.887 1 96.88 162 GLY B O 1
ATOM 2699 N N . VAL B 1 163 ? -3.178 -1.21 -4.703 1 96.31 163 VAL B N 1
ATOM 2700 C CA . VAL B 1 163 ? -2.105 -0.221 -4.754 1 96.31 163 VAL B CA 1
ATOM 2701 C C . VAL B 1 163 ? -1.663 -0.015 -6.203 1 96.31 163 VAL B C 1
ATOM 2703 O O . VAL B 1 163 ? -1.53 1.122 -6.66 1 96.31 163 VAL B O 1
ATOM 2706 N N . MET B 1 164 ? -1.443 -1.076 -6.918 1 97.25 164 MET B N 1
ATOM 2707 C CA . MET B 1 164 ? -0.991 -0.979 -8.305 1 97.25 164 MET B CA 1
ATOM 2708 C C . MET B 1 164 ? -2.039 -0.291 -9.172 1 97.25 164 MET B C 1
ATOM 2710 O O . MET B 1 164 ? -1.699 0.503 -10.047 1 97.25 164 MET B O 1
ATOM 2714 N N . TYR B 1 165 ? -3.279 -0.542 -8.891 1 97.19 165 TYR B N 1
ATOM 2715 C CA . TYR B 1 165 ? -4.383 -0.001 -9.68 1 97.19 165 TYR B CA 1
ATOM 2716 C C . TYR B 1 165 ? -4.66 1.45 -9.305 1 97.19 165 TYR B C 1
ATOM 2718 O O . TYR B 1 165 ? -4.738 2.318 -10.18 1 97.19 165 TYR B O 1
ATOM 27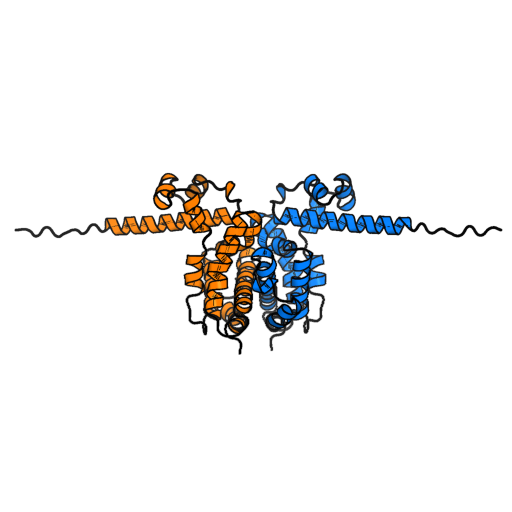26 N N . GLY B 1 166 ? -4.734 1.666 -8.07 1 94 166 GLY B N 1
ATOM 2727 C CA . GLY B 1 166 ? -5.285 2.934 -7.617 1 94 166 GLY B CA 1
ATOM 2728 C C . GLY B 1 166 ? -4.223 3.947 -7.234 1 94 166 GLY B C 1
ATOM 2729 O O . GLY B 1 166 ? -4.473 5.152 -7.246 1 94 166 GLY B O 1
ATOM 2730 N N . ILE B 1 167 ? -3.074 3.521 -6.852 1 93.38 167 ILE B N 1
ATOM 2731 C CA . ILE B 1 167 ? -2.041 4.426 -6.359 1 93.38 167 ILE B CA 1
ATOM 2732 C C . ILE B 1 167 ? -0.918 4.535 -7.387 1 93.38 167 ILE B C 1
ATOM 2734 O O . ILE B 1 167 ? -0.692 5.602 -7.957 1 93.38 167 ILE B O 1
ATOM 2738 N N . ALA B 1 168 ? -0.268 3.418 -7.703 1 95.75 168 ALA B N 1
ATOM 2739 C CA . ALA B 1 168 ? 0.783 3.43 -8.719 1 95.75 168 ALA B CA 1
ATOM 2740 C C . ALA B 1 168 ? 0.201 3.654 -10.109 1 95.75 168 ALA B C 1
ATOM 2742 O O . ALA B 1 168 ? 0.908 4.09 -11.023 1 95.75 168 ALA B O 1
ATOM 2743 N N . ARG B 1 169 ? -1.075 3.279 -10.305 1 96 169 ARG B N 1
ATOM 2744 C CA . ARG B 1 169 ? -1.831 3.498 -11.531 1 96 169 ARG B CA 1
ATOM 2745 C C . ARG B 1 169 ? -1.137 2.85 -12.727 1 96 169 ARG B C 1
ATOM 2747 O O . ARG B 1 169 ? -0.905 3.502 -13.75 1 96 169 ARG B O 1
ATOM 2754 N N . GLY B 1 170 ? -0.899 1.552 -12.586 1 97.5 170 GLY B N 1
ATOM 2755 C CA . GLY B 1 170 ? -0.304 0.821 -13.695 1 97.5 170 GLY B CA 1
ATOM 2756 C C . GLY B 1 170 ? -1.106 0.924 -14.977 1 97.5 170 GLY B C 1
ATOM 2757 O O . GLY B 1 170 ? -2.285 0.566 -15.008 1 97.5 170 GLY B O 1
ATOM 2758 N N . PRO B 1 171 ? -0.456 1.435 -16.016 1 98.12 171 PRO B N 1
ATOM 2759 C CA . PRO B 1 171 ? -1.218 1.722 -17.234 1 98.12 171 PRO B CA 1
ATOM 2760 C C . PRO B 1 171 ? -1.825 0.468 -17.859 1 98.12 171 PRO B C 1
ATOM 2762 O O . PRO B 1 171 ? -2.934 0.517 -18.406 1 98.12 171 PRO B O 1
ATOM 2765 N N . HIS B 1 172 ? -1.178 -0.67 -17.844 1 98.56 172 HIS B N 1
ATOM 2766 C CA . HIS B 1 172 ? -1.704 -1.901 -18.422 1 98.56 172 HIS B CA 1
ATOM 2767 C C . HIS B 1 172 ? -2.861 -2.447 -17.594 1 98.56 172 HIS B C 1
ATOM 2769 O O . HIS B 1 172 ? -3.863 -2.908 -18.156 1 98.56 172 HIS B O 1
ATOM 2775 N N . LEU B 1 173 ? -2.656 -2.354 -16.297 1 98.44 173 LEU B N 1
ATOM 2776 C CA . LEU B 1 173 ? -3.707 -2.795 -15.391 1 98.44 173 LEU B CA 1
ATOM 2777 C C . LEU B 1 173 ? -4.969 -1.958 -15.578 1 98.44 173 LEU B C 1
ATOM 2779 O O . LEU B 1 173 ? -6.066 -2.504 -15.711 1 98.44 173 LEU B O 1
ATOM 2783 N N . ARG B 1 174 ? -4.887 -0.668 -15.664 1 97.44 174 ARG B N 1
ATOM 2784 C CA . ARG B 1 174 ? -6.027 0.24 -15.742 1 97.44 174 ARG B CA 1
ATOM 2785 C C . ARG B 1 174 ? -6.664 0.203 -17.125 1 97.44 174 ARG B C 1
ATOM 2787 O O . ARG B 1 174 ? -7.824 0.584 -17.297 1 97.44 174 ARG B O 1
ATOM 2794 N N . ALA B 1 175 ? -5.887 -0.261 -18.125 1 98.25 175 ALA B N 1
ATOM 2795 C CA . ALA B 1 175 ? -6.414 -0.35 -19.484 1 98.25 175 ALA B CA 1
ATOM 2796 C C . ALA B 1 175 ? -7.129 -1.679 -19.703 1 98.25 175 ALA B C 1
ATOM 2798 O O . ALA B 1 175 ? -7.844 -1.846 -20.703 1 98.25 175 ALA B O 1
ATOM 2799 N N . THR B 1 176 ? -6.918 -2.639 -18.844 1 98.56 176 THR B N 1
ATOM 2800 C CA . THR B 1 176 ? -7.492 -3.971 -18.984 1 98.56 176 THR B CA 1
ATOM 2801 C C . THR B 1 176 ? -8.867 -4.039 -18.328 1 98.56 176 THR B C 1
ATOM 2803 O O . THR B 1 176 ? -9.078 -3.447 -17.266 1 98.56 176 THR B O 1
ATOM 2806 N N . GLU B 1 177 ? -9.742 -4.789 -18.875 1 98.38 177 GLU B N 1
ATOM 2807 C CA . GLU B 1 177 ? -11.07 -4.953 -18.297 1 98.38 177 GLU B CA 1
ATOM 2808 C C . GLU B 1 177 ? -11 -5.648 -16.938 1 98.38 177 GLU B C 1
ATOM 2810 O O . GLU B 1 177 ? -10.234 -6.598 -16.766 1 98.38 177 GLU B O 1
ATOM 2815 N N . ILE B 1 178 ? -11.828 -5.199 -16.062 1 98.38 178 ILE B N 1
ATOM 2816 C CA . ILE B 1 178 ? -11.844 -5.719 -14.695 1 98.38 178 ILE B CA 1
ATOM 2817 C C . ILE B 1 178 ? -12.086 -7.227 -14.719 1 98.38 178 ILE B C 1
ATOM 2819 O O . ILE B 1 178 ? -11.453 -7.977 -13.969 1 98.38 178 ILE B O 1
ATOM 2823 N N . ALA B 1 179 ? -12.992 -7.633 -15.562 1 98.38 179 ALA B N 1
ATOM 2824 C CA . ALA B 1 179 ? -13.305 -9.055 -15.664 1 98.38 179 ALA B CA 1
ATOM 2825 C C . ALA B 1 179 ? -12.07 -9.859 -16.062 1 98.38 179 ALA B C 1
ATOM 2827 O O . ALA B 1 179 ? -11.844 -10.953 -15.531 1 98.38 179 ALA B O 1
ATOM 2828 N N . GLU B 1 180 ? -11.289 -9.312 -16.953 1 98.44 180 GLU B N 1
ATOM 2829 C CA . GLU B 1 180 ? -10.086 -10 -17.406 1 98.44 180 GLU B CA 1
ATOM 2830 C C . GLU B 1 180 ? -9.039 -10.062 -16.312 1 98.44 180 GLU B C 1
ATOM 2832 O O . GLU B 1 180 ? -8.406 -11.102 -16.109 1 98.44 180 GLU B O 1
ATOM 2837 N N . ILE B 1 181 ? -8.828 -9.016 -15.602 1 98.81 181 ILE B N 1
ATOM 2838 C CA . ILE B 1 181 ? -7.898 -9.023 -14.477 1 98.81 181 ILE B CA 1
ATOM 2839 C C . ILE B 1 181 ? -8.344 -10.055 -13.445 1 98.81 181 ILE B C 1
ATOM 2841 O O . ILE B 1 181 ? -7.52 -10.82 -12.922 1 98.81 181 ILE B O 1
ATOM 2845 N N . THR B 1 182 ? -9.664 -10.023 -13.203 1 98.81 182 THR B N 1
ATOM 2846 C CA . THR B 1 182 ? -10.219 -10.953 -12.219 1 98.81 182 THR B CA 1
ATOM 2847 C C . THR B 1 182 ? -9.93 -12.398 -12.625 1 98.81 182 THR B C 1
ATOM 2849 O O . THR B 1 182 ? -9.461 -13.195 -11.812 1 98.81 182 THR B O 1
ATOM 2852 N N . ASP B 1 183 ? -10.148 -12.688 -13.844 1 98.31 183 ASP B N 1
ATOM 2853 C CA . ASP B 1 183 ? -9.906 -14.039 -14.344 1 98.31 183 ASP B CA 1
ATOM 2854 C C . ASP B 1 183 ? -8.445 -14.438 -14.172 1 98.31 183 ASP B C 1
ATOM 2856 O O . ASP B 1 183 ? -8.141 -15.594 -13.875 1 98.31 183 ASP B O 1
ATOM 2860 N N . ARG B 1 184 ? -7.539 -13.531 -14.297 1 97.56 184 ARG B N 1
ATOM 2861 C CA . ARG B 1 184 ? -6.109 -13.812 -14.273 1 97.56 184 ARG B CA 1
ATOM 2862 C C . ARG B 1 184 ? -5.59 -13.875 -12.844 1 97.56 184 ARG B C 1
ATOM 2864 O O . ARG B 1 184 ? -4.676 -14.648 -12.547 1 97.56 184 ARG B O 1
ATOM 2871 N N . TYR B 1 185 ? -6.152 -13.109 -11.969 1 98.69 185 TYR B N 1
ATOM 2872 C CA . TYR B 1 185 ? -5.574 -12.883 -10.648 1 98.69 185 TYR B CA 1
ATOM 2873 C C . TYR B 1 185 ? -6.246 -13.758 -9.594 1 98.69 185 TYR B C 1
ATOM 2875 O O . TYR B 1 185 ? -5.605 -14.18 -8.633 1 98.69 185 TYR B O 1
ATOM 2883 N N . ALA B 1 186 ? -7.531 -14.094 -9.797 1 98.75 186 ALA B N 1
ATOM 2884 C CA . ALA B 1 186 ? -8.359 -14.766 -8.797 1 98.75 186 ALA B CA 1
ATOM 2885 C C . ALA B 1 186 ? -7.809 -16.156 -8.484 1 98.75 186 ALA B C 1
ATOM 2887 O O . ALA B 1 186 ? -7.824 -16.578 -7.324 1 98.75 186 ALA B O 1
ATOM 2888 N N . PRO B 1 187 ? -7.332 -16.891 -9.469 1 98.12 187 PRO B N 1
ATOM 2889 C CA . PRO B 1 187 ? -6.855 -18.25 -9.156 1 98.12 187 PRO B CA 1
ATOM 2890 C C . PRO B 1 187 ? -5.699 -18.25 -8.156 1 98.12 187 PRO B C 1
ATOM 2892 O O . PRO B 1 187 ? -5.625 -19.125 -7.293 1 98.12 187 PRO B O 1
ATOM 2895 N N . ALA B 1 188 ? -4.805 -17.297 -8.289 1 98.19 188 ALA B N 1
ATOM 2896 C CA . ALA B 1 188 ? -3.688 -17.219 -7.344 1 98.19 188 ALA B CA 1
ATOM 2897 C C . ALA B 1 188 ? -4.184 -16.906 -5.934 1 98.19 188 ALA B C 1
ATOM 2899 O O . ALA B 1 188 ? -3.697 -17.5 -4.961 1 98.19 188 ALA B O 1
ATOM 2900 N N . VAL B 1 189 ? -5.148 -16.016 -5.809 1 98.81 1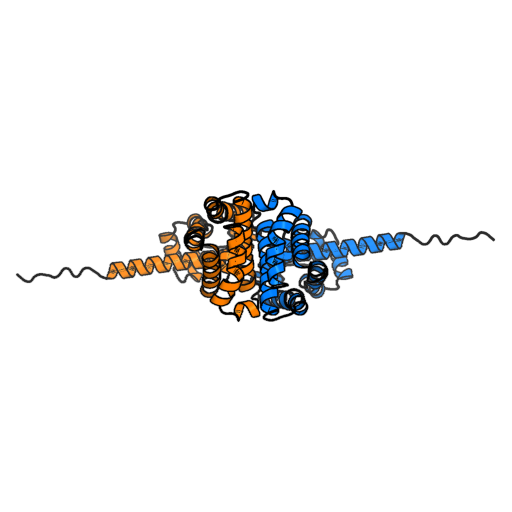89 VAL B N 1
ATOM 2901 C CA . VAL B 1 189 ? -5.742 -15.711 -4.508 1 98.81 189 VAL B CA 1
ATOM 2902 C C . VAL B 1 189 ? -6.453 -16.938 -3.963 1 98.81 189 VAL B C 1
ATOM 2904 O O . VAL B 1 189 ? -6.281 -17.297 -2.795 1 98.81 189 VAL B O 1
ATOM 2907 N N . GLN B 1 190 ? -7.234 -17.609 -4.832 1 98.75 190 GLN B N 1
ATOM 2908 C CA . GLN B 1 190 ? -8.039 -18.75 -4.418 1 98.75 190 GLN B CA 1
ATOM 2909 C C . GLN B 1 190 ? -7.148 -19.891 -3.928 1 98.75 190 GLN B C 1
ATOM 2911 O O . GLN B 1 190 ? -7.523 -20.625 -3.01 1 98.75 190 GLN B O 1
ATOM 2916 N N . ALA B 1 191 ? -5.98 -20.031 -4.504 1 98.06 191 ALA B N 1
ATOM 2917 C CA . ALA B 1 191 ? -5.059 -21.094 -4.113 1 98.06 191 ALA B CA 1
ATOM 2918 C C . ALA B 1 191 ? -4.602 -20.922 -2.668 1 98.06 191 ALA B C 1
ATOM 2920 O O . ALA B 1 191 ? -4.309 -21.906 -1.984 1 98.06 191 ALA B O 1
ATOM 2921 N N . LEU B 1 192 ? -4.539 -19.703 -2.17 1 98.19 192 LEU B N 1
ATOM 2922 C CA . LEU B 1 192 ? -4.199 -19.438 -0.775 1 98.19 192 LEU B CA 1
ATOM 2923 C C . LEU B 1 192 ? -5.379 -19.75 0.14 1 98.19 192 LEU B C 1
ATOM 2925 O O . LEU B 1 192 ? -5.191 -20.141 1.295 1 98.19 192 LEU B O 1
ATOM 2929 N N . LEU B 1 193 ? -6.574 -19.578 -0.417 1 98.5 193 LEU B N 1
ATOM 2930 C CA . LEU B 1 193 ? -7.777 -19.766 0.389 1 98.5 193 LEU B CA 1
ATOM 2931 C C . LEU B 1 193 ? -8.141 -21.234 0.486 1 98.5 193 LEU B C 1
ATOM 2933 O O . LEU B 1 193 ? -8.594 -21.703 1.534 1 98.5 193 LEU B O 1
ATOM 2937 N N . THR B 1 194 ? -7.992 -21.953 -0.604 1 96.81 194 THR B N 1
ATOM 2938 C CA . THR B 1 194 ? -8.305 -23.375 -0.677 1 96.81 194 THR B CA 1
ATOM 2939 C C . THR B 1 194 ? -7.148 -24.141 -1.308 1 96.81 194 THR B C 1
ATOM 2941 O O . THR B 1 194 ? -7.254 -24.609 -2.443 1 96.81 194 THR B O 1
ATOM 2944 N N . PRO B 1 195 ? -6.082 -24.312 -0.448 1 88.38 195 PRO B N 1
ATOM 2945 C CA . PRO B 1 195 ? -4.945 -25.047 -1.017 1 88.38 195 PRO B CA 1
ATOM 2946 C C . PRO B 1 195 ? -5.293 -26.484 -1.393 1 88.38 195 PRO B C 1
ATOM 2948 O O . PRO B 1 195 ? -6.141 -27.109 -0.745 1 88.38 195 PRO B O 1
ATOM 2951 N N . HIS B 1 196 ? -4.887 -26.859 -2.543 1 74.56 196 HIS B N 1
ATOM 2952 C CA . HIS B 1 196 ? -5.113 -28.234 -2.967 1 74.56 196 HIS B CA 1
ATOM 2953 C C . HIS B 1 196 ? -4.223 -29.203 -2.195 1 74.56 196 HIS B C 1
ATOM 2955 O O . HIS B 1 196 ? -3.131 -28.844 -1.759 1 74.56 196 HIS B O 1
#